Protein 4GMK (pdb70)

B-factor: mean 23.76, std 10.65, range [9.89, 83.5]

Sequence (451 aa):
PNQDELKQLVGTKAVEWIIKDGMIVGLGTGSTVKYMVDALGKRVNEEGLDIVGVTTTSIIRTAEQAKSLGIVIKDIDEVDHIDLTIDGADEISSDFQGIKGGGAALLLYEKIVATKSSNKNMWIVDESKMVDDLGQFPLPVEVIPYGSGTVVFKRFEEKGLNPEFRKNEDGSLLHTDSDNYIIIDLHLGKIENPKELGDYLINQVVGVVEHGLFLDIVNTVIVGRQDGPEVLEARDELKQLVGTKAVVEWIKDGMIVGLGTGSTVKYMVDALGKRVNEEGLDIVGVTTSIRTAEQAKSSLGIVIKDIDEVDHIDLTIDGADEISSSDDFQGIKGGGAALLLYEKIVATKSSNKNMMWIVDESKMMVDDDLGQFPLPVEVVIPYGSGTVFKRFEEKGLNPEFRKNEDGSLLHTDSDNYIIIDLHLGKIENPKELGDYLINQVVGVVEHGLFLDIVNTVIVGRQDGPEVLEARR

Foldseek 3Di:
DVFLVLLLQQLLVVCVVDAAPAEEEQADDDSSLNNLVNNLCCCVPVVRHYEYEYLAPVVVVSNVVSVHHYDHPVPDQAHAEYEYEFQAAAPLGKTFDCPVPRQVSVVVNLVRYPAYEYEHAQVRYYHFDAQFWKKWWFAPVCVVVVQVVCVVVVQQKDWDADPVRHFDAGPVGTTIITTRRRGDPDVVVVQVVQVPDPGTPHIRIGPPRHQWYWYRYPVGTDIDGND/DVLLLLQLLVVLVPAAAPFEEEQEDDPSSLNNLVNNLVCCPPVVRHYAYEYLDDVSVVSNVVSPHHYDYPVPDQAHAEYEYAFQAAAPLGKTFHCPVPSLPSVVVNLVRYPAYEYEEAPVRYYHFDAQFWKKWWFAAVCVVVVVVVCVVVPQQKDWDADPVRDFDAHPVGTTIITGRGRGDPDVVVVQVVQVPDPGGPHIRTRGPRHQWYWYRDPVGTDIDGND

Nearest PDB structures (foldseek):
  4gmk-assembly1_B  TM=1.004E+00  e=7.879E-50  Ligilactobacillus salivarius UCC118
  6j1k-assembly1_B  TM=9.543E-01  e=1.050E-26  Ochrobactrum sp.
  4x84-assembly1_D  TM=9.209E-01  e=1.008E-25  Pseudomonas aeruginosa PAO1
  3uw1-assembly1_A  TM=9.487E-01  e=4.461E-24  Burkholderia thailandensis E264
  6mc0-assembly1_B  TM=9.425E-01  e=1.515E-23  Legionella pneumophila subsp. pneumophila str. Philadelphia 1

Structure (mmCIF, N/CA/C/O backbone):
data_4GMK
#
_entry.id   4GMK
#
_cell.length_a   129.340
_cell.length_b   63.800
_cell.length_c   59.840
_cell.angle_alpha   90.00
_cell.angle_beta   107.68
_cell.angle_gamma   90.00
#
_symmetry.space_group_name_H-M   'C 1 2 1'
#
loop_
_entity.id
_entity.type
_entity.pdbx_description
1 polymer 'Ribose-5-phosphate isomerase A'
2 non-polymer 'PHOSPHATE ION'
3 non-polymer 'POTASSIUM ION'
4 water water
#
loop_
_atom_site.group_PDB
_atom_site.id
_atom_site.type_symbol
_atom_site.label_atom_id
_atom_site.label_alt_id
_atom_site.label_comp_id
_atom_site.label_asym_id
_atom_site.label_entity_id
_atom_site.label_seq_id
_atom_site.pdbx_PDB_ins_code
_atom_site.Cartn_x
_atom_site.Cartn_y
_atom_site.Cartn_z
_atom_site.occupancy
_atom_site.B_iso_or_equiv
_atom_site.auth_seq_id
_atom_site.auth_comp_id
_atom_site.auth_asym_id
_atom_site.auth_atom_id
_atom_site.pdbx_PDB_model_num
ATOM 1 N N . PRO A 1 2 ? 47.004 14.398 28.586 1.00 54.07 1 PRO A N 1
ATOM 2 C CA . PRO A 1 2 ? 45.985 14.381 29.587 1.00 43.79 1 PRO A CA 1
ATOM 3 C C . PRO A 1 2 ? 44.908 13.352 29.138 1.00 42.88 1 PRO A C 1
ATOM 4 O O . PRO A 1 2 ? 45.232 12.264 28.620 1.00 35.91 1 PRO A O 1
ATOM 8 N N . ASN A 1 3 ? 43.639 13.703 29.320 1.00 35.95 2 ASN A N 1
ATOM 9 C CA . ASN A 1 3 ? 42.558 12.917 28.778 1.00 33.70 2 ASN A CA 1
ATOM 10 C C . ASN A 1 3 ? 42.701 12.872 27.245 1.00 29.90 2 ASN A C 1
ATOM 11 O O . ASN A 1 3 ? 42.571 11.799 26.671 1.00 27.85 2 ASN A O 1
ATOM 16 N N . GLN A 1 4 ? 42.942 14.022 26.612 1.00 28.85 3 GLN A N 1
ATOM 17 C CA . GLN A 1 4 ? 43.125 14.063 25.127 1.00 29.12 3 GLN A CA 1
ATOM 18 C C . GLN A 1 4 ? 44.315 13.231 24.626 1.00 29.49 3 GLN A C 1
ATOM 19 O O . GLN A 1 4 ? 44.147 12.459 23.687 1.00 25.02 3 GLN A O 1
ATOM 25 N N . ASP A 1 5 ? 45.488 13.334 25.269 1.00 28.14 4 ASP A N 1
ATOM 26 C CA . ASP A 1 5 ? 46.600 12.424 24.925 1.00 30.60 4 ASP A CA 1
ATOM 27 C C . ASP A 1 5 ? 46.232 10.989 25.115 1.00 28.91 4 ASP A C 1
ATOM 28 O O . ASP A 1 5 ? 46.604 10.149 24.316 1.00 27.25 4 ASP A O 1
ATOM 33 N N . GLU A 1 6 ? 45.436 10.674 26.144 1.00 30.64 5 GLU A N 1
ATOM 34 C CA . GLU A 1 6 ? 45.070 9.267 26.363 1.00 29.13 5 GLU A CA 1
ATOM 35 C C . GLU A 1 6 ? 44.111 8.757 25.271 1.00 28.68 5 GLU A C 1
ATOM 36 O O . GLU A 1 6 ? 44.154 7.562 24.850 1.00 26.88 5 GLU A O 1
ATOM 42 N N . LEU A 1 7 ? 43.236 9.648 24.802 1.00 22.27 6 LEU A N 1
ATOM 43 C CA . LEU A 1 7 ? 42.353 9.263 23.697 1.00 21.32 6 LEU A CA 1
ATOM 44 C C . LEU A 1 7 ? 43.172 9.039 22.410 1.00 21.37 6 LEU A C 1
ATOM 45 O O . LEU A 1 7 ? 42.863 8.111 21.669 1.00 24.38 6 LEU A O 1
ATOM 50 N N . LYS A 1 8 ? 44.156 9.907 22.146 1.00 22.29 7 LYS A N 1
ATOM 51 C CA . LYS A 1 8 ? 44.999 9.805 20.920 1.00 21.50 7 LYS A CA 1
ATOM 52 C C . LYS A 1 8 ? 45.809 8.474 21.008 1.00 22.55 7 LYS A C 1
ATOM 53 O O . LYS A 1 8 ? 45.972 7.728 20.050 1.00 23.20 7 LYS A O 1
ATOM 59 N N . GLN A 1 9 ? 46.278 8.153 22.219 1.00 24.90 8 GLN A N 1
ATOM 60 C CA . GLN A 1 9 ? 47.074 6.948 22.460 1.00 27.66 8 GLN A CA 1
ATOM 61 C C . GLN A 1 9 ? 46.242 5.740 22.176 1.00 26.83 8 GLN A C 1
ATOM 62 O O . GLN A 1 9 ? 46.686 4.775 21.547 1.00 27.36 8 GLN A O 1
ATOM 68 N N . LEU A 1 10 ? 45.009 5.809 22.656 1.00 27.57 9 LEU A N 1
ATOM 69 C CA . LEU A 1 10 ? 44.044 4.744 22.482 1.00 27.08 9 LEU A CA 1
ATOM 70 C C . LEU A 1 10 ? 43.758 4.423 20.995 1.00 27.74 9 LEU A C 1
ATOM 71 O O . LEU A 1 10 ? 43.791 3.233 20.599 1.00 25.61 9 LEU A O 1
ATOM 76 N N . VAL A 1 11 ? 43.541 5.458 20.156 1.00 22.55 10 VAL A N 1
ATOM 77 C CA . VAL A 1 11 ? 43.209 5.182 18.777 1.00 22.99 10 VAL A CA 1
ATOM 78 C C . VAL A 1 11 ? 44.441 4.788 17.965 1.00 21.52 10 VAL A C 1
ATOM 79 O O . VAL A 1 11 ? 44.321 4.029 17.002 1.00 25.84 10 VAL A O 1
ATOM 83 N N . GLY A 1 12 ? 45.606 5.278 18.368 1.00 22.38 11 GLY A N 1
ATOM 84 C CA . GLY A 1 12 ? 46.870 4.988 17.637 1.00 23.61 11 GLY A CA 1
ATOM 85 C C . GLY A 1 12 ? 47.269 3.551 17.850 1.00 25.65 11 GLY A C 1
ATOM 86 O O . GLY A 1 12 ? 47.641 2.821 16.885 1.00 25.13 11 GLY A O 1
ATOM 87 N N . THR A 1 13 ? 47.063 3.077 19.086 1.00 26.20 12 THR A N 1
ATOM 88 C CA . THR A 1 13 ? 47.238 1.651 19.383 1.00 26.49 12 THR A CA 1
ATOM 89 C C . THR A 1 13 ? 46.203 0.797 18.707 1.00 26.41 12 THR A C 1
ATOM 90 O O . THR A 1 13 ? 46.556 -0.207 18.096 1.00 28.68 12 THR A O 1
ATOM 94 N N . LYS A 1 14 ? 44.932 1.190 18.761 1.00 27.25 13 LYS A N 1
ATOM 95 C CA . LYS A 1 14 ? 43.861 0.423 18.091 1.00 26.71 13 LYS A CA 1
ATOM 96 C C . LYS A 1 14 ? 44.094 0.331 16.548 1.00 27.77 13 LYS A C 1
ATOM 97 O O . LYS A 1 14 ? 43.839 -0.717 15.905 1.00 27.46 13 LYS A O 1
ATOM 103 N N . ALA A 1 15 ? 44.608 1.405 15.978 1.00 24.47 14 ALA A N 1
ATOM 104 C CA . ALA A 1 15 ? 44.772 1.472 14.499 1.00 24.59 14 ALA A CA 1
ATOM 105 C C . ALA A 1 15 ? 45.754 0.429 13.963 1.00 24.69 14 ALA A C 1
ATOM 106 O O . ALA A 1 15 ? 45.550 -0.091 12.884 1.00 25.69 14 ALA A O 1
ATOM 108 N N . VAL A 1 16 ? 46.839 0.200 14.690 1.00 25.80 15 VAL A N 1
ATOM 109 C CA . VAL A 1 16 ? 47.869 -0.745 14.206 1.00 27.47 15 VAL A CA 1
ATOM 110 C C . VAL A 1 16 ? 47.403 -2.208 14.083 1.00 29.85 15 VAL A C 1
ATOM 111 O O . VAL A 1 16 ? 48.086 -3.023 13.415 1.00 28.58 15 VAL A O 1
ATOM 115 N N . GLU A 1 17 ? 46.248 -2.544 14.664 1.00 28.46 16 GLU A N 1
ATOM 116 C CA . GLU A 1 17 ? 45.589 -3.848 14.404 1.00 29.49 16 GLU A CA 1
ATOM 117 C C . GLU A 1 17 ? 45.213 -4.099 12.944 1.00 33.93 16 GLU A C 1
ATOM 118 O O . GLU A 1 17 ? 44.997 -5.274 12.539 1.00 28.11 16 GLU A O 1
ATOM 124 N N . TRP A 1 18 ? 45.014 -3.019 12.168 1.00 27.95 17 TRP A N 1
ATOM 125 C CA . TRP A 1 18 ? 44.697 -3.184 10.729 1.00 28.78 17 TRP A CA 1
ATOM 126 C C . TRP A 1 18 ? 45.919 -3.544 9.920 1.00 27.66 17 TRP A C 1
ATOM 127 O O . TRP A 1 18 ? 45.786 -3.902 8.750 1.00 30.15 17 TRP A O 1
ATOM 138 N N . ILE A 1 19 ? 47.115 -3.419 10.502 1.00 27.81 18 ILE A N 1
ATOM 139 C CA A ILE A 1 19 ? 48.399 -3.688 9.791 0.50 28.57 18 ILE A CA 1
ATOM 140 C CA B ILE A 1 19 ? 48.344 -3.708 9.742 0.50 27.11 18 ILE A CA 1
ATOM 141 C C . ILE A 1 19 ? 48.778 -5.176 9.836 1.00 31.01 18 ILE A C 1
ATOM 142 O O . ILE A 1 19 ? 48.824 -5.756 10.924 1.00 31.77 18 ILE A O 1
ATOM 151 N N . LYS A 1 20 ? 49.065 -5.757 8.659 1.00 31.88 19 LYS A N 1
ATOM 152 C CA . LYS A 1 20 ? 49.425 -7.179 8.504 1.00 37.64 19 LYS A CA 1
ATOM 153 C C . LYS A 1 20 ? 50.755 -7.302 7.765 1.00 38.79 19 LYS A C 1
ATOM 154 O O . LYS A 1 20 ? 51.051 -6.488 6.899 1.00 31.95 19 LYS A O 1
ATOM 160 N N . ASP A 1 21 ? 51.568 -8.301 8.125 1.00 33.09 20 ASP A N 1
ATOM 161 C CA . ASP A 1 21 ? 52.777 -8.616 7.357 1.00 33.96 20 ASP A CA 1
ATOM 162 C C . ASP A 1 21 ? 52.590 -8.512 5.834 1.00 28.93 20 ASP A C 1
ATOM 163 O O . ASP A 1 21 ? 51.598 -8.994 5.278 1.00 25.14 20 ASP A O 1
ATOM 168 N N . GLY A 1 22 ? 53.541 -7.826 5.196 1.00 27.52 21 GLY A N 1
ATOM 169 C CA . GLY A 1 22 ? 53.572 -7.714 3.760 1.00 27.96 21 GLY A CA 1
ATOM 170 C C . GLY A 1 22 ? 52.849 -6.459 3.238 1.00 27.63 21 GLY A C 1
ATOM 171 O O . GLY A 1 22 ? 52.872 -6.201 2.062 1.00 30.99 21 GLY A O 1
ATOM 172 N N . MET A 1 23 ? 52.205 -5.695 4.114 1.00 27.19 22 MET A N 1
ATOM 173 C CA . MET A 1 23 ? 51.451 -4.522 3.605 1.00 24.53 22 MET A CA 1
ATOM 174 C C . MET A 1 23 ? 52.400 -3.383 3.342 1.00 22.97 22 MET A C 1
ATOM 175 O O . MET A 1 23 ? 53.469 -3.317 3.944 1.00 22.00 22 MET A O 1
ATOM 180 N N . ILE A 1 24 ? 51.982 -2.479 2.432 1.00 21.85 23 ILE A N 1
ATOM 181 C CA . ILE A 1 24 ? 52.616 -1.205 2.224 1.00 20.51 23 ILE A CA 1
ATOM 182 C C . ILE A 1 24 ? 51.620 -0.189 2.862 1.00 19.40 23 ILE A C 1
ATOM 183 O O . ILE A 1 24 ? 50.463 -0.202 2.528 1.00 20.16 23 ILE A O 1
ATOM 188 N N . VAL A 1 25 ? 52.114 0.568 3.822 1.00 18.87 24 VAL A N 1
ATOM 189 C CA . VAL A 1 25 ? 51.289 1.440 4.674 1.00 19.74 24 VAL A CA 1
ATOM 190 C C . VAL A 1 25 ? 51.699 2.894 4.513 1.00 17.40 24 VAL A C 1
ATOM 191 O O . VAL A 1 25 ? 52.824 3.251 4.725 1.00 17.93 24 VAL A O 1
ATOM 195 N N . GLY A 1 26 ? 50.726 3.753 4.189 1.00 18.52 25 GLY A N 1
ATOM 196 C CA . GLY A 1 26 ? 50.969 5.176 4.230 1.00 15.51 25 GLY A CA 1
ATOM 197 C C . GLY A 1 26 ? 50.866 5.742 5.626 1.00 15.44 25 GLY A C 1
ATOM 198 O O . GLY A 1 26 ? 49.958 5.395 6.391 1.00 16.68 25 GLY A O 1
ATOM 199 N N . LEU A 1 27 ? 51.850 6.558 5.994 1.00 15.94 26 LEU A N 1
ATOM 200 C CA . LEU A 1 27 ? 51.936 7.048 7.352 1.00 17.57 26 LEU A CA 1
ATOM 201 C C . LEU A 1 27 ? 51.608 8.528 7.354 1.00 15.66 26 LEU A C 1
ATOM 202 O O . LEU A 1 27 ? 52.319 9.349 6.704 1.00 17.35 26 LEU A O 1
ATOM 207 N N . GLY A 1 28 ? 50.603 8.891 8.147 1.00 14.44 27 GLY A N 1
ATOM 208 C CA . GLY A 1 28 ? 50.143 10.280 8.255 1.00 14.59 27 GLY A CA 1
ATOM 209 C C . GLY A 1 28 ? 51.053 11.227 9.010 1.00 16.63 27 GLY A C 1
ATOM 210 O O . GLY A 1 28 ? 52.226 10.920 9.225 1.00 19.21 27 GLY A O 1
ATOM 211 N N . THR A 1 29 ? 50.518 12.374 9.399 1.00 15.82 28 THR A N 1
ATOM 212 C CA . THR A 1 29 ? 51.296 13.381 10.113 1.00 17.41 28 THR A CA 1
ATOM 213 C C . THR A 1 29 ? 50.457 13.916 11.278 1.00 20.26 28 THR A C 1
ATOM 214 O O . THR A 1 29 ? 49.229 14.073 11.158 1.00 20.39 28 THR A O 1
ATOM 218 N N . GLY A 1 30 ? 51.101 14.221 12.397 1.00 18.12 29 GLY A N 1
ATOM 219 C CA . GLY A 1 30 ? 50.365 14.849 13.499 1.00 20.04 29 GLY A CA 1
ATOM 220 C C . GLY A 1 30 ? 50.542 14.159 14.829 1.00 19.87 29 GLY A C 1
ATOM 221 O O . GLY A 1 30 ? 51.130 13.059 14.901 1.00 20.27 29 GLY A O 1
ATOM 222 N N . SER A 1 31 ? 50.039 14.830 15.871 1.00 21.35 30 SER A N 1
ATOM 223 C CA . SER A 1 31 ? 50.169 14.332 17.241 1.00 23.67 30 SER A CA 1
ATOM 224 C C . SER A 1 31 ? 49.454 12.990 17.516 1.00 23.20 30 SER A C 1
ATOM 225 O O . SER A 1 31 ? 49.964 12.190 18.289 1.00 22.85 30 SER A O 1
ATOM 228 N N . THR A 1 32 ? 48.340 12.693 16.832 1.00 20.45 31 THR A N 1
ATOM 229 C CA . THR A 1 32 ? 47.672 11.406 17.008 1.00 18.68 31 THR A CA 1
ATOM 230 C C . THR A 1 32 ? 48.431 10.313 16.249 1.00 21.03 31 THR A C 1
ATOM 231 O O . THR A 1 32 ? 48.671 9.240 16.765 1.00 19.58 31 THR A O 1
ATOM 235 N N . VAL A 1 33 ? 48.824 10.609 15.008 1.00 18.98 32 VAL A N 1
ATOM 236 C CA . VAL A 1 33 ? 49.611 9.684 14.188 1.00 19.54 32 VAL A CA 1
ATOM 237 C C . VAL A 1 33 ? 50.919 9.284 14.926 1.00 19.48 32 VAL A C 1
ATOM 238 O O . VAL A 1 33 ? 51.347 8.150 14.841 1.00 22.99 32 VAL A O 1
ATOM 242 N N . LYS A 1 34 ? 51.487 10.225 15.650 1.00 21.87 33 LYS A N 1
ATOM 243 C CA . LYS A 1 34 ? 52.685 10.010 16.516 1.00 26.46 33 LYS A CA 1
ATOM 244 C C . LYS A 1 34 ? 52.555 8.731 17.340 1.00 25.18 33 LYS A C 1
ATOM 245 O O . LYS A 1 34 ? 53.465 7.875 17.333 1.00 23.47 33 LYS A O 1
ATOM 251 N N . TYR A 1 35 ? 51.457 8.628 18.086 1.00 25.83 34 TYR A N 1
ATOM 252 C CA . TYR A 1 35 ? 51.123 7.381 18.852 1.00 25.90 34 TYR A CA 1
ATOM 253 C C . TYR A 1 35 ? 51.009 6.130 17.995 1.00 28.17 34 TYR A C 1
ATOM 254 O O . TYR A 1 35 ? 51.503 5.065 18.367 1.00 28.82 34 TYR A O 1
ATOM 263 N N . MET A 1 36 ? 50.384 6.247 16.825 1.00 24.40 35 MET A N 1
ATOM 264 C CA . MET A 1 36 ? 50.273 5.142 15.904 1.00 22.97 35 MET A CA 1
ATOM 265 C C . MET A 1 36 ? 51.631 4.701 15.402 1.00 21.25 35 MET A C 1
ATOM 266 O O . MET A 1 36 ? 51.885 3.497 15.366 1.00 24.93 35 MET A O 1
ATOM 271 N N . VAL A 1 37 ? 52.503 5.646 15.032 1.00 22.73 36 VAL A N 1
ATOM 272 C CA . VAL A 1 37 ? 53.837 5.289 14.509 1.00 22.91 36 VAL A CA 1
ATOM 273 C C . VAL A 1 37 ? 54.673 4.636 15.657 1.00 24.59 36 VAL A C 1
ATOM 274 O O . VAL A 1 37 ? 55.313 3.603 15.440 1.00 26.73 36 VAL A O 1
ATOM 278 N N . ASP A 1 38 ? 54.589 5.198 16.866 1.00 26.58 37 ASP A N 1
ATOM 279 C CA . ASP A 1 38 ? 55.154 4.509 18.077 1.00 29.23 37 ASP A CA 1
ATOM 280 C C . ASP A 1 38 ? 54.649 3.078 18.238 1.00 28.72 37 ASP A C 1
ATOM 281 O O . ASP A 1 38 ? 55.463 2.178 18.437 1.00 31.03 37 ASP A O 1
ATOM 286 N N . ALA A 1 39 ? 53.348 2.840 18.035 1.00 27.40 38 ALA A N 1
ATOM 287 C CA . ALA A 1 39 ? 52.766 1.510 18.200 1.00 27.32 38 ALA A CA 1
ATOM 288 C C . ALA A 1 39 ? 53.229 0.602 17.112 1.00 32.19 38 ALA A C 1
ATOM 289 O O . ALA A 1 39 ? 53.488 -0.581 17.346 1.00 30.95 38 ALA A O 1
ATOM 291 N N . LEU A 1 40 ? 53.293 1.141 15.889 1.00 24.92 39 LEU A N 1
ATOM 292 C CA . LEU A 1 40 ? 53.766 0.353 14.758 1.00 27.33 39 LEU A CA 1
ATOM 293 C C . LEU A 1 40 ? 55.219 -0.086 14.983 1.00 29.20 39 LEU A C 1
ATOM 294 O O . LEU A 1 40 ? 55.603 -1.244 14.711 1.00 32.92 39 LEU A O 1
ATOM 299 N N . GLY A 1 41 ? 56.030 0.849 15.436 1.00 28.10 40 GLY A N 1
ATOM 300 C CA . GLY A 1 41 ? 57.444 0.560 15.758 1.00 32.63 40 GLY A CA 1
ATOM 301 C C . GLY A 1 41 ? 57.605 -0.565 16.774 1.00 37.63 40 GLY A C 1
ATOM 302 O O . GLY A 1 41 ? 58.500 -1.418 16.636 1.00 37.24 40 GLY A O 1
ATOM 303 N N . LYS A 1 42 ? 56.756 -0.546 17.802 1.00 37.79 41 LYS A N 1
ATOM 304 C CA . LYS A 1 42 ? 56.674 -1.625 18.794 1.00 41.29 41 LYS A CA 1
ATOM 305 C C . LYS A 1 42 ? 56.430 -2.971 18.099 1.00 42.84 41 LYS A C 1
ATOM 306 O O . LYS A 1 42 ? 57.222 -3.909 18.255 1.00 42.77 41 LYS A O 1
ATOM 312 N N . ARG A 1 43 ? 55.383 -3.065 17.293 1.00 39.18 42 ARG A N 1
ATOM 313 C CA . ARG A 1 43 ? 55.110 -4.320 16.568 1.00 39.98 42 ARG A CA 1
ATOM 314 C C . ARG A 1 43 ? 56.235 -4.771 15.621 1.00 43.42 42 ARG A C 1
ATOM 315 O O . ARG A 1 43 ? 56.443 -5.979 15.416 1.00 43.04 42 ARG A O 1
ATOM 323 N N . VAL A 1 44 ? 56.929 -3.807 15.007 1.00 43.72 43 VAL A N 1
ATOM 324 C CA . VAL A 1 44 ? 58.070 -4.116 14.134 1.00 40.22 43 VAL A CA 1
ATOM 325 C C . VAL A 1 44 ? 59.281 -4.646 14.928 1.00 43.69 43 VAL A C 1
ATOM 326 O O . VAL A 1 44 ? 59.859 -5.668 14.538 1.00 39.87 43 VAL A O 1
ATOM 330 N N . ASN A 1 45 ? 59.655 -3.942 16.006 1.00 43.09 44 ASN A N 1
ATOM 331 C CA . ASN A 1 45 ? 60.873 -4.231 16.759 1.00 44.88 44 ASN A CA 1
ATOM 332 C C . ASN A 1 45 ? 60.659 -5.314 17.799 1.00 51.11 44 ASN A C 1
ATOM 333 O O . ASN A 1 45 ? 61.617 -5.883 18.305 1.00 53.50 44 ASN A O 1
ATOM 338 N N . GLU A 1 46 ? 59.410 -5.588 18.143 1.00 52.51 45 GLU A N 1
ATOM 339 C CA . GLU A 1 46 ? 59.132 -6.531 19.220 1.00 52.85 45 GLU A CA 1
ATOM 340 C C . GLU A 1 46 ? 58.212 -7.681 18.811 1.00 53.36 45 GLU A C 1
ATOM 341 O O . GLU A 1 46 ? 57.876 -8.537 19.620 1.00 57.03 45 GLU A O 1
ATOM 347 N N . GLU A 1 47 ? 57.853 -7.742 17.540 1.00 50.04 46 GLU A N 1
ATOM 348 C CA . GLU A 1 47 ? 56.973 -8.799 17.080 1.00 44.20 46 GLU A CA 1
ATOM 349 C C . GLU A 1 47 ? 57.389 -9.240 15.664 1.00 45.04 46 GLU A C 1
ATOM 350 O O . GLU A 1 47 ? 56.761 -10.111 15.038 1.00 43.01 46 GLU A O 1
ATOM 356 N N . GLY A 1 48 ? 58.469 -8.645 15.174 1.00 43.39 47 GLY A N 1
ATOM 357 C CA . GLY A 1 48 ? 59.003 -8.964 13.851 1.00 46.28 47 GLY A CA 1
ATOM 358 C C . GLY A 1 48 ? 58.051 -8.655 12.693 1.00 47.24 47 GLY A C 1
ATOM 359 O O . GLY A 1 48 ? 58.165 -9.249 11.625 1.00 42.34 47 GLY A O 1
ATOM 360 N N . LEU A 1 49 ? 57.094 -7.745 12.911 1.00 41.97 48 LEU A N 1
ATOM 361 C CA . LEU A 1 49 ? 56.151 -7.341 11.848 1.00 41.87 48 LEU A CA 1
ATOM 362 C C . LEU A 1 49 ? 56.955 -6.750 10.696 1.00 35.70 48 LEU A C 1
ATOM 363 O O . LEU A 1 49 ? 57.832 -5.887 10.954 1.00 35.69 48 LEU A O 1
ATOM 368 N N . ASP A 1 50 ? 56.676 -7.248 9.479 1.00 37.06 49 ASP A N 1
ATOM 369 C CA . ASP A 1 50 ? 57.340 -6.840 8.200 1.00 39.15 49 ASP A CA 1
ATOM 370 C C . ASP A 1 50 ? 56.419 -6.049 7.224 1.00 35.19 49 ASP A C 1
ATOM 371 O O . ASP A 1 50 ? 55.496 -6.602 6.578 1.00 36.12 49 ASP A O 1
ATOM 376 N N . ILE A 1 51 ? 56.719 -4.762 7.096 1.00 33.63 50 ILE A N 1
ATOM 377 C CA . ILE A 1 51 ? 55.919 -3.870 6.238 1.00 27.83 50 ILE A CA 1
ATOM 378 C C . ILE A 1 51 ? 56.856 -2.816 5.641 1.00 27.26 50 ILE A C 1
ATOM 379 O O . ILE A 1 51 ? 58.024 -2.697 6.038 1.00 28.29 50 ILE A O 1
ATOM 384 N N . VAL A 1 52 ? 56.348 -2.025 4.687 1.00 24.66 51 VAL A N 1
ATOM 385 C CA . VAL A 1 52 ? 57.074 -0.903 4.176 1.00 22.37 51 VAL A CA 1
ATOM 386 C C . VAL A 1 52 ? 56.149 0.293 4.424 1.00 20.13 51 VAL A C 1
ATOM 387 O O . VAL A 1 52 ? 54.968 0.151 4.255 1.00 21.04 51 VAL A O 1
ATOM 391 N N . GLY A 1 53 ? 56.707 1.401 4.861 1.00 20.76 52 GLY A N 1
ATOM 392 C CA . GLY A 1 53 ? 55.919 2.647 5.074 1.00 20.64 52 GLY A CA 1
ATOM 393 C C . GLY A 1 53 ? 56.162 3.613 3.936 1.00 20.36 52 GLY A C 1
ATOM 394 O O . GLY A 1 53 ? 57.226 3.594 3.320 1.00 20.93 52 GLY A O 1
ATOM 395 N N . VAL A 1 54 ? 55.182 4.510 3.693 1.00 16.08 53 VAL A N 1
ATOM 396 C CA . VAL A 1 54 ? 55.337 5.584 2.702 1.00 15.98 53 VAL A CA 1
ATOM 397 C C . VAL A 1 54 ? 54.942 6.843 3.466 1.00 15.82 53 VAL A C 1
ATOM 398 O O . VAL A 1 54 ? 53.843 6.871 4.047 1.00 17.73 53 VAL A O 1
ATOM 402 N N . THR A 1 55 ? 55.802 7.856 3.525 1.00 13.95 54 THR A N 1
ATOM 403 C CA A THR A 1 55 ? 55.593 8.996 4.430 0.50 15.93 54 THR A CA 1
ATOM 404 C CA B THR A 1 55 ? 55.566 8.956 4.441 0.50 14.53 54 THR A CA 1
ATOM 405 C C . THR A 1 55 ? 54.804 10.130 3.808 1.00 15.68 54 THR A C 1
ATOM 406 O O . THR A 1 55 ? 54.780 10.277 2.566 1.00 17.69 54 THR A O 1
ATOM 413 N N . THR A 1 56 ? 54.157 10.925 4.677 1.00 14.84 55 THR A N 1
ATOM 414 C CA . THR A 1 56 ? 53.442 12.135 4.248 1.00 14.87 55 THR A CA 1
ATOM 415 C C . THR A 1 56 ? 54.134 13.408 4.724 1.00 15.68 55 THR A C 1
ATOM 416 O O . THR A 1 56 ? 53.653 14.539 4.477 1.00 15.71 55 THR A O 1
ATOM 420 N N . SER A 1 57 ? 55.288 13.255 5.373 1.00 15.06 56 SER A N 1
ATOM 421 C CA . SER A 1 57 ? 55.998 14.477 5.776 1.00 17.01 56 SER A CA 1
ATOM 422 C C . SER A 1 57 ? 57.415 14.097 6.181 1.00 18.22 56 SER A C 1
ATOM 423 O O . SER A 1 57 ? 57.708 12.939 6.527 1.00 18.66 56 SER A O 1
ATOM 426 N N . ILE A 1 58 ? 58.280 15.098 6.111 1.00 18.43 57 ILE A N 1
ATOM 427 C CA A ILE A 1 58 ? 59.645 14.894 6.603 0.50 20.22 57 ILE A CA 1
ATOM 428 C CA B ILE A 1 58 ? 59.655 14.974 6.630 0.50 19.10 57 ILE A CA 1
ATOM 429 C C . ILE A 1 58 ? 59.640 14.534 8.115 1.00 19.86 57 ILE A C 1
ATOM 430 O O . ILE A 1 58 ? 60.331 13.616 8.520 1.00 22.68 57 ILE A O 1
ATOM 439 N N . ARG A 1 59 ? 58.808 15.192 8.932 1.00 22.07 58 ARG A N 1
ATOM 440 C CA . ARG A 1 59 ? 58.708 14.830 10.348 1.00 25.41 58 ARG A CA 1
ATOM 441 C C . ARG A 1 59 ? 58.363 13.378 10.575 1.00 23.45 58 ARG A C 1
ATOM 442 O O . ARG A 1 59 ? 58.972 12.714 11.384 1.00 23.18 58 ARG A O 1
ATOM 450 N N . THR A 1 60 ? 57.304 12.863 9.946 1.00 20.44 59 THR A N 1
ATOM 451 C CA . THR A 1 60 ? 56.979 11.495 10.123 1.00 19.61 59 THR A CA 1
ATOM 452 C C . THR A 1 60 ? 58.066 10.519 9.628 1.00 20.62 59 THR A C 1
ATOM 453 O O . THR A 1 60 ? 58.260 9.454 10.222 1.00 23.62 59 THR A O 1
ATOM 457 N N . ALA A 1 61 ? 58.756 10.863 8.555 1.00 19.30 60 ALA A N 1
ATOM 458 C CA . ALA A 1 61 ? 59.844 9.980 8.073 1.00 21.57 60 ALA A CA 1
ATOM 459 C C . ALA A 1 61 ? 60.955 9.929 9.162 1.00 21.55 60 ALA A C 1
ATOM 460 O O . ALA A 1 61 ? 61.520 8.864 9.408 1.00 27.14 60 ALA A O 1
ATOM 462 N N . GLU A 1 62 ? 61.194 11.058 9.809 1.00 23.12 61 GLU A N 1
ATOM 463 C CA . GLU A 1 62 ? 62.297 11.168 10.865 1.00 25.27 61 GLU A CA 1
ATOM 464 C C . GLU A 1 62 ? 61.896 10.242 12.016 1.00 29.30 61 GLU A C 1
ATOM 465 O O . GLU A 1 62 ? 62.687 9.348 12.443 1.00 29.81 61 GLU A O 1
ATOM 471 N N . GLN A 1 63 ? 60.637 10.354 12.469 1.00 28.67 62 GLN A N 1
ATOM 472 C CA . GLN A 1 63 ? 60.156 9.417 13.488 1.00 28.25 62 GLN A CA 1
ATOM 473 C C . GLN A 1 63 ? 60.180 7.955 13.109 1.00 32.46 62 GLN A C 1
ATOM 474 O O . GLN A 1 63 ? 60.575 7.095 13.929 1.00 38.71 62 GLN A O 1
ATOM 480 N N . ALA A 1 64 ? 59.725 7.626 11.903 1.00 28.51 63 ALA A N 1
ATOM 481 C CA . ALA A 1 64 ? 59.702 6.230 11.474 1.00 29.30 63 ALA A CA 1
ATOM 482 C C . ALA A 1 64 ? 61.118 5.616 11.324 1.00 31.52 63 ALA A C 1
ATOM 483 O O . ALA A 1 64 ? 61.313 4.434 11.643 1.00 32.15 63 ALA A O 1
ATOM 485 N N . LYS A 1 65 ? 62.056 6.404 10.798 1.00 29.44 64 LYS A N 1
ATOM 486 C CA . LYS A 1 65 ? 63.456 5.973 10.619 1.00 35.96 64 LYS A CA 1
ATOM 487 C C . LYS A 1 65 ? 64.122 5.739 11.988 1.00 34.90 64 LYS A C 1
ATOM 488 O O . LYS A 1 65 ? 64.859 4.750 12.166 1.00 34.90 64 LYS A O 1
ATOM 494 N N . SER A 1 66 ? 63.865 6.640 12.938 1.00 33.55 65 SER A N 1
ATOM 495 C CA . SER A 1 66 ? 64.397 6.490 14.299 1.00 35.84 65 SER A CA 1
ATOM 496 C C . SER A 1 66 ? 63.925 5.190 14.956 1.00 36.55 65 SER A C 1
ATOM 497 O O . SER A 1 66 ? 64.527 4.764 15.940 1.00 38.89 65 SER A O 1
ATOM 500 N N . LEU A 1 67 ? 62.855 4.576 14.423 1.00 31.43 66 LEU A N 1
ATOM 501 C CA . LEU A 1 67 ? 62.267 3.340 14.970 1.00 29.27 66 LEU A CA 1
ATOM 502 C C . LEU A 1 67 ? 62.579 2.093 14.190 1.00 31.67 66 LEU A C 1
ATOM 503 O O . LEU A 1 67 ? 62.094 0.998 14.528 1.00 35.26 66 LEU A O 1
ATOM 508 N N . GLY A 1 68 ? 63.332 2.242 13.108 1.00 32.51 67 GLY A N 1
ATOM 509 C CA . GLY A 1 68 ? 63.623 1.087 12.264 1.00 32.53 67 GLY A CA 1
ATOM 510 C C . GLY A 1 68 ? 62.512 0.656 11.349 1.00 34.49 67 GLY A C 1
ATOM 511 O O . GLY A 1 68 ? 62.498 -0.486 10.867 1.00 33.37 67 GLY A O 1
ATOM 512 N N . ILE A 1 69 ? 61.552 1.552 11.087 1.00 31.44 68 ILE A N 1
ATOM 513 C CA . ILE A 1 69 ? 60.534 1.224 10.080 1.00 30.20 68 ILE A CA 1
ATOM 514 C C . ILE A 1 69 ? 61.136 1.565 8.714 1.00 24.91 68 ILE A C 1
ATOM 515 O O . ILE A 1 69 ? 61.689 2.677 8.554 1.00 28.35 68 ILE A O 1
ATOM 520 N N . VAL A 1 70 ? 61.071 0.624 7.776 1.00 25.81 69 VAL A N 1
ATOM 521 C CA . VAL A 1 70 ? 61.602 0.842 6.389 1.00 27.57 69 VAL A CA 1
ATOM 522 C C . VAL A 1 70 ? 60.666 1.851 5.673 1.00 28.03 69 VAL A C 1
ATOM 523 O O . VAL A 1 70 ? 59.467 1.665 5.675 1.00 25.26 69 VAL A O 1
ATOM 527 N N . ILE A 1 71 ? 61.227 2.886 5.066 1.00 25.54 70 ILE A N 1
ATOM 528 C CA . ILE A 1 71 ? 60.381 3.862 4.345 1.00 26.52 70 ILE A CA 1
ATOM 529 C C . ILE A 1 71 ? 60.801 3.832 2.897 1.00 26.35 70 ILE A C 1
ATOM 530 O O . ILE A 1 71 ? 62.000 3.855 2.604 1.00 26.65 70 ILE A O 1
ATOM 535 N N . LYS A 1 72 ? 59.838 3.785 1.975 1.00 23.00 71 LYS A N 1
ATOM 536 C CA . LYS A 1 72 ? 60.159 3.803 0.542 1.00 22.73 71 LYS A CA 1
ATOM 537 C C . LYS A 1 72 ? 59.466 4.999 -0.026 1.00 24.23 71 LYS A C 1
ATOM 538 O O . LYS A 1 72 ? 58.417 5.399 0.484 1.00 21.39 71 LYS A O 1
ATOM 544 N N . ASP A 1 73 ? 60.094 5.579 -1.042 1.00 23.42 72 ASP A N 1
ATOM 545 C CA . ASP A 1 73 ? 59.481 6.675 -1.758 1.00 23.56 72 ASP A CA 1
ATOM 546 C C . ASP A 1 73 ? 58.153 6.197 -2.357 1.00 20.63 72 ASP A C 1
ATOM 547 O O . ASP A 1 73 ? 58.029 5.041 -2.811 1.00 20.56 72 ASP A O 1
ATOM 552 N N . ILE A 1 74 ? 57.153 7.098 -2.439 1.00 18.02 73 ILE A N 1
ATOM 553 C CA . ILE A 1 74 ? 55.834 6.648 -2.998 1.00 16.74 73 ILE A CA 1
ATOM 554 C C . ILE A 1 74 ? 55.981 6.108 -4.439 1.00 17.67 73 ILE A C 1
ATOM 555 O O . ILE A 1 74 ? 55.191 5.276 -4.864 1.00 17.47 73 ILE A O 1
ATOM 560 N N . ASP A 1 75 ? 56.984 6.566 -5.191 1.00 16.95 74 ASP A N 1
ATOM 561 C CA . ASP A 1 75 ? 57.041 6.166 -6.568 1.00 19.03 74 ASP A CA 1
ATOM 562 C C . ASP A 1 75 ? 57.794 4.821 -6.706 1.00 21.92 74 ASP A C 1
ATOM 563 O O . ASP A 1 75 ? 57.830 4.281 -7.792 1.00 23.98 74 ASP A O 1
ATOM 568 N N . GLU A 1 76 ? 58.311 4.295 -5.604 1.00 23.08 75 GLU A N 1
ATOM 569 C CA . GLU A 1 76 ? 59.001 2.969 -5.587 1.00 25.15 75 GLU A CA 1
ATOM 570 C C . GLU A 1 76 ? 58.076 1.845 -5.216 1.00 30.20 75 GLU A C 1
ATOM 571 O O . GLU A 1 76 ? 58.516 0.678 -5.145 1.00 26.47 75 GLU A O 1
ATOM 577 N N . VAL A 1 77 ? 56.808 2.153 -4.927 1.00 22.67 76 VAL A N 1
ATOM 578 C CA . VAL A 1 77 ? 55.860 1.112 -4.557 1.00 22.85 76 VAL A CA 1
ATOM 579 C C . VAL A 1 77 ? 54.755 1.170 -5.596 1.00 23.44 76 VAL A C 1
ATOM 580 O O . VAL A 1 77 ? 54.390 2.243 -6.054 1.00 25.95 76 VAL A O 1
ATOM 584 N N . ASP A 1 78 ? 54.251 0.025 -6.019 1.00 24.46 77 ASP A N 1
ATOM 585 C CA . ASP A 1 78 ? 53.212 0.049 -7.059 1.00 27.69 77 ASP A CA 1
ATOM 586 C C . ASP A 1 78 ? 51.782 0.168 -6.551 1.00 26.98 77 ASP A C 1
ATOM 587 O O . ASP A 1 78 ? 50.851 0.344 -7.333 1.00 25.47 77 ASP A O 1
ATOM 592 N N . HIS A 1 79 ? 51.593 0.128 -5.234 1.00 24.58 78 HIS A N 1
ATOM 593 C CA . HIS A 1 79 ? 50.269 0.272 -4.669 1.00 23.57 78 HIS A CA 1
ATOM 594 C C . HIS A 1 79 ? 50.483 0.609 -3.203 1.00 21.06 78 HIS A C 1
ATOM 595 O O . HIS A 1 79 ? 51.586 0.378 -2.667 1.00 21.63 78 HIS A O 1
ATOM 602 N N . ILE A 1 80 ? 49.497 1.222 -2.535 1.00 20.14 79 ILE A N 1
ATOM 603 C CA . ILE A 1 80 ? 49.590 1.360 -1.059 1.00 18.88 79 ILE A CA 1
ATOM 604 C C . ILE A 1 80 ? 48.332 0.697 -0.535 1.00 18.06 79 ILE A C 1
ATOM 605 O O . ILE A 1 80 ? 47.258 0.981 -1.055 1.00 20.67 79 ILE A O 1
ATOM 610 N N . ASP A 1 81 ? 48.453 -0.235 0.420 1.00 18.65 80 ASP A N 1
ATOM 611 C CA . ASP A 1 81 ? 47.268 -0.997 0.919 1.00 20.73 80 ASP A CA 1
ATOM 612 C C . ASP A 1 81 ? 46.320 -0.177 1.806 1.00 19.34 80 ASP A C 1
ATOM 613 O O . ASP A 1 81 ? 45.077 -0.186 1.610 1.00 18.29 80 ASP A O 1
ATOM 618 N N . LEU A 1 82 ? 46.960 0.547 2.702 1.00 17.94 81 LEU A N 1
ATOM 619 C CA . LEU A 1 82 ? 46.261 1.320 3.751 1.00 18.48 81 LEU A CA 1
ATOM 620 C C . LEU A 1 82 ? 47.053 2.523 4.126 1.00 17.66 81 LEU A C 1
ATOM 621 O O . LEU A 1 82 ? 48.250 2.431 4.404 1.00 17.82 81 LEU A O 1
ATOM 626 N N . THR A 1 83 ? 46.368 3.682 4.253 1.00 16.00 82 THR A N 1
ATOM 627 C CA . THR A 1 83 ? 47.031 4.832 4.841 1.00 15.70 82 THR A CA 1
ATOM 628 C C . THR A 1 83 ? 46.268 5.151 6.106 1.00 15.76 82 THR A C 1
ATOM 629 O O . THR A 1 83 ? 45.031 5.098 6.098 1.00 16.85 82 THR A O 1
ATOM 633 N N . ILE A 1 84 ? 47.015 5.487 7.142 1.00 14.52 83 ILE A N 1
ATOM 634 C CA . ILE A 1 84 ? 46.465 5.858 8.453 1.00 15.72 83 ILE A CA 1
ATOM 635 C C . ILE A 1 84 ? 46.962 7.257 8.757 1.00 16.14 83 ILE A C 1
ATOM 636 O O . ILE A 1 84 ? 48.182 7.506 8.849 1.00 15.81 83 ILE A O 1
ATOM 641 N N . ASP A 1 85 ? 46.003 8.193 8.880 1.00 15.37 84 ASP A N 1
ATOM 642 C CA . ASP A 1 85 ? 46.357 9.583 9.133 1.00 13.17 84 ASP A CA 1
ATOM 643 C C . ASP A 1 85 ? 45.371 10.209 10.132 1.00 14.97 84 ASP A C 1
ATOM 644 O O . ASP A 1 85 ? 44.373 9.569 10.512 1.00 13.16 84 ASP A O 1
ATOM 649 N N . GLY A 1 86 ? 45.688 11.401 10.591 1.00 13.85 85 GLY A N 1
ATOM 650 C CA . GLY A 1 86 ? 44.773 12.168 11.481 1.00 15.40 85 GLY A CA 1
ATOM 651 C C . GLY A 1 86 ? 43.873 13.085 10.674 1.00 15.95 85 GLY A C 1
ATOM 652 O O . GLY A 1 86 ? 43.906 13.063 9.440 1.00 15.07 85 GLY A O 1
ATOM 653 N N . ALA A 1 87 ? 43.128 13.933 11.369 1.00 13.59 86 ALA A N 1
ATOM 654 C CA . ALA A 1 87 ? 42.278 14.916 10.721 1.00 14.04 86 ALA A CA 1
ATOM 655 C C . ALA A 1 87 ? 41.981 16.041 11.649 1.00 14.87 86 ALA A C 1
ATOM 656 O O . ALA A 1 87 ? 41.814 15.812 12.866 1.00 15.37 86 ALA A O 1
ATOM 658 N N . ASP A 1 88 ? 41.875 17.269 11.127 1.00 14.25 87 ASP A N 1
ATOM 659 C CA . ASP A 1 88 ? 41.537 18.386 12.040 1.00 14.77 87 ASP A CA 1
ATOM 660 C C . ASP A 1 88 ? 40.051 18.457 12.357 1.00 13.93 87 ASP A C 1
ATOM 661 O O . ASP A 1 88 ? 39.674 18.886 13.464 1.00 15.54 87 ASP A O 1
ATOM 666 N N . GLU A 1 89 ? 39.229 18.090 11.386 1.00 14.15 88 GLU A N 1
ATOM 667 C CA . GLU A 1 89 ? 37.762 17.976 11.581 1.00 14.50 88 GLU A CA 1
ATOM 668 C C . GLU A 1 89 ? 37.247 16.862 10.689 1.00 14.30 88 GLU A C 1
ATOM 669 O O . GLU A 1 89 ? 37.713 16.679 9.559 1.00 14.07 88 GLU A O 1
ATOM 675 N N . ILE A 1 90 ? 36.271 16.117 11.198 1.00 14.32 89 ILE A N 1
ATOM 676 C CA . ILE A 1 90 ? 35.537 15.175 10.345 1.00 13.98 89 ILE A CA 1
ATOM 677 C C . ILE A 1 90 ? 34.047 15.500 10.528 1.00 14.93 89 ILE A C 1
ATOM 678 O O . ILE A 1 90 ? 33.535 15.439 11.681 1.00 16.19 89 ILE A O 1
ATOM 683 N N . SER A 1 91 ? 33.374 15.783 9.410 1.00 14.38 90 SER A N 1
ATOM 684 C CA . SER A 1 91 ? 31.921 16.124 9.460 1.00 17.96 90 SER A CA 1
ATOM 685 C C . SER A 1 91 ? 30.994 14.904 9.622 1.00 20.07 90 SER A C 1
ATOM 686 O O . SER A 1 91 ? 31.425 13.755 9.576 1.00 17.25 90 SER A O 1
ATOM 689 N N . SER A 1 92 ? 29.696 15.189 9.749 1.00 20.38 91 SER A N 1
ATOM 690 C CA . SER A 1 92 ? 28.782 14.083 10.009 1.00 21.35 91 SER A CA 1
ATOM 691 C C . SER A 1 92 ? 28.638 13.212 8.771 1.00 24.77 91 SER A C 1
ATOM 692 O O . SER A 1 92 ? 28.193 12.062 8.873 1.00 26.39 91 SER A O 1
ATOM 695 N N . ASP A 1 93 ? 28.991 13.745 7.603 1.00 22.81 92 ASP A N 1
ATOM 696 C CA . ASP A 1 93 ? 29.026 12.890 6.396 1.00 24.96 92 ASP A CA 1
ATOM 697 C C . ASP A 1 93 ? 30.442 12.533 5.940 1.00 20.30 92 ASP A C 1
ATOM 698 O O . ASP A 1 93 ? 30.717 12.285 4.724 1.00 18.57 92 ASP A O 1
ATOM 703 N N . PHE A 1 94 ? 31.311 12.480 6.927 1.00 16.96 93 PHE A N 1
ATOM 704 C CA . PHE A 1 94 ? 32.668 11.928 6.724 1.00 18.13 93 PHE A CA 1
ATOM 705 C C . PHE A 1 94 ? 33.493 12.654 5.659 1.00 15.65 93 PHE A C 1
ATOM 706 O O . PHE A 1 94 ? 34.205 12.027 4.868 1.00 14.27 93 PHE A O 1
ATOM 714 N N . GLN A 1 95 ? 33.395 13.981 5.677 1.00 15.75 94 GLN A N 1
ATOM 715 C CA . GLN A 1 95 ? 34.321 14.816 4.900 1.00 15.33 94 GLN A CA 1
ATOM 716 C C . GLN A 1 95 ? 35.328 15.397 5.899 1.00 14.14 94 GLN A C 1
ATOM 717 O O . GLN A 1 95 ? 35.025 15.476 7.105 1.00 16.22 94 GLN A O 1
ATOM 723 N N . GLY A 1 96 ? 36.551 15.737 5.454 1.00 14.10 95 GLY A N 1
ATOM 724 C CA . GLY A 1 96 ? 37.564 16.094 6.414 1.00 13.27 95 GLY A CA 1
ATOM 725 C C . GLY A 1 96 ? 38.193 17.434 6.046 1.00 13.13 95 GLY A C 1
ATOM 726 O O . GLY A 1 96 ? 38.256 17.780 4.842 1.00 13.97 95 GLY A O 1
ATOM 727 N N . ILE A 1 97 ? 38.624 18.166 7.072 1.00 12.84 96 ILE A N 1
ATOM 728 C CA . ILE A 1 97 ? 39.670 19.196 6.907 1.00 13.10 96 ILE A CA 1
ATOM 729 C C . ILE A 1 97 ? 40.970 18.657 7.479 1.00 13.40 96 ILE A C 1
ATOM 730 O O . ILE A 1 97 ? 41.007 18.133 8.594 1.00 13.81 96 ILE A O 1
ATOM 735 N N . LYS A 1 98 ? 42.038 18.747 6.680 1.00 12.40 97 LYS A N 1
ATOM 736 C CA . LYS A 1 98 ? 43.370 18.391 7.107 1.00 12.32 97 LYS A CA 1
ATOM 737 C C . LYS A 1 98 ? 44.331 19.525 6.789 1.00 13.58 97 LYS A C 1
ATOM 738 O O . LYS A 1 98 ? 43.986 20.493 6.087 1.00 12.73 97 LYS A O 1
ATOM 744 N N . GLY A 1 99 ? 45.554 19.405 7.322 1.00 13.15 98 GLY A N 1
ATOM 745 C CA . GLY A 1 99 ? 46.594 20.385 7.035 1.00 13.91 98 GLY A CA 1
ATOM 746 C C . GLY A 1 99 ? 46.932 21.292 8.211 1.00 15.03 98 GLY A C 1
ATOM 747 O O . GLY A 1 99 ? 47.730 22.207 8.084 1.00 13.00 98 GLY A O 1
ATOM 748 N N . GLY A 1 100 ? 46.390 21.000 9.383 1.00 15.35 99 GLY A N 1
ATOM 749 C CA . GLY A 1 100 ? 46.729 21.783 10.539 1.00 18.10 99 GLY A CA 1
ATOM 750 C C . GLY A 1 100 ? 48.198 21.612 10.806 1.00 15.38 99 GLY A C 1
ATOM 751 O O . GLY A 1 100 ? 48.819 22.587 11.293 1.00 19.77 99 GLY A O 1
ATOM 752 N N . GLY A 1 101 ? 48.762 20.425 10.517 1.00 15.79 100 GLY A N 1
ATOM 753 C CA . GLY A 1 101 ? 50.222 20.166 10.670 1.00 16.51 100 GLY A CA 1
ATOM 754 C C . GLY A 1 101 ? 51.059 20.544 9.436 1.00 17.96 100 GLY A C 1
ATOM 755 O O . GLY A 1 101 ? 52.234 20.100 9.310 1.00 18.17 100 GLY A O 1
ATOM 756 N N . ALA A 1 102 ? 50.414 21.236 8.480 1.00 14.72 101 ALA A N 1
ATOM 757 C CA . ALA A 1 102 ? 51.044 21.808 7.278 1.00 14.69 101 ALA A CA 1
ATOM 758 C C . ALA A 1 102 ? 51.499 20.765 6.232 1.00 14.51 101 ALA A C 1
ATOM 759 O O . ALA A 1 102 ? 52.239 21.090 5.312 1.00 14.70 101 ALA A O 1
ATOM 761 N N . ALA A 1 103 ? 51.001 19.542 6.311 1.00 13.41 102 ALA A N 1
ATOM 762 C CA . ALA A 1 103 ? 51.402 18.470 5.403 1.00 13.43 102 ALA A CA 1
ATOM 763 C C . ALA A 1 103 ? 50.265 18.039 4.473 1.00 12.28 102 ALA A C 1
ATOM 764 O O . ALA A 1 103 ? 50.336 16.965 3.902 1.00 12.78 102 ALA A O 1
ATOM 766 N N . LEU A 1 104 ? 49.272 18.905 4.272 1.00 11.70 103 LEU A N 1
ATOM 767 C CA A LEU A 1 104 ? 48.131 18.542 3.443 0.50 11.04 103 LEU A CA 1
ATOM 768 C CA B LEU A 1 104 ? 48.131 18.523 3.435 0.50 11.14 103 LEU A CA 1
ATOM 769 C C . LEU A 1 104 ? 48.477 17.985 2.019 1.00 11.22 103 LEU A C 1
ATOM 770 O O . LEU A 1 104 ? 47.788 17.066 1.535 1.00 10.86 103 LEU A O 1
ATOM 779 N N . LEU A 1 105 ? 49.490 18.552 1.374 1.00 10.70 104 LEU A N 1
ATOM 780 C CA . LEU A 1 105 ? 49.816 18.138 -0.027 1.00 11.03 104 LEU A CA 1
ATOM 781 C C . LEU A 1 105 ? 50.306 16.675 -0.066 1.00 11.70 104 LEU A C 1
ATOM 782 O O . LEU A 1 105 ? 49.748 15.856 -0.759 1.00 10.56 104 LEU A O 1
ATOM 787 N N . TYR A 1 106 ? 51.321 16.354 0.703 1.00 10.49 105 TYR A N 1
ATOM 788 C CA . TYR A 1 106 ? 51.803 14.987 0.594 1.00 13.35 105 TYR A CA 1
ATOM 789 C C . TYR A 1 106 ? 50.788 14.021 1.211 1.00 11.63 105 TYR A C 1
ATOM 790 O O . TYR A 1 106 ? 50.692 12.857 0.765 1.00 12.10 105 TYR A O 1
ATOM 799 N N . GLU A 1 107 ? 50.023 14.523 2.173 1.00 12.29 106 GLU A N 1
ATOM 800 C CA . GLU A 1 107 ? 48.895 13.728 2.741 1.00 12.86 106 GLU A CA 1
ATOM 801 C C . GLU A 1 107 ? 47.899 13.350 1.660 1.00 12.37 106 GLU A C 1
ATOM 802 O O . GLU A 1 107 ? 47.413 12.175 1.628 1.00 12.59 106 GLU A O 1
ATOM 808 N N . LYS A 1 108 ? 47.555 14.331 0.827 1.00 9.89 107 LYS A N 1
ATOM 809 C CA . LYS A 1 108 ? 46.588 14.047 -0.258 1.00 11.53 107 LYS A CA 1
ATOM 810 C C . LYS A 1 108 ? 47.199 13.176 -1.386 1.00 11.11 107 LYS A C 1
ATOM 811 O O . LYS A 1 108 ? 46.521 12.276 -1.948 1.00 12.16 107 LYS A O 1
ATOM 817 N N . ILE A 1 109 ? 48.490 13.361 -1.673 1.00 11.11 108 ILE A N 1
ATOM 818 C CA . ILE A 1 109 ? 49.198 12.532 -2.674 1.00 11.52 108 ILE A CA 1
ATOM 819 C C . ILE A 1 109 ? 49.167 11.055 -2.236 1.00 12.26 108 ILE A C 1
ATOM 820 O O . ILE A 1 109 ? 48.782 10.149 -3.029 1.00 11.11 108 ILE A O 1
ATOM 825 N N . VAL A 1 110 ? 49.523 10.821 -0.972 1.00 11.47 109 VAL A N 1
ATOM 826 C CA . VAL A 1 110 ? 49.553 9.425 -0.453 1.00 12.96 109 VAL A CA 1
ATOM 827 C C . VAL A 1 110 ? 48.133 8.790 -0.419 1.00 13.32 109 VAL A C 1
ATOM 828 O O . VAL A 1 110 ? 47.921 7.637 -0.837 1.00 12.20 109 VAL A O 1
ATOM 832 N N . ALA A 1 111 ? 47.178 9.559 0.099 1.00 13.38 110 ALA A N 1
ATOM 833 C CA . ALA A 1 111 ? 45.760 9.115 0.202 1.00 13.52 110 ALA A CA 1
ATOM 834 C C . ALA A 1 111 ? 45.207 8.732 -1.156 1.00 13.99 110 ALA A C 1
ATOM 835 O O . ALA A 1 111 ? 44.454 7.722 -1.307 1.00 14.97 110 ALA A O 1
ATOM 837 N N . THR A 1 112 ? 45.613 9.489 -2.180 1.00 12.06 111 THR A N 1
ATOM 838 C CA . THR A 1 112 ? 45.109 9.223 -3.535 1.00 12.79 111 THR A CA 1
ATOM 839 C C . THR A 1 112 ? 45.644 7.891 -4.120 1.00 13.92 111 THR A C 1
ATOM 840 O O . THR A 1 112 ? 44.891 7.165 -4.794 1.00 14.81 111 THR A O 1
ATOM 844 N N . LYS A 1 113 ? 46.874 7.532 -3.789 1.00 14.44 112 LYS A N 1
ATOM 845 C CA . LYS A 1 113 ? 47.445 6.197 -4.196 1.00 15.27 112 LYS A CA 1
ATOM 846 C C . LYS A 1 113 ? 46.918 5.031 -3.391 1.00 18.28 112 LYS A C 1
ATOM 847 O O . LYS A 1 113 ? 46.972 3.896 -3.847 1.00 22.67 112 LYS A O 1
ATOM 853 N N . SER A 1 114 ? 46.411 5.314 -2.212 1.00 16.09 113 SER A N 1
ATOM 854 C CA A SER A 1 114 ? 46.032 4.266 -1.268 0.50 17.08 113 SER A CA 1
ATOM 855 C CA B SER A 1 114 ? 46.051 4.278 -1.254 0.50 17.34 113 SER A CA 1
ATOM 856 C C . SER A 1 114 ? 44.745 3.550 -1.601 1.00 18.68 113 SER A C 1
ATOM 857 O O . SER A 1 114 ? 43.732 4.183 -1.979 1.00 19.50 113 SER A O 1
ATOM 862 N N . ASN A 1 115 ? 44.752 2.224 -1.427 1.00 18.52 114 ASN A N 1
ATOM 863 C CA . ASN A 1 115 ? 43.517 1.445 -1.642 1.00 21.72 114 ASN A CA 1
ATOM 864 C C . ASN A 1 115 ? 42.464 1.799 -0.584 1.00 21.45 114 ASN A C 1
ATOM 865 O O . ASN A 1 115 ? 41.257 1.966 -0.903 1.00 22.60 114 ASN A O 1
ATOM 870 N N . LYS A 1 116 ? 42.906 1.908 0.664 1.00 18.42 115 LYS A N 1
ATOM 871 C CA . LYS A 1 116 ? 42.016 2.329 1.739 1.00 18.13 115 LYS A CA 1
ATOM 872 C C . LYS A 1 116 ? 42.590 3.447 2.567 1.00 15.46 115 LYS A C 1
ATOM 873 O O . LYS A 1 116 ? 43.788 3.521 2.724 1.00 15.68 115 LYS A O 1
ATOM 879 N N . ASN A 1 117 ? 41.738 4.306 3.134 1.00 15.49 116 ASN A N 1
ATOM 880 C CA . ASN A 1 117 ? 42.201 5.425 3.987 1.00 14.27 116 ASN A CA 1
ATOM 881 C C . ASN A 1 117 ? 41.481 5.363 5.332 1.00 14.35 116 ASN A C 1
ATOM 882 O O . ASN A 1 117 ? 40.268 5.203 5.355 1.00 15.22 116 ASN A O 1
ATOM 887 N N . MET A 1 118 ? 42.264 5.370 6.405 1.00 15.59 117 MET A N 1
ATOM 888 C CA . MET A 1 118 ? 41.677 5.362 7.784 1.00 15.40 117 MET A CA 1
ATOM 889 C C . MET A 1 118 ? 42.097 6.585 8.499 1.00 16.31 117 MET A C 1
ATOM 890 O O . MET A 1 118 ? 43.310 6.907 8.485 1.00 16.26 117 MET A O 1
ATOM 895 N N . TRP A 1 119 ? 41.128 7.326 9.107 1.00 15.09 118 TRP A N 1
ATOM 896 C CA . TRP A 1 119 ? 41.528 8.443 9.938 1.00 13.23 118 TRP A CA 1
ATOM 897 C C . TRP A 1 119 ? 41.343 8.122 11.422 1.00 14.10 118 TRP A C 1
ATOM 898 O O . TRP A 1 119 ? 40.384 7.463 11.770 1.00 16.31 118 TRP A O 1
ATOM 909 N N . ILE A 1 120 ? 42.299 8.551 12.243 1.00 13.00 119 ILE A N 1
ATOM 910 C CA . ILE A 1 120 ? 42.285 8.273 13.678 1.00 15.35 119 ILE A CA 1
ATOM 911 C C . ILE A 1 120 ? 42.211 9.626 14.394 1.00 14.54 119 ILE A C 1
ATOM 912 O O . ILE A 1 120 ? 43.040 10.529 14.151 1.00 15.67 119 ILE A O 1
ATOM 917 N N . VAL A 1 121 ? 41.215 9.772 15.294 1.00 14.90 120 VAL A N 1
ATOM 918 C CA . VAL A 1 121 ? 40.957 11.068 15.940 1.00 13.81 120 VAL A CA 1
ATOM 919 C C . VAL A 1 121 ? 40.432 10.831 17.357 1.00 14.36 120 VAL A C 1
ATOM 920 O O . VAL A 1 121 ? 39.759 9.817 17.633 1.00 14.38 120 VAL A O 1
ATOM 924 N N . ASP A 1 122 ? 40.655 11.838 18.193 1.00 15.70 121 ASP A N 1
ATOM 925 C CA . ASP A 1 122 ? 39.943 11.904 19.490 1.00 18.37 121 ASP A CA 1
ATOM 926 C C . ASP A 1 122 ? 38.545 12.517 19.194 1.00 19.59 121 ASP A C 1
ATOM 927 O O . ASP A 1 122 ? 38.371 13.186 18.155 1.00 18.55 121 ASP A O 1
ATOM 932 N N . GLU A 1 123 ? 37.547 12.231 20.044 1.00 18.22 122 GLU A N 1
ATOM 933 C CA . GLU A 1 123 ? 36.133 12.654 19.821 1.00 20.24 122 GLU A CA 1
ATOM 934 C C . GLU A 1 123 ? 35.950 14.150 19.542 1.00 18.95 122 GLU A C 1
ATOM 935 O O . GLU A 1 123 ? 34.962 14.529 18.936 1.00 17.57 122 GLU A O 1
ATOM 941 N N . SER A 1 124 ? 36.881 14.997 19.973 1.00 19.75 123 SER A N 1
ATOM 942 C CA . SER A 1 124 ? 36.762 16.449 19.763 1.00 19.40 123 SER A CA 1
ATOM 943 C C . SER A 1 124 ? 36.812 16.828 18.269 1.00 20.72 123 SER A C 1
ATOM 944 O O . SER A 1 124 ? 36.391 17.951 17.902 1.00 19.32 123 SER A O 1
ATOM 947 N N . LYS A 1 125 ? 37.307 15.904 17.434 1.00 17.11 124 LYS A N 1
ATOM 948 C CA . LYS A 1 125 ? 37.498 16.192 16.000 1.00 17.00 124 LYS A CA 1
ATOM 949 C C . LYS A 1 125 ? 36.171 16.040 15.229 1.00 16.83 124 LYS A C 1
ATOM 950 O O . LYS A 1 125 ? 36.052 16.478 14.071 1.00 17.66 124 LYS A O 1
ATOM 956 N N . MET A 1 126 ? 35.171 15.405 15.836 1.00 16.76 125 MET A N 1
ATOM 957 C CA . MET A 1 126 ? 33.902 15.097 15.132 1.00 17.37 125 MET A CA 1
ATOM 958 C C . MET A 1 126 ? 32.989 16.329 15.188 1.00 19.74 125 MET A C 1
ATOM 959 O O . MET A 1 126 ? 32.633 16.833 16.282 1.00 20.33 125 MET A O 1
ATOM 964 N N . VAL A 1 127 ? 32.647 16.839 14.022 1.00 17.07 126 VAL A N 1
ATOM 965 C CA . VAL A 1 127 ? 31.764 18.042 13.929 1.00 17.31 126 VAL A CA 1
ATOM 966 C C . VAL A 1 127 ? 30.516 17.729 13.125 1.00 18.38 126 VAL A C 1
ATOM 967 O O . VAL A 1 127 ? 30.464 16.732 12.399 1.00 20.32 126 VAL A O 1
ATOM 971 N N . ASP A 1 128 ? 29.491 18.575 13.207 1.00 20.24 127 ASP A N 1
ATOM 972 C CA . ASP A 1 128 ? 28.377 18.369 12.318 1.00 21.61 127 ASP A CA 1
ATOM 973 C C . ASP A 1 128 ? 28.739 18.873 10.921 1.00 20.23 127 ASP A C 1
ATOM 974 O O . ASP A 1 128 ? 28.806 18.104 9.969 1.00 23.81 127 ASP A O 1
ATOM 979 N N . ASP A 1 129 ? 29.014 20.176 10.820 1.00 22.30 128 ASP A N 1
ATOM 980 C CA . ASP A 1 129 ? 29.477 20.783 9.561 1.00 25.25 128 ASP A CA 1
ATOM 981 C C . ASP A 1 129 ? 30.947 21.208 9.691 1.00 22.17 128 ASP A C 1
ATOM 982 O O . ASP A 1 129 ? 31.369 21.690 10.731 1.00 21.66 128 ASP A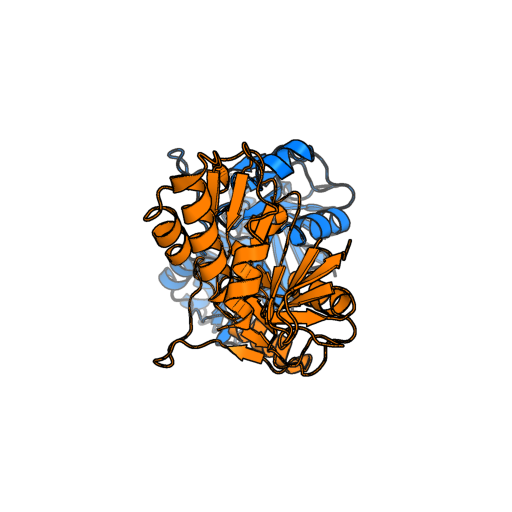 O 1
ATOM 987 N N . LEU A 1 130 ? 31.721 21.040 8.604 1.00 20.00 129 LEU A N 1
ATOM 988 C CA . LEU A 1 130 ? 33.090 21.599 8.605 1.00 18.28 129 LEU A CA 1
ATOM 989 C C . LEU A 1 130 ? 33.141 23.111 8.766 1.00 18.87 129 LEU A C 1
ATOM 990 O O . LEU A 1 130 ? 32.200 23.818 8.339 1.00 21.28 129 LEU A O 1
ATOM 995 N N . GLY A 1 131 ? 34.239 23.622 9.298 1.00 17.45 130 GLY A N 1
ATOM 996 C CA . GLY A 1 131 ? 34.509 25.054 9.102 1.00 18.23 130 GLY A CA 1
ATOM 997 C C . GLY A 1 131 ? 34.962 25.870 10.263 1.00 19.21 130 GLY A C 1
ATOM 998 O O . GLY A 1 131 ? 35.483 26.940 10.064 1.00 20.46 130 GLY A O 1
ATOM 999 N N . GLN A 1 132 ? 34.703 25.423 11.501 1.00 19.89 131 GLN A N 1
ATOM 1000 C CA . GLN A 1 132 ? 35.196 26.150 12.640 1.00 21.97 131 GLN A CA 1
ATOM 1001 C C . GLN A 1 132 ? 36.738 26.157 12.612 1.00 20.09 131 GLN A C 1
ATOM 1002 O O . GLN A 1 132 ? 37.385 27.172 12.841 1.00 20.97 131 GLN A O 1
ATOM 1008 N N . PHE A 1 133 ? 37.314 25.019 12.250 1.00 18.48 132 PHE A N 1
ATOM 1009 C CA . PHE A 1 133 ? 38.768 24.936 12.103 1.00 15.79 132 PHE A CA 1
ATOM 1010 C C . PHE A 1 133 ? 39.151 25.621 10.770 1.00 16.02 132 PHE A C 1
ATOM 1011 O O . PHE A 1 133 ? 38.553 25.292 9.736 1.00 17.59 132 PHE A O 1
ATOM 1019 N N . PRO A 1 134 ? 40.129 26.554 10.788 1.00 16.54 133 PRO A N 1
ATOM 1020 C CA . PRO A 1 134 ? 40.435 27.321 9.551 1.00 15.20 133 PRO A CA 1
ATOM 1021 C C . PRO A 1 134 ? 40.918 26.360 8.462 1.00 14.75 133 PRO A C 1
ATOM 1022 O O . PRO A 1 134 ? 41.732 25.476 8.752 1.00 13.71 133 PRO A O 1
ATOM 1026 N N . LEU A 1 135 ? 40.397 26.558 7.245 1.00 12.35 134 LEU A N 1
ATOM 1027 C CA . LEU A 1 135 ? 40.819 25.721 6.111 1.00 11.91 134 LEU A CA 1
ATOM 1028 C C . LEU A 1 135 ? 42.247 26.051 5.532 1.00 12.76 134 LEU A C 1
ATOM 1029 O O . LEU A 1 135 ? 42.470 27.141 5.005 1.00 12.35 134 LEU A O 1
ATOM 1034 N N . PRO A 1 136 ? 43.211 25.087 5.601 1.00 11.78 135 PRO A N 1
ATOM 1035 C CA . PRO A 1 136 ? 44.554 25.392 5.083 1.00 11.79 135 PRO A CA 1
ATOM 1036 C C . PRO A 1 136 ? 44.538 25.311 3.530 1.00 11.50 135 PRO A C 1
ATOM 1037 O O . PRO A 1 136 ? 43.875 24.416 2.944 1.00 11.87 135 PRO A O 1
ATOM 1041 N N . VAL A 1 137 ? 45.247 26.229 2.881 1.00 10.92 136 VAL A N 1
ATOM 1042 C CA . VAL A 1 137 ? 45.436 26.224 1.409 1.00 10.51 136 VAL A CA 1
ATOM 1043 C C . VAL A 1 137 ? 46.938 26.392 1.151 1.00 11.44 136 VAL A C 1
ATOM 1044 O O . VAL A 1 137 ? 47.580 27.392 1.602 1.00 12.13 136 VAL A O 1
ATOM 1048 N N . GLU A 1 138 ? 47.509 25.520 0.307 1.00 10.49 137 GLU A N 1
ATOM 1049 C CA . GLU A 1 138 ? 48.958 25.567 0.023 1.00 11.40 137 GLU A CA 1
ATOM 1050 C C . GLU A 1 138 ? 49.129 26.420 -1.268 1.00 12.05 137 GLU A C 1
ATOM 1051 O O . GLU A 1 138 ? 48.425 26.177 -2.268 1.00 10.80 137 GLU A O 1
ATOM 1057 N N . VAL A 1 139 ? 49.993 27.431 -1.178 1.00 11.83 138 VAL A N 1
ATOM 1058 C CA . VAL A 1 139 ? 50.091 28.436 -2.279 1.00 13.31 138 VAL A CA 1
ATOM 1059 C C . VAL A 1 139 ? 51.517 28.637 -2.749 1.00 13.46 138 VAL A C 1
ATOM 1060 O O . VAL A 1 139 ? 52.454 28.635 -1.933 1.00 14.56 138 VAL A O 1
ATOM 1064 N N . ILE A 1 140 ? 51.661 28.833 -4.063 1.00 12.48 139 ILE A N 1
ATOM 1065 C CA . ILE A 1 140 ? 52.980 29.094 -4.670 1.00 13.36 139 ILE A CA 1
ATOM 1066 C C . ILE A 1 140 ? 53.465 30.457 -4.086 1.00 13.78 139 ILE A C 1
ATOM 1067 O O . ILE A 1 140 ? 52.697 31.426 -4.054 1.00 14.68 139 ILE A O 1
ATOM 1072 N N . PRO A 1 141 ? 54.757 30.564 -3.696 1.00 14.76 140 PRO A N 1
ATOM 1073 C CA . PRO A 1 141 ? 55.247 31.854 -3.110 1.00 15.95 140 PRO A CA 1
ATOM 1074 C C . PRO A 1 141 ? 55.179 33.068 -4.052 1.00 14.69 140 PRO A C 1
ATOM 1075 O O . PRO A 1 141 ? 54.733 34.145 -3.613 1.00 15.47 140 PRO A O 1
ATOM 1079 N N . TYR A 1 142 ? 55.596 32.894 -5.321 1.00 15.40 141 TYR A N 1
ATOM 1080 C CA . TYR A 1 142 ? 55.535 33.974 -6.304 1.00 16.46 141 TYR A CA 1
ATOM 1081 C C . TYR A 1 142 ? 54.070 34.360 -6.513 1.00 14.94 141 TYR A C 1
ATOM 1082 O O . TYR A 1 142 ? 53.221 33.471 -6.880 1.00 14.13 141 TYR A O 1
ATOM 1091 N N . GLY A 1 143 ? 53.735 35.621 -6.291 1.00 13.92 142 GLY A N 1
ATOM 1092 C CA . GLY A 1 143 ? 52.331 36.001 -6.486 1.00 12.58 142 GLY A CA 1
ATOM 1093 C C . GLY A 1 143 ? 51.426 35.685 -5.278 1.00 14.38 142 GLY A C 1
ATOM 1094 O O . GLY A 1 143 ? 50.252 36.017 -5.331 1.00 15.78 142 GLY A O 1
ATOM 1095 N N . SER A 1 144 ? 51.968 35.190 -4.164 1.00 14.11 143 SER A N 1
ATOM 1096 C CA . SER A 1 144 ? 51.128 34.789 -3.047 1.00 15.55 143 SER A CA 1
ATOM 1097 C C . SER A 1 144 ? 50.496 35.963 -2.295 1.00 16.59 143 SER A C 1
ATOM 1098 O O . SER A 1 144 ? 49.463 35.792 -1.682 1.00 15.73 143 SER A O 1
ATOM 1101 N N . GLY A 1 145 ? 51.118 37.147 -2.325 1.00 17.09 144 GLY A N 1
ATOM 1102 C CA . GLY A 1 145 ? 50.380 38.341 -1.823 1.00 16.57 144 GLY A CA 1
ATOM 1103 C C . GLY A 1 145 ? 49.113 38.681 -2.606 1.00 17.26 144 GLY A C 1
ATOM 1104 O O . GLY A 1 145 ? 48.138 39.157 -2.036 1.00 18.32 144 GLY A O 1
ATOM 1105 N N . THR A 1 146 ? 49.143 38.451 -3.921 1.00 16.55 145 THR A N 1
ATOM 1106 C CA . THR A 1 146 ? 48.001 38.683 -4.789 1.00 16.85 145 THR A CA 1
ATOM 1107 C C . THR A 1 146 ? 46.913 37.682 -4.493 1.00 15.63 145 THR A C 1
ATOM 1108 O O . THR A 1 146 ? 45.726 37.988 -4.492 1.00 16.40 145 THR A O 1
ATOM 1112 N N . VAL A 1 147 ? 47.301 36.437 -4.315 1.00 15.53 146 VAL A N 1
ATOM 1113 C CA A VAL A 1 147 ? 46.353 35.399 -3.974 0.65 13.38 146 VAL A CA 1
ATOM 1114 C CA B VAL A 1 147 ? 46.275 35.470 -4.033 0.35 14.87 146 VAL A CA 1
ATOM 1115 C C . VAL A 1 147 ? 45.674 35.758 -2.639 1.00 14.43 146 VAL A C 1
ATOM 1116 O O . VAL A 1 147 ? 44.449 35.622 -2.481 1.00 14.02 146 VAL A O 1
ATOM 1123 N N . PHE A 1 148 ? 46.513 36.119 -1.674 1.00 15.28 147 PHE A N 1
ATOM 1124 C CA . PHE A 1 148 ? 45.988 36.548 -0.319 1.00 15.27 147 PHE A CA 1
ATOM 1125 C C . PHE A 1 148 ? 44.909 37.654 -0.516 1.00 17.18 147 PHE A C 1
ATOM 1126 O O . PHE A 1 148 ? 43.778 37.553 0.002 1.00 17.39 147 PHE A O 1
ATOM 1134 N N . LYS A 1 149 ? 45.224 38.670 -1.320 1.00 17.88 148 LYS A N 1
ATOM 1135 C CA . LYS A 1 149 ? 44.222 39.738 -1.559 1.00 19.44 148 LYS A CA 1
ATOM 1136 C C . LYS A 1 149 ? 42.976 39.273 -2.241 1.00 18.77 148 LYS A C 1
ATOM 1137 O O . LYS A 1 149 ? 41.869 39.740 -1.910 1.00 19.93 148 LYS A O 1
ATOM 1143 N N . ARG A 1 150 ? 43.071 38.348 -3.202 1.00 16.85 149 ARG A N 1
ATOM 1144 C CA . ARG A 1 150 ? 41.861 37.749 -3.799 1.00 17.95 149 ARG A CA 1
ATOM 1145 C C . ARG A 1 150 ? 40.981 37.023 -2.753 1.00 19.30 149 ARG A C 1
ATOM 1146 O O . ARG A 1 150 ? 39.741 37.108 -2.780 1.00 20.64 149 ARG A O 1
ATOM 1154 N N . PHE A 1 151 ? 41.624 36.240 -1.881 1.00 17.55 150 PHE A N 1
ATOM 1155 C CA . PHE A 1 151 ? 40.893 35.611 -0.831 1.00 17.81 150 PHE A CA 1
ATOM 1156 C C . PHE A 1 151 ? 40.245 36.646 0.118 1.00 17.07 150 PHE A C 1
ATOM 1157 O O . PHE A 1 151 ? 39.121 36.384 0.609 1.00 19.64 150 PHE A O 1
ATOM 1165 N N . GLU A 1 152 ? 40.950 37.729 0.410 1.00 18.49 151 GLU A N 1
ATOM 1166 C CA . GLU A 1 152 ? 40.428 38.761 1.314 1.00 21.52 151 GLU A CA 1
ATOM 1167 C C . GLU A 1 152 ? 39.140 39.358 0.636 1.00 21.69 151 GLU A C 1
ATOM 1168 O O . GLU A 1 152 ? 38.062 39.455 1.257 1.00 21.04 151 GLU A O 1
ATOM 1174 N N . GLU A 1 153 ? 39.233 39.660 -0.668 1.00 21.20 152 GLU A N 1
ATOM 1175 C CA . GLU A 1 153 ? 38.093 40.261 -1.382 1.00 25.58 152 GLU A CA 1
ATOM 1176 C C . GLU A 1 153 ? 36.899 39.316 -1.526 1.00 23.96 152 GLU A C 1
ATOM 1177 O O . GLU A 1 153 ? 35.709 39.749 -1.624 1.00 24.36 152 GLU A O 1
ATOM 1183 N N . LYS A 1 154 ? 37.173 38.010 -1.473 1.00 21.41 153 LYS A N 1
ATOM 1184 C CA . LYS A 1 154 ? 36.198 37.000 -1.681 1.00 22.96 153 LYS A CA 1
ATOM 1185 C C . LYS A 1 154 ? 35.466 36.740 -0.317 1.00 21.16 153 LYS A C 1
ATOM 1186 O O . LYS A 1 154 ? 34.477 36.001 -0.259 1.00 25.22 153 LYS A O 1
ATOM 1192 N N . GLY A 1 155 ? 35.973 37.360 0.730 1.00 20.04 15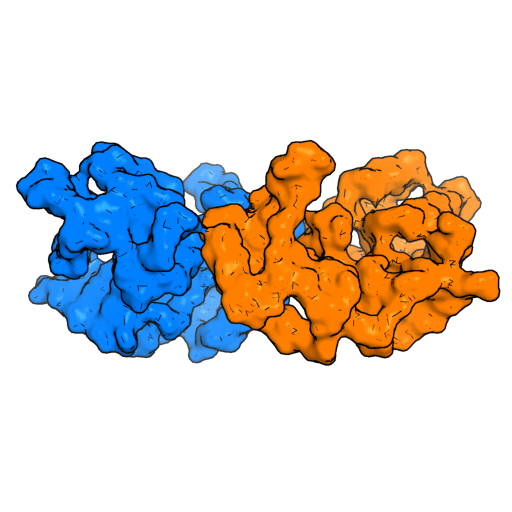4 GLY A N 1
ATOM 1193 C CA . GLY A 1 155 ? 35.369 37.258 2.064 1.00 21.01 154 GLY A CA 1
ATOM 1194 C C . GLY A 1 155 ? 35.800 35.991 2.801 1.00 21.39 154 GLY A C 1
ATOM 1195 O O . GLY A 1 155 ? 35.078 35.483 3.667 1.00 21.71 154 GLY A O 1
ATOM 1196 N N . LEU A 1 156 ? 36.976 35.481 2.450 1.00 21.03 155 LEU A N 1
ATOM 1197 C CA . LEU A 1 156 ? 37.421 34.183 3.011 1.00 20.67 155 LEU A CA 1
ATOM 1198 C C . LEU A 1 156 ? 38.273 34.320 4.256 1.00 18.27 155 LEU A C 1
ATOM 1199 O O . LEU A 1 156 ? 38.721 33.306 4.761 1.00 18.98 155 LEU A O 1
ATOM 1204 N N . ASN A 1 157 ? 38.505 35.541 4.768 1.00 16.46 156 ASN A N 1
ATOM 1205 C CA . ASN A 1 157 ? 39.251 35.757 6.001 1.00 16.55 156 ASN A CA 1
ATOM 1206 C C . ASN A 1 157 ? 40.597 35.038 6.071 1.00 16.43 156 ASN A C 1
ATOM 1207 O O . ASN A 1 157 ? 40.876 34.246 6.996 1.00 16.35 156 ASN A O 1
ATOM 1212 N N . PRO A 1 158 ? 41.471 35.299 5.074 1.00 17.84 157 PRO A N 1
ATOM 1213 C CA . PRO A 1 158 ? 42.764 34.609 5.085 1.00 15.78 157 PRO A CA 1
ATOM 1214 C C . PRO A 1 158 ? 43.778 35.127 6.089 1.00 16.96 157 PRO A C 1
ATOM 1215 O O . PRO A 1 158 ? 43.730 36.305 6.486 1.00 16.76 157 PRO A O 1
ATOM 1219 N N . GLU A 1 159 ? 44.683 34.243 6.468 1.00 15.28 158 GLU A N 1
ATOM 1220 C CA . GLU A 1 159 ? 45.822 34.473 7.333 1.00 17.76 158 GLU A CA 1
ATOM 1221 C C . GLU A 1 159 ? 46.980 33.611 6.882 1.00 17.43 158 GLU A C 1
ATOM 1222 O O . GLU A 1 159 ? 46.823 32.374 6.753 1.00 17.35 158 GLU A O 1
ATOM 1228 N N . PHE A 1 160 ? 48.163 34.209 6.640 1.00 15.79 159 PHE A N 1
ATOM 1229 C CA . PHE A 1 160 ? 49.297 33.374 6.304 1.00 17.16 159 PHE A CA 1
ATOM 1230 C C . PHE A 1 160 ? 49.707 32.551 7.518 1.00 19.20 159 PHE A C 1
ATOM 1231 O O . PHE A 1 160 ? 49.706 33.056 8.647 1.00 21.56 159 PHE A O 1
ATOM 1239 N N . ARG A 1 161 ? 50.111 31.312 7.284 1.00 17.58 160 ARG A N 1
ATOM 1240 C CA . ARG A 1 161 ? 50.676 30.412 8.333 1.00 18.24 160 ARG A CA 1
ATOM 1241 C C . ARG A 1 161 ? 52.087 30.900 8.692 1.00 19.65 160 ARG A C 1
ATOM 1242 O O . ARG A 1 161 ? 52.934 31.039 7.824 1.00 19.98 160 ARG A O 1
ATOM 1250 N N . LYS A 1 162 ? 52.316 31.084 9.992 1.00 19.19 161 LYS A N 1
ATOM 1251 C CA . LYS A 1 162 ? 53.628 31.477 10.495 1.00 24.14 161 LYS A CA 1
ATOM 1252 C C . LYS A 1 162 ? 54.282 30.421 11.388 1.00 26.46 161 LYS A C 1
ATOM 1253 O O . LYS A 1 162 ? 53.604 29.616 12.043 1.00 24.41 161 LYS A O 1
ATOM 1259 N N . ASN A 1 163 ? 55.613 30.388 11.420 1.00 26.80 162 ASN A N 1
ATOM 1260 C CA . ASN A 1 163 ? 56.269 29.643 12.497 1.00 28.64 162 ASN A CA 1
ATOM 1261 C C . ASN A 1 163 ? 56.105 30.425 13.839 1.00 32.42 162 ASN A C 1
ATOM 1262 O O . ASN A 1 163 ? 55.806 31.624 13.855 1.00 29.46 162 ASN A O 1
ATOM 1267 N N . GLU A 1 164 ? 56.318 29.708 14.946 1.00 36.49 163 GLU A N 1
ATOM 1268 C CA . GLU A 1 164 ? 56.371 30.265 16.310 1.00 41.28 163 GLU A CA 1
ATOM 1269 C C . GLU A 1 164 ? 57.202 31.565 16.468 1.00 39.62 163 GLU A C 1
ATOM 1270 O O . GLU A 1 164 ? 56.807 32.435 17.232 1.00 41.59 163 GLU A O 1
ATOM 1276 N N . ASP A 1 165 ? 58.296 31.726 15.711 1.00 40.44 164 ASP A N 1
ATOM 1277 C CA . ASP A 1 165 ? 59.030 33.012 15.662 1.00 40.38 164 ASP A CA 1
ATOM 1278 C C . ASP A 1 165 ? 58.419 34.147 14.784 1.00 43.66 164 ASP A C 1
ATOM 1279 O O . ASP A 1 165 ? 58.966 35.258 14.720 1.00 37.91 164 ASP A O 1
ATOM 1284 N N . GLY A 1 166 ? 57.306 33.886 14.092 1.00 36.57 165 GLY A N 1
ATOM 1285 C CA . GLY A 1 166 ? 56.683 34.932 13.275 1.00 29.57 165 GLY A CA 1
ATOM 1286 C C . GLY A 1 166 ? 57.077 34.996 11.807 1.00 29.56 165 GLY A C 1
ATOM 1287 O O . GLY A 1 166 ? 56.515 35.792 11.030 1.00 34.16 165 GLY A O 1
ATOM 1288 N N . SER A 1 167 ? 58.052 34.183 11.410 1.00 26.48 166 SER A N 1
ATOM 1289 C CA . SER A 1 167 ? 58.430 34.106 10.013 1.00 26.55 166 SER A CA 1
ATOM 1290 C C . SER A 1 167 ? 57.390 33.200 9.304 1.00 24.63 166 SER A C 1
ATOM 1291 O O . SER A 1 167 ? 56.736 32.394 9.956 1.00 23.53 166 SER A O 1
ATOM 1294 N N . LEU A 1 168 ? 57.320 33.314 7.994 1.00 24.37 167 LEU A N 1
ATOM 1295 C CA . LEU A 1 168 ? 56.391 32.489 7.196 1.00 23.85 167 LEU A CA 1
ATOM 1296 C C . LEU A 1 168 ? 56.753 31.031 7.230 1.00 22.90 167 LEU A C 1
ATOM 1297 O O . LEU A 1 168 ? 57.938 30.682 7.005 1.00 23.18 167 LEU A O 1
ATOM 1302 N N . LEU A 1 169 ? 55.754 30.152 7.460 1.00 19.77 168 LEU A N 1
ATOM 1303 C CA . LEU A 1 169 ? 55.999 28.731 7.352 1.00 19.82 168 LEU A CA 1
ATOM 1304 C C . LEU A 1 169 ? 56.245 28.297 5.912 1.00 19.85 168 LEU A C 1
ATOM 1305 O O . LEU A 1 169 ? 55.546 28.794 4.982 1.00 18.38 168 LEU A O 1
ATOM 1310 N N . HIS A 1 170 ? 57.222 27.425 5.708 1.00 16.70 169 HIS A N 1
ATOM 1311 C CA . HIS A 1 170 ? 57.464 26.816 4.397 1.00 19.41 169 HIS A CA 1
ATOM 1312 C C . HIS A 1 170 ? 57.077 25.354 4.522 1.00 20.17 169 HIS A C 1
ATOM 1313 O O . HIS A 1 170 ? 57.571 24.657 5.426 1.00 19.20 169 HIS A O 1
ATOM 1320 N N . THR A 1 171 ? 56.227 24.860 3.620 1.00 17.34 170 THR A N 1
ATOM 1321 C CA . THR A 1 171 ? 55.950 23.427 3.566 1.00 16.39 170 THR A CA 1
ATOM 1322 C C . THR A 1 171 ? 57.112 22.560 3.075 1.00 18.21 170 THR A C 1
ATOM 1323 O O . THR A 1 171 ? 58.189 23.072 2.616 1.00 19.13 170 THR A O 1
ATOM 1327 N N . ASP A 1 172 ? 56.942 21.226 3.133 1.00 16.26 171 ASP A N 1
ATOM 1328 C CA . ASP A 1 172 ? 57.973 20.338 2.594 1.00 17.05 171 ASP A CA 1
ATOM 1329 C C . ASP A 1 172 ? 58.321 20.584 1.120 1.00 21.50 171 ASP A C 1
ATOM 1330 O O . ASP A 1 172 ? 59.461 20.368 0.692 1.00 20.55 171 ASP A O 1
ATOM 1335 N N . SER A 1 173 ? 57.353 21.034 0.322 1.00 18.76 172 SER A N 1
ATOM 1336 C CA . SER A 1 173 ? 57.591 21.397 -1.071 1.00 21.91 172 SER A CA 1
ATOM 1337 C C . SER A 1 173 ? 58.001 22.852 -1.275 1.00 22.59 172 SER A C 1
ATOM 1338 O O . SER A 1 173 ? 57.996 23.313 -2.448 1.00 26.22 172 SER A O 1
ATOM 1341 N N . ASP A 1 174 ? 58.271 23.560 -0.190 1.00 19.96 173 ASP A N 1
ATOM 1342 C CA . ASP A 1 174 ? 58.626 24.949 -0.165 1.00 23.67 173 ASP A CA 1
ATOM 1343 C C . ASP A 1 174 ? 57.571 25.914 -0.685 1.00 25.09 173 ASP A C 1
ATOM 1344 O O . ASP A 1 174 ? 57.871 26.910 -1.356 1.00 24.96 173 ASP A O 1
ATOM 1349 N N . ASN A 1 175 ? 56.331 25.627 -0.314 1.00 17.73 174 ASN A N 1
ATOM 1350 C CA . ASN A 1 175 ? 55.253 26.563 -0.561 1.00 15.06 174 ASN A CA 1
ATOM 1351 C C . ASN A 1 175 ? 54.831 27.259 0.755 1.00 16.13 174 ASN A C 1
ATOM 1352 O O . ASN A 1 175 ? 55.315 26.905 1.828 1.00 17.07 174 ASN A O 1
ATOM 1357 N N . TYR A 1 176 ? 53.952 28.246 0.699 1.00 14.92 175 TYR A N 1
ATOM 1358 C CA . TYR A 1 176 ? 53.379 28.850 1.886 1.00 14.28 175 TYR A CA 1
ATOM 1359 C C . TYR A 1 176 ? 51.991 28.210 2.109 1.00 13.95 175 TYR A C 1
ATOM 1360 O O . TYR A 1 176 ? 51.477 27.482 1.234 1.00 14.94 175 TYR A O 1
ATOM 1369 N N . ILE A 1 177 ? 51.434 28.455 3.292 1.00 13.15 176 ILE A N 1
ATOM 1370 C CA A ILE A 1 177 ? 50.026 28.128 3.531 0.50 13.38 176 ILE A CA 1
ATOM 1371 C CA B ILE A 1 177 ? 50.020 28.125 3.605 0.50 14.23 176 ILE A CA 1
ATOM 1372 C C . ILE A 1 177 ? 49.236 29.388 3.937 1.00 14.93 176 ILE A C 1
ATOM 1373 O O . ILE A 1 177 ? 49.708 30.254 4.745 1.00 16.40 176 ILE A O 1
ATOM 1382 N N . ILE A 1 178 ? 48.048 29.535 3.348 1.00 13.87 177 ILE A N 1
ATOM 1383 C CA . ILE A 1 178 ? 47.093 30.545 3.803 1.00 13.03 177 ILE A CA 1
ATOM 1384 C C . ILE A 1 178 ? 45.931 29.776 4.455 1.00 14.73 177 ILE A C 1
ATOM 1385 O O . ILE A 1 178 ? 45.329 28.923 3.804 1.00 13.61 177 ILE A O 1
ATOM 1390 N N . ASP A 1 179 ? 45.620 30.078 5.728 1.00 14.04 178 ASP A N 1
ATOM 1391 C CA . ASP A 1 179 ? 44.436 29.461 6.394 1.00 13.62 178 ASP A CA 1
ATOM 1392 C C . ASP A 1 179 ? 43.233 30.376 6.221 1.00 13.31 178 ASP A C 1
ATOM 1393 O O . ASP A 1 179 ? 43.358 31.590 6.294 1.00 13.49 178 ASP A O 1
ATOM 1398 N N . LEU A 1 180 ? 42.084 29.787 5.891 1.00 12.89 179 LEU A N 1
ATOM 1399 C CA . LEU A 1 180 ? 40.885 30.600 5.672 1.00 13.88 179 LEU A CA 1
ATOM 1400 C C . LEU A 1 180 ? 39.952 30.455 6.862 1.00 14.42 179 LEU A C 1
ATOM 1401 O O . LEU A 1 180 ? 39.473 29.347 7.149 1.00 15.97 179 LEU A O 1
ATOM 1406 N N . HIS A 1 181 ? 39.645 31.577 7.521 1.00 16.24 180 HIS A N 1
ATOM 1407 C CA . HIS A 1 181 ? 38.743 31.554 8.717 1.00 16.87 180 HIS A CA 1
ATOM 1408 C C . HIS A 1 181 ? 37.287 31.594 8.331 1.00 17.96 180 HIS A C 1
ATOM 1409 O O . HIS A 1 181 ? 36.637 32.646 8.387 1.00 17.95 180 HIS A O 1
ATOM 1416 N N . LEU A 1 182 ? 36.743 30.457 7.857 1.00 16.45 181 LEU A N 1
ATOM 1417 C CA . LEU A 1 182 ? 35.433 30.476 7.183 1.00 17.49 181 LEU A CA 1
ATOM 1418 C C . LEU A 1 182 ? 34.243 30.294 8.100 1.00 18.57 181 LEU A C 1
ATOM 1419 O O . LEU A 1 182 ? 33.108 30.567 7.687 1.00 22.18 181 LEU A O 1
ATOM 1424 N N . GLY A 1 183 ? 34.484 29.800 9.311 1.00 19.58 182 GLY A N 1
ATOM 1425 C CA . GLY A 1 183 ? 33.391 29.554 10.256 1.00 22.74 182 GLY A CA 1
ATOM 1426 C C . GLY A 1 183 ? 32.514 28.359 10.001 1.00 20.86 182 GLY A C 1
ATOM 1427 O O . GLY A 1 183 ? 32.379 27.493 10.882 1.00 21.21 182 GLY A O 1
ATOM 1428 N N . LYS A 1 184 ? 31.954 28.257 8.795 1.00 21.18 183 LYS A N 1
ATOM 1429 C CA . LYS A 1 184 ? 31.039 27.160 8.410 1.00 23.00 183 LYS A CA 1
ATOM 1430 C C . LYS A 1 184 ? 31.123 26.995 6.910 1.00 23.29 183 LYS A C 1
ATOM 1431 O O . LYS A 1 184 ? 31.089 27.972 6.157 1.00 21.96 183 LYS A O 1
ATOM 1437 N N . ILE A 1 185 ? 31.265 25.766 6.464 1.00 22.20 184 ILE A N 1
ATOM 1438 C CA . ILE A 1 185 ? 31.377 25.501 5.044 1.00 22.57 184 ILE A CA 1
ATOM 1439 C C . ILE A 1 185 ? 30.206 24.603 4.691 1.00 24.24 184 ILE A C 1
ATOM 1440 O O . ILE A 1 185 ? 30.252 23.405 4.928 1.00 26.39 184 ILE A O 1
ATOM 1445 N N . GLU A 1 186 ? 29.184 25.177 4.085 1.00 28.19 185 GLU A N 1
ATOM 1446 C CA . GLU A 1 186 ? 28.022 24.369 3.721 1.00 36.07 185 GLU A CA 1
ATOM 1447 C C . GLU A 1 186 ? 28.158 23.591 2.432 1.00 35.06 185 GLU A C 1
ATOM 1448 O O . GLU A 1 186 ? 27.580 22.493 2.316 1.00 36.94 185 GLU A O 1
ATOM 1454 N N . ASN A 1 187 ? 28.952 24.087 1.481 1.00 27.28 186 ASN A N 1
ATOM 1455 C CA . ASN A 1 187 ? 29.175 23.271 0.268 1.00 24.97 186 ASN A CA 1
ATOM 1456 C C . ASN A 1 187 ? 30.682 23.045 0.022 1.00 20.24 186 ASN A C 1
ATOM 1457 O O . ASN A 1 187 ? 31.289 23.750 -0.777 1.00 18.68 186 ASN A O 1
ATOM 1462 N N . PRO A 1 188 ? 31.275 22.083 0.739 1.00 19.31 187 PRO A N 1
ATOM 1463 C CA . PRO A 1 188 ? 32.699 21.920 0.532 1.00 18.11 187 PRO A CA 1
ATOM 1464 C C . PRO A 1 188 ? 33.115 21.511 -0.889 1.00 17.88 187 PRO A C 1
ATOM 1465 O O . PRO A 1 188 ? 34.211 21.865 -1.253 1.00 17.63 187 PRO A O 1
ATOM 1469 N N . LYS A 1 189 ? 32.317 20.726 -1.634 1.00 16.39 188 LYS A N 1
ATOM 1470 C CA . LYS A 1 189 ? 32.750 20.354 -3.011 1.00 16.69 188 LYS A CA 1
ATOM 1471 C C . LYS A 1 189 ? 32.862 21.614 -3.866 1.00 17.26 188 LYS A C 1
ATOM 1472 O O . LYS A 1 189 ? 33.805 21.742 -4.641 1.00 18.82 188 LYS A O 1
ATOM 1478 N N . GLU A 1 190 ? 31.884 22.522 -3.752 1.00 17.51 189 GLU A N 1
ATOM 1479 C CA . GLU A 1 190 ? 31.925 23.765 -4.517 1.00 18.11 189 GLU A CA 1
ATOM 1480 C C . GLU A 1 190 ? 33.127 24.598 -4.126 1.00 16.50 189 GLU A C 1
ATOM 1481 O O . GLU A 1 190 ? 33.811 25.163 -4.990 1.00 17.17 189 GLU A O 1
ATOM 1487 N N . LEU A 1 191 ? 33.362 24.673 -2.823 1.00 15.40 190 LEU A N 1
ATOM 1488 C CA . LEU A 1 191 ? 34.512 25.422 -2.321 1.00 15.33 190 LEU A CA 1
ATOM 1489 C C . LEU A 1 191 ? 35.842 24.811 -2.789 1.00 14.19 190 LEU A C 1
ATOM 1490 O O . LEU A 1 191 ? 36.742 25.562 -3.241 1.00 13.28 190 LEU A O 1
ATOM 1495 N N . GLY A 1 192 ? 35.981 23.484 -2.669 1.00 13.02 191 GLY A N 1
ATOM 1496 C CA . GLY A 1 192 ? 37.200 22.769 -3.204 1.00 13.52 191 GLY A CA 1
ATOM 1497 C C . GLY A 1 192 ? 37.448 23.037 -4.681 1.00 15.51 191 GLY A C 1
ATOM 1498 O O . GLY A 1 192 ? 38.575 23.292 -5.123 1.00 13.84 191 GLY A O 1
ATOM 1499 N N . ASP A 1 193 ? 36.375 23.016 -5.480 1.00 15.33 192 ASP A N 1
ATOM 1500 C CA . ASP A 1 193 ? 36.479 23.284 -6.887 1.00 15.78 192 ASP A CA 1
ATOM 1501 C C . ASP A 1 193 ? 36.931 24.701 -7.142 1.00 14.92 192 ASP A C 1
ATOM 1502 O O . ASP A 1 193 ? 37.796 24.920 -8.023 1.00 15.31 192 ASP A O 1
ATOM 1507 N N . TYR A 1 194 ? 36.421 25.679 -6.384 1.00 13.99 193 TYR A N 1
ATOM 1508 C CA . TYR A 1 194 ? 36.806 27.036 -6.580 1.00 14.19 193 TYR A CA 1
ATOM 1509 C C . TYR A 1 194 ? 38.286 27.174 -6.267 1.00 14.55 193 TYR A C 1
ATOM 1510 O O . TYR A 1 194 ? 39.034 27.812 -7.056 1.00 13.77 193 TYR A O 1
ATOM 1519 N N . LEU A 1 195 ? 38.695 26.567 -5.161 1.00 12.12 194 LEU A N 1
ATOM 1520 C CA . LEU A 1 195 ? 40.079 26.828 -4.654 1.00 11.25 194 LEU A CA 1
ATOM 1521 C C . LEU A 1 195 ? 41.104 26.188 -5.636 1.00 12.83 194 LEU A C 1
ATOM 1522 O O . LEU A 1 195 ? 42.111 26.809 -5.987 1.00 12.80 194 LEU A O 1
ATOM 1527 N N . ILE A 1 196 ? 40.816 24.977 -6.083 1.00 11.39 195 ILE A N 1
ATOM 1528 C CA . ILE A 1 196 ? 41.845 24.294 -6.907 1.00 12.61 195 ILE A CA 1
ATOM 1529 C C . ILE A 1 196 ? 41.976 24.977 -8.272 1.00 13.81 195 ILE A C 1
ATOM 1530 O O . ILE A 1 196 ? 43.029 24.903 -8.907 1.00 14.28 195 ILE A O 1
ATOM 1535 N N . ASN A 1 197 ? 40.888 25.653 -8.697 1.00 12.99 196 ASN A N 1
ATOM 1536 C CA . ASN A 1 197 ? 40.913 26.359 -9.966 1.00 15.22 196 ASN A CA 1
ATOM 1537 C C . ASN A 1 197 ? 41.600 27.707 -9.914 1.00 17.53 196 ASN A C 1
ATOM 1538 O O . ASN A 1 197 ? 41.754 28.386 -10.975 1.00 20.77 196 ASN A O 1
ATOM 1543 N N . GLN A 1 198 ? 42.008 28.134 -8.724 1.00 15.43 197 GLN A N 1
ATOM 1544 C CA . GLN A 1 198 ? 42.690 29.420 -8.609 1.00 14.56 197 GLN A CA 1
ATOM 1545 C C . GLN A 1 198 ? 44.148 29.221 -8.982 1.00 14.97 197 GLN A C 1
ATOM 1546 O O . GLN A 1 198 ? 44.823 28.328 -8.468 1.00 13.47 197 GLN A O 1
ATOM 1552 N N . VAL A 1 199 ? 44.638 30.091 -9.846 1.00 13.27 198 VAL A N 1
ATOM 1553 C CA A VAL A 1 199 ? 46.037 30.054 -10.266 0.50 14.03 198 VAL A CA 1
ATOM 1554 C CA B VAL A 1 199 ? 46.058 30.004 -10.229 0.50 14.82 198 VAL A CA 1
ATOM 1555 C C . VAL A 1 199 ? 46.979 30.353 -9.060 1.00 14.71 198 VAL A C 1
ATOM 1556 O O . VAL A 1 199 ? 46.810 31.394 -8.350 1.00 16.34 198 VAL A O 1
ATOM 1563 N N . GLY A 1 200 ? 47.957 29.484 -8.821 1.00 14.91 199 GLY A N 1
ATOM 1564 C CA . GLY A 1 200 ? 48.842 29.702 -7.689 1.00 15.49 199 GLY A CA 1
ATOM 1565 C C . GLY A 1 200 ? 48.435 28.813 -6.492 1.00 15.28 199 GLY A C 1
ATOM 1566 O O . GLY A 1 200 ? 49.243 28.643 -5.567 1.00 16.93 199 GLY A O 1
ATOM 1567 N N . VAL A 1 201 ? 47.250 28.198 -6.528 1.00 12.66 200 VAL A N 1
ATOM 1568 C CA . VAL A 1 201 ? 46.853 27.302 -5.410 1.00 12.10 200 VAL A CA 1
ATOM 1569 C C . VAL A 1 201 ? 47.349 25.898 -5.799 1.00 12.70 200 VAL A C 1
ATOM 1570 O O . VAL A 1 201 ? 46.980 25.367 -6.863 1.00 12.65 200 VAL A O 1
ATOM 1574 N N . VAL A 1 202 ? 48.219 25.323 -4.971 1.00 12.02 201 VAL A N 1
ATOM 1575 C CA . VAL A 1 202 ? 48.772 23.980 -5.218 1.00 11.42 201 VAL A CA 1
ATOM 1576 C C . VAL A 1 202 ? 47.770 22.905 -4.784 1.00 13.43 201 VAL A C 1
ATOM 1577 O O . VAL A 1 202 ? 47.519 21.974 -5.541 1.00 12.66 201 VAL A O 1
ATOM 1581 N N . GLU A 1 203 ? 47.155 23.089 -3.589 1.00 12.40 202 GLU A N 1
ATOM 1582 C CA . GLU A 1 203 ? 46.273 22.056 -3.060 1.00 12.41 202 GLU A CA 1
ATOM 1583 C C . GLU A 1 203 ? 45.528 22.701 -1.873 1.00 11.96 202 GLU A C 1
ATOM 1584 O O . GLU A 1 203 ? 45.987 23.685 -1.352 1.00 11.67 202 GLU A O 1
ATOM 1590 N N . HIS A 1 204 ? 44.380 22.133 -1.477 1.00 11.44 203 HIS A N 1
ATOM 1591 C CA . HIS A 1 204 ? 43.689 22.644 -0.293 1.00 10.82 203 HIS A CA 1
ATOM 1592 C C . HIS A 1 204 ? 43.394 21.524 0.668 1.00 11.35 203 HIS A C 1
ATOM 1593 O O . HIS A 1 204 ? 43.542 20.343 0.328 1.00 12.37 203 HIS A O 1
ATOM 1600 N N . GLY A 1 205 ? 42.991 21.913 1.879 1.00 11.12 204 GLY A N 1
ATOM 1601 C CA . GLY A 1 205 ? 42.856 20.936 2.956 1.00 11.17 204 GLY A CA 1
ATOM 1602 C C . GLY A 1 205 ? 41.523 20.224 3.018 1.00 11.52 204 GLY A C 1
ATOM 1603 O O . GLY A 1 205 ? 41.295 19.507 3.953 1.00 12.42 204 GLY A O 1
ATOM 1604 N N . LEU A 1 206 ? 40.641 20.363 2.027 1.00 10.79 205 LEU A N 1
ATOM 1605 C CA . LEU A 1 206 ? 39.398 19.565 2.074 1.00 11.76 205 LEU A CA 1
ATOM 1606 C C . LEU A 1 206 ? 39.655 18.169 1.517 1.00 11.14 205 LEU A C 1
ATOM 1607 O O . LEU A 1 206 ? 40.077 18.031 0.352 1.00 12.37 205 LEU A O 1
ATOM 1612 N N . PHE A 1 207 ? 39.348 17.170 2.314 1.00 11.51 206 PHE A N 1
ATOM 1613 C CA . PHE A 1 207 ? 39.543 15.795 1.863 1.00 13.15 206 PHE A CA 1
ATOM 1614 C C . PHE A 1 207 ? 38.146 15.179 1.740 1.00 12.65 206 PHE A C 1
ATOM 1615 O O . PHE A 1 207 ? 37.565 14.809 2.778 1.00 13.00 206 PHE A O 1
ATOM 1623 N N . LEU A 1 208 ? 37.613 15.186 0.506 1.00 13.30 207 LEU A N 1
ATOM 1624 C CA . LEU A 1 208 ? 36.205 14.856 0.247 1.00 14.95 207 LEU A CA 1
ATOM 1625 C C . LEU A 1 208 ? 36.061 13.456 -0.410 1.00 14.43 207 LEU A C 1
ATOM 1626 O O . LEU A 1 208 ? 36.793 13.123 -1.359 1.00 15.79 207 LEU A O 1
ATOM 1631 N N . ASP A 1 209 ? 35.112 12.689 0.094 1.00 16.40 208 ASP A N 1
ATOM 1632 C CA . ASP A 1 209 ? 34.828 11.301 -0.393 1.00 19.38 208 ASP A CA 1
ATOM 1633 C C . ASP A 1 209 ? 36.089 10.461 -0.431 1.00 22.23 208 ASP A C 1
ATOM 1634 O O . ASP A 1 209 ? 36.341 9.722 -1.384 1.00 22.12 208 ASP A O 1
ATOM 1639 N N . ILE A 1 210 ? 36.918 10.630 0.596 1.00 18.55 209 ILE A N 1
ATOM 1640 C CA . ILE A 1 210 ? 38.168 9.902 0.705 1.00 20.00 209 ILE A CA 1
ATOM 1641 C C . ILE A 1 210 ? 38.136 8.855 1.816 1.00 17.16 209 ILE A C 1
ATOM 1642 O O . ILE A 1 210 ? 38.508 7.682 1.585 1.00 17.34 209 ILE A O 1
ATOM 1647 N N . VAL A 1 211 ? 37.803 9.254 3.027 1.00 15.75 210 VAL A N 1
ATOM 1648 C CA . VAL A 1 211 ? 38.084 8.349 4.149 1.00 14.16 210 VAL A CA 1
ATOM 1649 C C . VAL A 1 211 ? 37.155 7.126 4.105 1.00 15.31 210 VAL A C 1
ATOM 1650 O O . VAL A 1 211 ? 35.946 7.280 3.885 1.00 16.10 210 VAL A O 1
ATOM 1654 N N . ASN A 1 212 ? 37.718 5.945 4.340 1.00 15.53 211 ASN A N 1
ATOM 1655 C CA . ASN A 1 212 ? 36.892 4.727 4.396 1.00 16.71 211 ASN A CA 1
ATOM 1656 C C . ASN A 1 212 ? 36.449 4.384 5.799 1.00 16.50 211 ASN A C 1
ATOM 1657 O O . ASN A 1 212 ? 35.295 3.919 6.006 1.00 18.78 211 ASN A O 1
ATOM 1662 N N . THR A 1 213 ? 37.374 4.512 6.757 1.00 15.78 212 THR A N 1
ATOM 1663 C CA . THR A 1 213 ? 37.144 4.036 8.143 1.00 16.77 212 THR A CA 1
ATOM 1664 C C . THR A 1 213 ? 37.631 5.123 9.067 1.00 17.91 212 THR A C 1
ATOM 1665 O O . THR A 1 213 ? 38.697 5.696 8.805 1.00 15.62 212 THR A O 1
ATOM 1669 N N . VAL A 1 214 ? 36.864 5.415 10.125 1.00 17.19 213 VAL A N 1
ATOM 1670 C CA . VAL A 1 214 ? 37.291 6.399 11.135 1.00 16.83 213 VAL A CA 1
ATOM 1671 C C . VAL A 1 214 ? 37.307 5.677 12.492 1.00 17.82 213 VAL A C 1
ATOM 1672 O O . VAL A 1 214 ? 36.378 4.968 12.836 1.00 18.87 213 VAL A O 1
ATOM 1676 N N . ILE A 1 215 ? 38.391 5.829 13.228 1.00 16.37 214 ILE A N 1
ATOM 1677 C CA . ILE A 1 215 ? 38.432 5.356 14.643 1.00 16.56 214 ILE A CA 1
ATOM 1678 C C . ILE A 1 215 ? 38.400 6.576 15.496 1.00 16.88 214 ILE A C 1
ATOM 1679 O O . ILE A 1 215 ? 39.314 7.472 15.443 1.00 15.59 214 ILE A O 1
ATOM 1684 N N . VAL A 1 216 ? 37.361 6.641 16.343 1.00 16.04 215 VAL A N 1
ATOM 1685 C CA . VAL A 1 216 ? 37.168 7.783 17.239 1.00 15.78 215 VAL A CA 1
ATOM 1686 C C . VAL A 1 216 ? 37.459 7.441 18.717 1.00 19.05 215 VAL A C 1
ATOM 1687 O O . VAL A 1 216 ? 36.905 6.475 19.212 1.00 19.16 215 VAL A O 1
ATOM 1691 N N . GLY A 1 217 ? 38.348 8.175 19.392 1.00 17.65 216 GLY A N 1
ATOM 1692 C CA . GLY A 1 217 ? 38.663 7.828 20.785 1.00 19.43 216 GLY A CA 1
ATOM 1693 C C . GLY A 1 217 ? 37.599 8.480 21.631 1.00 20.99 216 GLY A C 1
ATOM 1694 O O . GLY A 1 217 ? 37.617 9.691 21.737 1.00 19.52 216 GLY A O 1
ATOM 1695 N N . ARG A 1 218 ? 36.691 7.684 22.228 1.00 20.93 217 ARG A N 1
ATOM 1696 C CA . ARG A 1 218 ? 35.656 8.221 23.150 1.00 20.71 217 ARG A CA 1
ATOM 1697 C C . ARG A 1 218 ? 35.964 7.909 24.612 1.00 21.29 217 ARG A C 1
ATOM 1698 O O . ARG A 1 218 ? 36.859 7.112 24.899 1.00 19.00 217 ARG A O 1
ATOM 1706 N N . GLN A 1 219 ? 35.20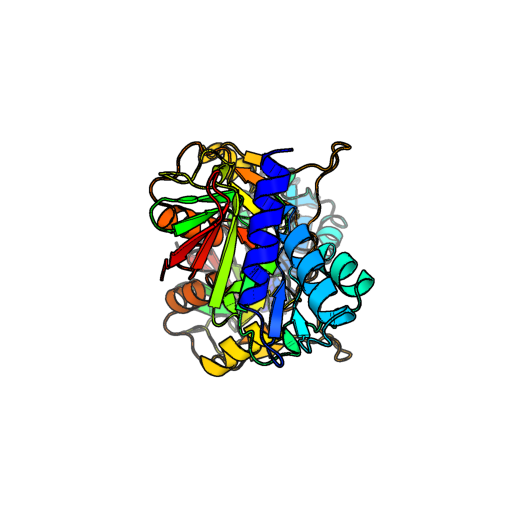4 8.489 25.539 1.00 20.90 218 GLN A N 1
ATOM 1707 C CA . GLN A 1 219 ? 35.403 8.169 26.949 1.00 25.88 218 GLN A CA 1
ATOM 1708 C C . GLN A 1 219 ? 35.231 6.701 27.333 1.00 27.91 218 GLN A C 1
ATOM 1709 O O . GLN A 1 219 ? 35.893 6.248 28.251 1.00 29.63 218 GLN A O 1
ATOM 1715 N N . ASP A 1 220 ? 34.379 5.977 26.600 1.00 32.03 219 ASP A N 1
ATOM 1716 C CA . ASP A 1 220 ? 34.169 4.527 26.808 1.00 35.15 219 ASP A CA 1
ATOM 1717 C C . ASP A 1 220 ? 34.932 3.627 25.822 1.00 35.34 219 ASP A C 1
ATOM 1718 O O . ASP A 1 220 ? 34.645 2.414 25.707 1.00 33.97 219 ASP A O 1
ATOM 1723 N N . GLY A 1 221 ? 35.891 4.222 25.106 1.00 27.48 220 GLY A N 1
ATOM 1724 C CA . GLY A 1 221 ? 36.810 3.458 24.286 1.00 27.13 220 GLY A CA 1
ATOM 1725 C C . GLY A 1 221 ? 36.718 3.841 22.816 1.00 23.59 220 GLY A C 1
ATOM 1726 O O . GLY A 1 221 ? 35.978 4.732 22.437 1.00 23.05 220 GLY A O 1
ATOM 1727 N N . PRO A 1 222 ? 37.436 3.117 21.979 1.00 26.25 221 PRO A N 1
ATOM 1728 C CA . PRO A 1 222 ? 37.460 3.462 20.536 1.00 26.64 221 PRO A CA 1
ATOM 1729 C C . PRO A 1 222 ? 36.183 3.012 19.815 1.00 28.66 221 PRO A C 1
ATOM 1730 O O . PRO A 1 222 ? 35.662 1.917 20.062 1.00 30.53 221 PRO A O 1
ATOM 1734 N N . GLU A 1 223 ? 35.627 3.867 18.968 1.00 22.61 222 GLU A N 1
ATOM 1735 C CA . GLU A 1 223 ? 34.496 3.496 18.173 1.00 24.42 222 GLU A CA 1
ATOM 1736 C C . GLU A 1 223 ? 34.985 3.453 16.727 1.00 23.93 222 GLU A C 1
ATOM 1737 O O . GLU A 1 223 ? 35.587 4.416 16.239 1.00 22.09 222 GLU A O 1
ATOM 1743 N N . VAL A 1 224 ? 34.818 2.300 16.103 1.00 22.13 223 VAL A N 1
ATOM 1744 C CA . VAL A 1 224 ? 35.122 2.125 14.674 1.00 21.78 223 VAL A CA 1
ATOM 1745 C C . VAL A 1 224 ? 33.910 2.480 13.811 1.00 23.74 223 VAL A C 1
ATOM 1746 O O . VAL A 1 224 ? 32.825 1.838 13.918 1.00 25.12 223 VAL A O 1
ATOM 1750 N N . LEU A 1 225 ? 34.045 3.491 12.933 1.00 21.14 224 LEU A N 1
ATOM 1751 C CA . LEU A 1 225 ? 32.946 3.945 12.068 1.00 19.77 224 LEU A CA 1
ATOM 1752 C C . LEU A 1 225 ? 33.290 3.624 10.622 1.00 22.77 224 LEU A C 1
ATOM 1753 O O . LEU A 1 225 ? 34.359 4.028 10.131 1.00 23.08 224 LEU A O 1
ATOM 1758 N N . GLU A 1 226 ? 32.423 2.890 9.932 1.00 22.52 225 GLU A N 1
ATOM 1759 C CA . GLU A 1 226 ? 32.721 2.549 8.542 1.00 25.74 225 GLU A CA 1
ATOM 1760 C C . GLU A 1 226 ? 32.056 3.576 7.613 1.00 27.41 225 GLU A C 1
ATOM 1761 O O . GLU A 1 226 ? 30.844 3.619 7.460 1.00 30.43 225 GLU A O 1
ATOM 1767 N N . ALA A 1 227 ? 32.834 4.485 7.044 1.00 23.79 226 ALA A N 1
ATOM 1768 C CA . ALA A 1 227 ? 32.281 5.580 6.267 1.00 22.12 226 ALA A CA 1
ATOM 1769 C C . ALA A 1 227 ? 31.898 5.231 4.832 1.00 23.71 226 ALA A C 1
ATOM 1770 O O . ALA A 1 227 ? 30.847 5.695 4.318 1.00 25.62 226 ALA A O 1
ATOM 1772 N N . ARG A 1 228 ? 32.768 4.494 4.142 1.00 23.84 227 ARG A N 1
ATOM 1773 C CA . ARG A 1 228 ? 32.558 4.248 2.708 1.00 26.37 227 ARG A CA 1
ATOM 1774 C C . ARG A 1 228 ? 33.489 3.170 2.126 1.00 29.09 227 ARG A C 1
ATOM 1775 O O . ARG A 1 228 ? 34.457 2.791 2.757 1.00 26.64 227 ARG A O 1
ATOM 1783 N N . ASP B 1 5 ? 62.588 35.725 -38.152 1.00 45.74 4 ASP B N 1
ATOM 1784 C CA . ASP B 1 5 ? 62.969 36.957 -37.381 1.00 45.85 4 ASP B CA 1
ATOM 1785 C C . ASP B 1 5 ? 62.332 38.243 -37.913 1.00 46.77 4 ASP B C 1
ATOM 1786 O O . ASP B 1 5 ? 62.014 39.156 -37.142 1.00 41.48 4 ASP B O 1
ATOM 1791 N N . GLU B 1 6 ? 62.190 38.316 -39.232 1.00 45.94 5 GLU B N 1
ATOM 1792 C CA . GLU B 1 6 ? 61.553 39.445 -39.924 1.00 46.59 5 GLU B CA 1
ATOM 1793 C C . GLU B 1 6 ? 60.099 39.666 -39.429 1.00 42.24 5 GLU B C 1
ATOM 1794 O O . GLU B 1 6 ? 59.674 40.798 -39.172 1.00 41.51 5 GLU B O 1
ATOM 1800 N N . LEU B 1 7 ? 59.365 38.560 -39.261 1.00 43.49 6 LEU B N 1
ATOM 1801 C CA . LEU B 1 7 ? 57.937 38.604 -38.906 1.00 43.02 6 LEU B CA 1
ATOM 1802 C C . LEU B 1 7 ? 57.822 39.025 -37.457 1.00 42.36 6 LEU B C 1
ATOM 1803 O O . LEU B 1 7 ? 57.022 39.910 -37.132 1.00 43.37 6 LEU B O 1
ATOM 1808 N N . LYS B 1 8 ? 58.621 38.369 -36.614 1.00 35.68 7 LYS B N 1
ATOM 1809 C CA . LYS B 1 8 ? 58.744 38.676 -35.187 1.00 36.97 7 LYS B CA 1
ATOM 1810 C C . LYS B 1 8 ? 59.032 40.182 -34.959 1.00 34.62 7 LYS B C 1
ATOM 1811 O O . LYS B 1 8 ? 58.391 40.811 -34.109 1.00 33.54 7 LYS B O 1
ATOM 1817 N N . GLN B 1 9 ? 59.966 40.767 -35.702 1.00 31.17 8 GLN B N 1
ATOM 1818 C CA . GLN B 1 9 ? 60.286 42.184 -35.498 1.00 32.88 8 GLN B CA 1
ATOM 1819 C C . GLN B 1 9 ? 59.202 43.193 -35.882 1.00 35.61 8 GLN B C 1
ATOM 1820 O O . GLN B 1 9 ? 58.987 44.177 -35.169 1.00 30.56 8 GLN B O 1
ATOM 1826 N N . LEU B 1 10 ? 58.487 42.950 -36.984 1.00 34.58 9 LEU B N 1
ATOM 1827 C CA . LEU B 1 10 ? 57.353 43.840 -37.331 1.00 33.97 9 LEU B CA 1
ATOM 1828 C C . LEU B 1 10 ? 56.244 43.749 -36.249 1.00 27.19 9 LEU B C 1
ATOM 1829 O O . LEU B 1 10 ? 55.666 44.766 -35.873 1.00 28.31 9 LEU B O 1
ATOM 1834 N N . VAL B 1 11 ? 55.995 42.553 -35.742 1.00 24.23 10 VAL B N 1
ATOM 1835 C CA . VAL B 1 11 ? 54.925 42.350 -34.756 1.00 24.39 10 VAL B CA 1
ATOM 1836 C C . VAL B 1 11 ? 55.310 43.031 -33.424 1.00 25.12 10 VAL B C 1
ATOM 1837 O O . VAL B 1 11 ? 54.478 43.702 -32.787 1.00 26.50 10 VAL B O 1
ATOM 1841 N N . GLY B 1 12 ? 56.579 42.886 -33.026 1.00 25.79 11 GLY B N 1
ATOM 1842 C CA . GLY B 1 12 ? 57.045 43.439 -31.729 1.00 23.57 11 GLY B CA 1
ATOM 1843 C C . GLY B 1 12 ? 56.970 44.960 -31.748 1.00 23.65 11 GLY B C 1
ATOM 1844 O O . GLY B 1 12 ? 56.514 45.598 -30.765 1.00 19.97 11 GLY B O 1
ATOM 1845 N N . THR B 1 13 ? 57.368 45.550 -32.879 1.00 24.12 12 THR B N 1
ATOM 1846 C CA . THR B 1 13 ? 57.260 46.966 -33.098 1.00 24.41 12 THR B CA 1
ATOM 1847 C C . THR B 1 13 ? 55.798 47.461 -33.111 1.00 23.18 12 THR B C 1
ATOM 1848 O O . THR B 1 13 ? 55.469 48.504 -32.503 1.00 25.18 12 THR B O 1
ATOM 1852 N N . LYS B 1 14 ? 54.911 46.735 -33.797 1.00 20.86 13 LYS B N 1
ATOM 1853 C CA . LYS B 1 14 ? 53.508 47.112 -33.839 1.00 19.75 13 LYS B CA 1
ATOM 1854 C C . LYS B 1 14 ? 52.914 47.073 -32.411 1.00 18.63 13 LYS B C 1
ATOM 1855 O O . LYS B 1 14 ? 52.086 47.931 -32.067 1.00 19.15 13 LYS B O 1
ATOM 1861 N N . ALA B 1 15 ? 53.251 46.016 -31.644 1.00 16.87 14 ALA B N 1
ATOM 1862 C CA . ALA B 1 15 ? 52.600 45.755 -30.331 1.00 15.96 14 ALA B CA 1
ATOM 1863 C C . ALA B 1 15 ? 52.731 46.931 -29.371 1.00 17.26 14 ALA B C 1
ATOM 1864 O O . ALA B 1 15 ? 51.844 47.169 -28.570 1.00 17.99 14 ALA B O 1
ATOM 1866 N N . VAL B 1 16 ? 53.847 47.650 -29.427 1.00 19.07 15 VAL B N 1
ATOM 1867 C CA A VAL B 1 16 ? 54.082 48.692 -28.418 0.50 19.09 15 VAL B CA 1
ATOM 1868 C CA B VAL B 1 16 ? 54.140 48.728 -28.471 0.50 20.38 15 VAL B CA 1
ATOM 1869 C C . VAL B 1 16 ? 53.155 49.908 -28.660 1.00 18.88 15 VAL B C 1
ATOM 1870 O O . VAL B 1 16 ? 52.969 50.751 -27.748 1.00 18.69 15 VAL B O 1
ATOM 1877 N N . GLU B 1 17 ? 52.515 49.985 -29.835 1.00 20.02 16 GLU B N 1
ATOM 1878 C CA . GLU B 1 17 ? 51.444 50.991 -30.000 1.00 18.77 16 GLU B CA 1
ATOM 1879 C C . GLU B 1 17 ? 50.283 50.897 -28.981 1.00 22.31 16 GLU B C 1
ATOM 1880 O O . GLU B 1 17 ? 49.528 51.875 -28.804 1.00 22.91 16 GLU B O 1
ATOM 1886 N N . TRP B 1 18 ? 50.060 49.705 -28.412 1.00 17.77 17 TRP B N 1
ATOM 1887 C CA . TRP B 1 18 ? 49.065 49.503 -27.368 1.00 19.70 17 TRP B CA 1
ATOM 1888 C C . TRP B 1 18 ? 49.419 50.015 -26.007 1.00 22.68 17 TRP B C 1
ATOM 1889 O O . TRP B 1 18 ? 48.531 50.022 -25.148 1.00 23.46 17 TRP B O 1
ATOM 1900 N N . ILE B 1 19 ? 50.665 50.461 -25.801 1.00 21.13 18 ILE B N 1
ATOM 1901 C CA . ILE B 1 19 ? 51.135 50.900 -24.476 1.00 22.42 18 ILE B CA 1
ATOM 1902 C C . ILE B 1 19 ? 50.901 52.429 -24.374 1.00 25.10 18 ILE B C 1
ATOM 1903 O O . ILE B 1 19 ? 51.159 53.165 -25.335 1.00 26.67 18 ILE B O 1
ATOM 1908 N N . LYS B 1 20 ? 50.380 52.866 -23.223 1.00 24.24 19 LYS B N 1
ATOM 1909 C CA . LYS B 1 20 ? 49.855 54.209 -22.999 1.00 26.94 19 LYS B CA 1
ATOM 1910 C C . LYS B 1 20 ? 50.607 54.720 -21.751 1.00 25.76 19 LYS B C 1
ATOM 1911 O O . LYS B 1 20 ? 51.041 53.925 -20.886 1.00 23.13 19 LYS B O 1
ATOM 1917 N N . ASP B 1 21 ? 50.845 56.028 -21.682 1.00 25.09 20 ASP B N 1
ATOM 1918 C CA . ASP B 1 21 ? 51.462 56.589 -20.498 1.00 26.49 20 ASP B CA 1
ATOM 1919 C C . ASP B 1 21 ? 50.678 56.242 -19.237 1.00 22.59 20 ASP B C 1
ATOM 1920 O O . ASP B 1 21 ? 49.467 56.324 -19.211 1.00 27.11 20 ASP B O 1
ATOM 1925 N N . GLY B 1 22 ? 51.370 55.857 -18.185 1.00 24.33 21 GLY B N 1
ATOM 1926 C CA . GLY B 1 22 ? 50.719 55.594 -16.904 1.00 24.31 21 GLY B CA 1
ATOM 1927 C C . GLY B 1 22 ? 50.474 54.102 -16.681 1.00 27.37 21 GLY B C 1
ATOM 1928 O O . GLY B 1 22 ? 50.050 53.678 -15.595 1.00 28.15 21 GLY B O 1
ATOM 1929 N N . MET B 1 23 ? 50.717 53.289 -17.706 1.00 25.06 22 MET B N 1
ATOM 1930 C CA . MET B 1 23 ? 50.301 51.849 -17.617 1.00 21.11 22 MET B CA 1
ATOM 1931 C C . MET B 1 23 ? 51.240 51.051 -16.811 1.00 20.45 22 MET B C 1
ATOM 1932 O O . MET B 1 23 ? 52.437 51.378 -16.701 1.00 22.06 22 MET B O 1
ATOM 1937 N N . ILE B 1 24 ? 50.703 49.959 -16.225 1.00 20.11 23 ILE B N 1
ATOM 1938 C CA . ILE B 1 24 ? 51.559 48.928 -15.664 1.00 18.94 23 ILE B CA 1
ATOM 1939 C C . ILE B 1 24 ? 51.449 47.768 -16.674 1.00 17.23 23 ILE B C 1
ATOM 1940 O O . ILE B 1 24 ? 50.330 47.348 -16.954 1.00 17.84 23 ILE B O 1
ATOM 1945 N N . VAL B 1 25 ? 52.583 47.297 -17.190 1.00 16.57 24 VAL B N 1
ATOM 1946 C CA . VAL B 1 25 ? 52.611 46.354 -18.344 1.00 16.78 24 VAL B CA 1
ATOM 1947 C C . VAL B 1 25 ? 53.329 45.063 -17.983 1.00 16.55 24 VAL B C 1
ATOM 1948 O O . VAL B 1 25 ? 54.439 45.094 -17.494 1.00 18.03 24 VAL B O 1
ATOM 1952 N N . GLY B 1 26 ? 52.649 43.916 -18.184 1.00 15.58 25 GLY B N 1
ATOM 1953 C CA . GLY B 1 26 ? 53.288 42.620 -18.047 1.00 15.45 25 GLY B CA 1
ATOM 1954 C C . GLY B 1 26 ? 54.082 42.296 -19.320 1.00 15.72 25 GLY B C 1
ATOM 1955 O O . GLY B 1 26 ? 53.637 42.586 -20.442 1.00 15.57 25 GLY B O 1
ATOM 1956 N N . LEU B 1 27 ? 55.320 41.839 -19.128 1.00 17.83 26 LEU B N 1
ATOM 1957 C CA . LEU B 1 27 ? 56.232 41.580 -20.253 1.00 18.58 26 LEU B CA 1
ATOM 1958 C C . LEU B 1 27 ? 56.609 40.116 -20.232 1.00 20.44 26 LEU B C 1
ATOM 1959 O O . LEU B 1 27 ? 57.131 39.599 -19.210 1.00 20.85 26 LEU B O 1
ATOM 1964 N N . GLY B 1 28 ? 56.349 39.429 -21.332 1.00 19.96 27 GLY B N 1
ATOM 1965 C CA . GLY B 1 28 ? 56.505 37.959 -21.300 1.00 21.46 27 GLY B CA 1
ATOM 1966 C C . GLY B 1 28 ? 57.857 37.508 -21.754 1.00 26.59 27 GLY B C 1
ATOM 1967 O O . GLY B 1 28 ? 58.871 38.179 -21.504 1.00 25.75 27 GLY B O 1
ATOM 1968 N N . THR B 1 29 ? 57.908 36.376 -22.443 1.00 29.46 28 THR B N 1
ATOM 1969 C CA . THR B 1 29 ? 59.213 35.892 -22.936 1.00 36.34 28 THR B CA 1
ATOM 1970 C C . THR B 1 29 ? 59.168 35.422 -24.363 1.00 35.77 28 THR B C 1
ATOM 1971 O O . THR B 1 29 ? 58.097 35.330 -24.980 1.00 31.97 28 THR B O 1
ATOM 1975 N N . GLY B 1 30 ? 60.346 35.115 -24.894 1.00 38.83 29 GLY B N 1
ATOM 1976 C CA . GLY B 1 30 ? 60.473 34.680 -26.279 1.00 38.78 29 GLY B CA 1
ATOM 1977 C C . GLY B 1 30 ? 61.155 35.694 -27.155 1.00 41.17 29 GLY B C 1
ATOM 1978 O O . GLY B 1 30 ? 61.297 36.873 -26.794 1.00 38.69 29 GLY B O 1
ATOM 1979 N N . SER B 1 31 ? 61.549 35.237 -28.332 1.00 37.56 30 SER B N 1
ATOM 1980 C CA . SER B 1 31 ? 62.255 36.049 -29.313 1.00 40.91 30 SER B CA 1
ATOM 1981 C C . SER B 1 31 ? 61.338 37.156 -29.804 1.00 37.50 30 SER B C 1
ATOM 1982 O O . SER B 1 31 ? 61.761 38.289 -30.040 1.00 35.60 30 SER B O 1
ATOM 1985 N N . THR B 1 32 ? 60.047 36.828 -29.909 1.00 35.03 31 THR B N 1
ATOM 1986 C CA . THR B 1 32 ? 59.081 37.796 -30.363 1.00 29.26 31 THR B CA 1
ATOM 1987 C C . THR B 1 32 ? 58.914 38.981 -29.347 1.00 25.27 31 THR B C 1
ATOM 1988 O O . THR B 1 32 ? 58.930 40.173 -29.696 1.00 25.93 31 THR B O 1
ATOM 1992 N N . VAL B 1 33 ? 58.747 38.608 -28.101 1.00 23.08 32 VAL B N 1
ATOM 1993 C CA . VAL B 1 33 ? 58.665 39.583 -27.016 1.00 24.18 32 VAL B CA 1
ATOM 1994 C C . VAL B 1 33 ? 59.946 40.430 -26.917 1.00 24.28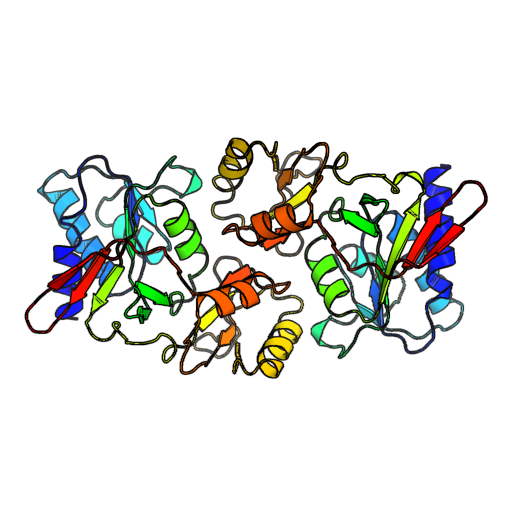 32 VAL B C 1
ATOM 1995 O O . VAL B 1 33 ? 59.903 41.620 -26.589 1.00 23.06 32 VAL B O 1
ATOM 1999 N N . LYS B 1 34 ? 61.102 39.805 -27.156 1.00 23.90 33 LYS B N 1
ATOM 2000 C CA . LYS B 1 34 ? 62.378 40.565 -27.128 1.00 26.93 33 LYS B CA 1
ATOM 2001 C C . LYS B 1 34 ? 62.355 41.786 -28.062 1.00 27.93 33 LYS B C 1
ATOM 2002 O O . LYS B 1 34 ? 62.746 42.891 -27.670 1.00 25.49 33 LYS B O 1
ATOM 2008 N N . TYR B 1 35 ? 61.813 41.627 -29.271 1.00 25.92 34 TYR B N 1
ATOM 2009 C CA . TYR B 1 35 ? 61.712 42.761 -30.175 1.00 26.22 34 TYR B CA 1
ATOM 2010 C C . TYR B 1 35 ? 60.782 43.841 -29.666 1.00 25.85 34 TYR B C 1
ATOM 2011 O O . TYR B 1 35 ? 61.030 45.008 -29.862 1.00 24.31 34 TYR B O 1
ATOM 2020 N N . MET B 1 36 ? 59.686 43.429 -29.039 1.00 23.89 35 MET B N 1
ATOM 2021 C CA . MET B 1 36 ? 58.734 44.342 -28.438 1.00 22.86 35 MET B CA 1
ATOM 2022 C C . MET B 1 36 ? 59.352 45.183 -27.311 1.00 22.29 35 MET B C 1
ATOM 2023 O O . MET B 1 36 ? 59.158 46.431 -27.247 1.00 22.87 35 MET B O 1
ATOM 2028 N N . VAL B 1 37 ? 60.104 44.502 -26.450 1.00 22.71 36 VAL B N 1
ATOM 2029 C CA . VAL B 1 37 ? 60.750 45.164 -25.311 1.00 21.73 36 VAL B CA 1
ATOM 2030 C C . VAL B 1 37 ? 61.754 46.181 -25.861 1.00 22.32 36 VAL B C 1
ATOM 2031 O O . VAL B 1 37 ? 61.825 47.294 -25.368 1.00 22.89 36 VAL B O 1
ATOM 2035 N N . ASP B 1 38 ? 62.495 45.808 -26.911 1.00 25.84 37 ASP B N 1
ATOM 2036 C CA . ASP B 1 38 ? 63.424 46.783 -27.522 1.00 27.49 37 ASP B CA 1
ATOM 2037 C C . ASP B 1 38 ? 62.665 47.983 -28.051 1.00 26.80 37 ASP B C 1
ATOM 2038 O O . ASP B 1 38 ? 63.079 49.117 -27.864 1.00 25.25 37 ASP B O 1
ATOM 2043 N N . ALA B 1 39 ? 61.506 47.748 -28.660 1.00 25.28 38 ALA B N 1
ATOM 2044 C CA . ALA B 1 39 ? 60.749 48.866 -29.235 1.00 24.41 38 ALA B CA 1
ATOM 2045 C C . ALA B 1 39 ? 60.111 49.681 -28.108 1.00 24.93 38 ALA B C 1
ATOM 2046 O O . ALA B 1 39 ? 59.959 50.898 -28.212 1.00 27.24 38 ALA B O 1
ATOM 2048 N N . LEU B 1 40 ? 59.821 49.020 -26.984 1.00 24.42 39 LEU B N 1
ATOM 2049 C CA . LEU B 1 40 ? 59.311 49.742 -25.825 1.00 23.43 39 LEU B CA 1
ATOM 2050 C C . LEU B 1 40 ? 60.406 50.658 -25.237 1.00 25.57 39 LEU B C 1
ATOM 2051 O O . LEU B 1 40 ? 60.144 51.832 -24.909 1.00 29.93 39 LEU B O 1
ATOM 2056 N N . GLY B 1 41 ? 61.621 50.137 -25.108 1.00 26.87 40 GLY B N 1
ATOM 2057 C CA . GLY B 1 41 ? 62.735 50.939 -24.607 1.00 30.44 40 GLY B CA 1
ATOM 2058 C C . GLY B 1 41 ? 62.940 52.135 -25.526 1.00 34.88 40 GLY B C 1
ATOM 2059 O O . GLY B 1 41 ? 63.196 53.236 -25.052 1.00 34.80 40 GLY B O 1
ATOM 2060 N N . LYS B 1 42 ? 62.820 51.917 -26.837 1.00 32.66 41 LYS B N 1
ATOM 2061 C CA . LYS B 1 42 ? 62.928 53.033 -27.783 1.00 38.12 41 LYS B CA 1
ATOM 2062 C C . LYS B 1 42 ? 61.959 54.156 -27.395 1.00 40.46 41 LYS B C 1
ATOM 2063 O O . LYS B 1 42 ? 62.385 55.300 -27.223 1.00 40.39 41 LYS B O 1
ATOM 2069 N N . ARG B 1 43 ? 60.674 53.820 -27.226 1.00 36.70 42 ARG B N 1
ATOM 2070 C CA . ARG B 1 43 ? 59.649 54.793 -26.807 1.00 37.51 42 ARG B CA 1
ATOM 2071 C C . ARG B 1 43 ? 59.884 55.448 -25.439 1.00 38.51 42 ARG B C 1
ATOM 2072 O O . ARG B 1 43 ? 59.666 56.660 -25.276 1.00 35.73 42 ARG B O 1
ATOM 2080 N N . VAL B 1 44 ? 60.328 54.653 -24.470 1.00 32.80 43 VAL B N 1
ATOM 2081 C CA . VAL B 1 44 ? 60.678 55.178 -23.162 1.00 36.72 43 VAL B CA 1
ATOM 2082 C C . VAL B 1 44 ? 61.810 56.240 -23.264 1.00 40.35 43 VAL B C 1
ATOM 2083 O O . VAL B 1 44 ? 61.724 57.276 -22.631 1.00 39.34 43 VAL B O 1
ATOM 2087 N N . ASN B 1 45 ? 62.795 56.004 -24.125 1.00 44.02 44 ASN B N 1
ATOM 2088 C CA . ASN B 1 45 ? 64.032 56.817 -24.215 1.00 50.28 44 ASN B CA 1
ATOM 2089 C C . ASN B 1 45 ? 64.061 57.896 -25.292 1.00 58.03 44 ASN B C 1
ATOM 2090 O O . ASN B 1 45 ? 65.108 58.507 -25.526 1.00 61.40 44 ASN B O 1
ATOM 2095 N N . GLU B 1 46 ? 62.943 58.112 -25.976 1.00 59.72 45 GLU B N 1
ATOM 2096 C CA . GLU B 1 46 ? 62.911 59.090 -27.055 1.00 56.01 45 GLU B CA 1
ATOM 2097 C C . GLU B 1 46 ? 61.653 59.899 -26.976 1.00 55.61 45 GLU B C 1
ATOM 2098 O O . GLU B 1 46 ? 61.619 61.067 -27.367 1.00 60.77 45 GLU B O 1
ATOM 2104 N N . GLU B 1 47 ? 60.621 59.294 -26.417 1.00 46.39 46 GLU B N 1
ATOM 2105 C CA . GLU B 1 47 ? 59.308 59.889 -26.452 1.00 43.93 46 GLU B CA 1
ATOM 2106 C C . GLU B 1 47 ? 58.767 60.237 -25.048 1.00 42.48 46 GLU B C 1
ATOM 2107 O O . GLU B 1 47 ? 57.676 60.796 -24.925 1.00 47.21 46 GLU B O 1
ATOM 2113 N N . GLY B 1 48 ? 59.550 59.909 -24.011 1.00 44.04 47 GLY B N 1
ATOM 2114 C CA . GLY B 1 48 ? 59.200 60.145 -22.599 1.00 39.00 47 GLY B CA 1
ATOM 2115 C C . GLY B 1 48 ? 58.069 59.287 -22.027 1.00 40.87 47 GLY B C 1
ATOM 2116 O O . GLY B 1 48 ? 57.371 59.703 -21.084 1.00 38.41 47 GLY B O 1
ATOM 2117 N N . LEU B 1 49 ? 57.867 58.093 -22.587 1.00 36.38 48 LEU B N 1
ATOM 2118 C CA . LEU B 1 49 ? 56.773 57.218 -22.107 1.00 36.04 48 LEU B CA 1
ATOM 2119 C C . LEU B 1 49 ? 57.034 56.824 -20.658 1.00 31.94 48 LEU B C 1
ATOM 2120 O O . LEU B 1 49 ? 58.154 56.450 -20.315 1.00 32.49 48 LEU B O 1
ATOM 2125 N N . ASP B 1 50 ? 56.029 56.993 -19.801 1.00 34.23 49 ASP B N 1
ATOM 2126 C CA . ASP B 1 50 ? 56.128 56.602 -18.378 1.00 35.08 49 ASP B CA 1
ATOM 2127 C C . ASP B 1 50 ? 55.267 55.384 -17.981 1.00 29.14 49 ASP B C 1
ATOM 2128 O O . ASP B 1 50 ? 54.054 55.448 -17.904 1.00 30.89 49 ASP B O 1
ATOM 2133 N N . ILE B 1 51 ? 55.950 54.314 -17.653 1.00 26.43 50 ILE B N 1
ATOM 2134 C CA . ILE B 1 51 ? 55.248 53.030 -17.384 1.00 26.00 50 ILE B CA 1
ATOM 2135 C C . ILE B 1 51 ? 56.056 52.226 -16.408 1.00 23.26 50 ILE B C 1
ATOM 2136 O O . ILE B 1 51 ? 57.233 52.503 -16.165 1.00 25.21 50 ILE B O 1
ATOM 2141 N N . VAL B 1 52 ? 55.435 51.199 -15.838 1.00 22.23 51 VAL B N 1
ATOM 2142 C CA . VAL B 1 52 ? 56.163 50.288 -14.942 1.00 22.07 51 VAL B CA 1
ATOM 2143 C C . VAL B 1 52 ? 55.920 48.896 -15.534 1.00 20.70 51 VAL B C 1
ATOM 2144 O O . VAL B 1 52 ? 54.814 48.659 -16.027 1.00 21.29 51 VAL B O 1
ATOM 2148 N N . GLY B 1 53 ? 56.950 48.055 -15.528 1.00 19.46 52 GLY B N 1
ATOM 2149 C CA . GLY B 1 53 ? 56.844 46.705 -16.088 1.00 22.41 52 GLY B CA 1
ATOM 2150 C C . GLY B 1 53 ? 56.895 45.641 -14.989 1.00 21.60 52 GLY B C 1
ATOM 2151 O O . GLY B 1 53 ? 57.501 45.832 -13.925 1.00 23.24 52 GLY B O 1
ATOM 2152 N N . VAL B 1 54 ? 56.248 44.503 -15.267 1.00 20.82 53 VAL B N 1
ATOM 2153 C CA . VAL B 1 54 ? 56.275 43.318 -14.383 1.00 21.51 53 VAL B CA 1
ATOM 2154 C C . VAL B 1 54 ? 56.663 42.194 -15.329 1.00 21.30 53 VAL B C 1
ATOM 2155 O O . VAL B 1 54 ? 56.060 42.076 -16.412 1.00 23.74 53 VAL B O 1
ATOM 2159 N N . THR B 1 55 ? 57.634 41.357 -14.996 1.00 19.57 54 THR B N 1
ATOM 2160 C CA . THR B 1 55 ? 58.018 40.348 -15.965 1.00 22.73 54 THR B CA 1
ATOM 2161 C C . THR B 1 55 ? 57.811 38.893 -15.490 1.00 29.15 54 THR B C 1
ATOM 2162 O O . THR B 1 55 ? 57.836 38.622 -14.285 1.00 33.17 54 THR B O 1
ATOM 2166 N N . THR B 1 56 ? 57.628 38.000 -16.462 1.00 28.58 55 THR B N 1
ATOM 2167 C CA . THR B 1 56 ? 57.428 36.537 -16.201 1.00 34.01 55 THR B CA 1
ATOM 2168 C C . THR B 1 56 ? 58.763 35.829 -16.053 1.00 37.79 55 THR B C 1
ATOM 2169 O O . THR B 1 56 ? 58.768 34.601 -15.905 1.00 38.48 55 THR B O 1
ATOM 2173 N N . SER B 1 57 ? 59.881 36.590 -16.103 1.00 33.25 56 SER B N 1
ATOM 2174 C CA . SER B 1 57 ? 61.249 36.012 -16.133 1.00 34.80 56 SER B CA 1
ATOM 2175 C C . SER B 1 57 ? 62.388 36.978 -15.850 1.00 35.60 56 SER B C 1
ATOM 2176 O O . SER B 1 57 ? 62.271 38.202 -16.015 1.00 29.24 56 SER B O 1
ATOM 2179 N N . ILE B 1 58 ? 63.514 36.401 -15.448 1.00 33.68 57 ILE B N 1
ATOM 2180 C CA . ILE B 1 58 ? 64.749 37.151 -15.197 1.00 35.05 57 ILE B CA 1
ATOM 2181 C C . ILE B 1 58 ? 65.377 37.772 -16.458 1.00 33.74 57 ILE B C 1
ATOM 2182 O O . ILE B 1 58 ? 65.766 38.948 -16.459 1.00 37.98 57 ILE B O 1
ATOM 2187 N N . ARG B 1 59 ? 65.523 36.966 -17.501 1.00 34.10 58 ARG B N 1
ATOM 2188 C CA . ARG B 1 59 ? 66.092 37.410 -18.772 1.00 35.28 58 ARG B CA 1
ATOM 2189 C C . ARG B 1 59 ? 65.365 38.686 -19.283 1.00 30.13 58 ARG B C 1
ATOM 2190 O O . ARG B 1 59 ? 65.995 39.663 -19.699 1.00 30.53 58 ARG B O 1
ATOM 2198 N N . THR B 1 60 ? 64.039 38.703 -19.211 1.00 28.13 59 THR B N 1
ATOM 2199 C CA . THR B 1 60 ? 63.295 39.886 -19.678 1.00 25.16 59 THR B CA 1
ATOM 2200 C C . THR B 1 60 ? 63.493 41.088 -18.737 1.00 22.61 59 THR B C 1
ATOM 2201 O O . THR B 1 60 ? 63.610 42.228 -19.184 1.00 22.77 59 THR B O 1
ATOM 2205 N N . ALA B 1 61 ? 63.478 40.840 -17.435 1.00 23.68 60 ALA B N 1
ATOM 2206 C CA . ALA B 1 61 ? 63.702 41.879 -16.440 1.00 26.48 60 ALA B CA 1
ATOM 2207 C C . ALA B 1 61 ? 65.064 42.561 -16.720 1.00 27.15 60 ALA B C 1
ATOM 2208 O O . ALA B 1 61 ? 65.176 43.797 -16.731 1.00 28.90 60 ALA B O 1
ATOM 2210 N N . GLU B 1 62 ? 66.077 41.751 -16.959 1.00 30.92 61 GLU B N 1
ATOM 2211 C CA . GLU B 1 62 ? 67.401 42.314 -17.199 1.00 34.62 61 GLU B CA 1
ATOM 2212 C C . GLU B 1 62 ? 67.457 43.108 -18.517 1.00 32.16 61 GLU B C 1
ATOM 2213 O O . GLU B 1 62 ? 68.123 44.150 -18.592 1.00 30.25 61 GLU B O 1
ATOM 2219 N N . GLN B 1 63 ? 66.710 42.665 -19.529 1.00 29.71 62 GLN B N 1
ATOM 2220 C CA . GLN B 1 63 ? 66.638 43.430 -20.799 1.00 27.43 62 GLN B CA 1
ATOM 2221 C C . GLN B 1 63 ? 65.911 44.756 -20.607 1.00 26.92 62 GLN B C 1
ATOM 2222 O O . GLN B 1 63 ? 66.386 45.814 -21.092 1.00 28.63 62 GLN B O 1
ATOM 2228 N N . ALA B 1 64 ? 64.756 44.715 -19.928 1.00 24.59 63 ALA B N 1
ATOM 2229 C CA . ALA B 1 64 ? 63.980 45.926 -19.666 1.00 27.14 63 ALA B CA 1
ATOM 2230 C C . ALA B 1 64 ? 64.776 46.937 -18.816 1.00 29.27 63 ALA B C 1
ATOM 2231 O O . ALA B 1 64 ? 64.710 48.137 -19.056 1.00 29.84 63 ALA B O 1
ATOM 2233 N N . LYS B 1 65 ? 65.484 46.437 -17.811 1.00 29.81 64 LYS B N 1
ATOM 2234 C CA . LYS B 1 65 ? 66.241 47.325 -16.935 1.00 33.08 64 LYS B CA 1
ATOM 2235 C C . LYS B 1 65 ? 67.429 47.955 -17.672 1.00 33.00 64 LYS B C 1
ATOM 2236 O O . LYS B 1 65 ? 67.688 49.123 -17.476 1.00 34.54 64 LYS B O 1
ATOM 2242 N N . SER B 1 66 ? 68.108 47.210 -18.545 1.00 33.94 65 SER B N 1
ATOM 2243 C CA A SER B 1 66 ? 69.160 47.808 -19.367 0.50 35.17 65 SER B CA 1
ATOM 2244 C CA B SER B 1 66 ? 69.162 47.786 -19.391 0.50 34.94 65 SER B CA 1
ATOM 2245 C C . SER B 1 66 ? 68.662 48.956 -20.270 1.00 37.27 65 SER B C 1
ATOM 2246 O O . SER B 1 66 ? 69.442 49.843 -20.655 1.00 37.49 65 SER B O 1
ATOM 2251 N N . LEU B 1 67 ? 67.362 48.973 -20.592 1.00 32.61 66 LEU B N 1
ATOM 2252 C CA . LEU B 1 67 ? 66.779 50.040 -21.415 1.00 33.20 66 LEU B CA 1
ATOM 2253 C C . LEU B 1 67 ? 66.193 51.201 -20.635 1.00 30.60 66 LEU B C 1
ATOM 2254 O O . LEU B 1 67 ? 65.566 52.116 -21.223 1.00 33.70 66 LEU B O 1
ATOM 2259 N N . GLY B 1 68 ? 66.332 51.156 -19.305 1.00 29.36 67 GLY B N 1
ATOM 2260 C CA . GLY B 1 68 ? 65.727 52.183 -18.486 1.00 30.67 67 GLY B CA 1
ATOM 2261 C C . GLY B 1 68 ? 64.257 52.070 -18.145 1.00 28.29 67 GLY B C 1
ATOM 2262 O O . GLY B 1 68 ? 63.636 53.079 -17.730 1.00 28.49 67 GLY B O 1
ATOM 2263 N N . ILE B 1 69 ? 63.702 50.849 -18.274 1.00 27.75 68 ILE B N 1
ATOM 2264 C CA . ILE B 1 69 ? 62.319 50.603 -17.874 1.00 24.73 68 ILE B CA 1
ATOM 2265 C C . ILE B 1 69 ? 62.283 50.153 -16.398 1.00 22.38 68 ILE B C 1
ATOM 2266 O O . ILE B 1 69 ? 63.052 49.266 -16.002 1.00 26.39 68 ILE B O 1
ATOM 2271 N N . VAL B 1 70 ? 61.397 50.768 -15.615 1.00 23.41 69 VAL B N 1
ATOM 2272 C CA . VAL B 1 70 ? 61.243 50.439 -14.184 1.00 24.05 69 VAL B CA 1
ATOM 2273 C C . VAL B 1 70 ? 60.503 49.071 -14.120 1.00 23.86 69 VAL B C 1
ATOM 2274 O O . VAL B 1 70 ? 59.454 48.945 -14.741 1.00 23.01 69 VAL B O 1
ATOM 2278 N N . ILE B 1 71 ? 61.077 48.109 -13.399 1.00 24.82 70 ILE B N 1
ATOM 2279 C CA . ILE B 1 71 ? 60.445 46.754 -13.221 1.00 23.27 70 ILE B CA 1
ATOM 2280 C C . ILE B 1 71 ? 60.109 46.593 -11.729 1.00 24.97 70 ILE B C 1
ATOM 2281 O O . ILE B 1 71 ? 60.954 46.890 -10.837 1.00 25.75 70 ILE B O 1
ATOM 2286 N N . LYS B 1 72 ? 58.866 46.209 -11.442 1.00 23.54 71 LYS B N 1
ATOM 2287 C CA . LYS B 1 72 ? 58.454 45.883 -10.059 1.00 23.30 71 LYS B CA 1
ATOM 2288 C C . LYS B 1 72 ? 57.996 44.409 -9.983 1.00 23.85 71 LYS B C 1
ATOM 2289 O O . LYS B 1 72 ? 57.576 43.857 -11.009 1.00 22.30 71 LYS B O 1
ATOM 2295 N N . ASP B 1 73 ? 58.084 43.813 -8.793 1.00 24.47 72 ASP B N 1
ATOM 2296 C CA . ASP B 1 73 ? 57.493 42.467 -8.543 1.00 23.85 72 ASP B CA 1
ATOM 2297 C C . ASP B 1 73 ? 55.982 42.492 -8.676 1.00 19.66 72 ASP B C 1
ATOM 2298 O O . ASP B 1 73 ? 55.328 43.502 -8.405 1.00 20.10 72 ASP B O 1
ATOM 2303 N N . ILE B 1 74 ? 55.388 41.354 -9.114 1.00 18.25 73 ILE B N 1
ATOM 2304 C CA . ILE B 1 74 ? 53.980 41.235 -9.203 1.00 17.63 73 ILE B CA 1
ATOM 2305 C C . ILE B 1 74 ? 53.236 41.682 -7.911 1.00 19.02 73 ILE B C 1
ATOM 2306 O O . ILE B 1 74 ? 52.176 42.246 -8.000 1.00 17.78 73 ILE B O 1
ATOM 2311 N N . ASP B 1 75 ? 53.765 41.383 -6.725 1.00 19.01 74 ASP B N 1
ATOM 2312 C CA . ASP B 1 75 ? 52.998 41.668 -5.505 1.00 20.82 74 ASP B CA 1
ATOM 2313 C C . ASP B 1 75 ? 53.271 43.083 -5.035 1.00 24.47 74 ASP B C 1
ATOM 2314 O O . ASP B 1 75 ? 52.759 43.474 -3.992 1.00 24.65 74 ASP B O 1
ATOM 2319 N N . GLU B 1 76 ? 54.049 43.814 -5.830 1.00 23.90 75 GLU B N 1
ATOM 2320 C CA . GLU B 1 76 ? 54.298 45.262 -5.561 1.00 28.66 75 GLU B CA 1
ATOM 2321 C C . GLU B 1 76 ? 53.469 46.240 -6.330 1.00 28.42 75 GLU B C 1
ATOM 2322 O O . GLU B 1 76 ? 53.607 47.465 -6.105 1.00 29.40 75 GLU B O 1
ATOM 2328 N N . VAL B 1 77 ? 52.575 45.738 -7.188 1.00 23.54 76 VAL B N 1
ATOM 2329 C CA . VAL B 1 77 ? 51.678 46.574 -7.988 1.00 23.41 76 VAL B CA 1
ATOM 2330 C C . VAL B 1 77 ? 50.262 46.107 -7.697 1.00 25.92 76 VAL B C 1
ATOM 2331 O O . VAL B 1 77 ? 50.034 44.923 -7.438 1.00 23.27 76 VAL B O 1
ATOM 2335 N N . ASP B 1 78 ? 49.290 47.017 -7.685 1.00 26.30 77 ASP B N 1
ATOM 2336 C CA . ASP B 1 78 ? 47.929 46.611 -7.320 1.00 29.11 77 ASP B CA 1
ATOM 2337 C C . ASP B 1 78 ? 47.108 46.136 -8.520 1.00 28.47 77 ASP B C 1
ATOM 2338 O O . ASP B 1 78 ? 46.050 45.518 -8.346 1.00 28.53 77 ASP B O 1
ATOM 2343 N N . HIS B 1 79 ? 47.611 46.357 -9.747 1.00 25.21 78 HIS B N 1
ATOM 2344 C CA . HIS B 1 79 ? 46.926 45.929 -10.965 1.00 26.16 78 HIS B CA 1
ATOM 2345 C C . HIS B 1 79 ? 47.962 45.836 -12.056 1.00 22.59 78 HIS B C 1
ATOM 2346 O O . HIS B 1 79 ? 49.047 46.397 -11.921 1.00 21.95 78 HIS B O 1
ATOM 2353 N N . ILE B 1 80 ? 47.658 45.061 -13.101 1.00 20.59 79 ILE B N 1
ATOM 2354 C CA . ILE B 1 80 ? 48.445 45.153 -14.344 1.00 19.00 79 ILE B CA 1
ATOM 2355 C C . ILE B 1 80 ? 47.441 45.513 -15.433 1.00 16.77 79 ILE B C 1
ATOM 2356 O O . ILE B 1 80 ? 46.411 44.876 -15.555 1.00 18.20 79 ILE B O 1
ATOM 2361 N N . ASP B 1 81 ? 47.747 46.494 -16.272 1.00 16.94 80 ASP B N 1
ATOM 2362 C CA . ASP B 1 81 ? 46.733 46.943 -17.211 1.00 18.10 80 ASP B CA 1
ATOM 2363 C C . ASP B 1 81 ? 46.711 46.016 -18.416 1.00 19.38 80 ASP B C 1
ATOM 2364 O O . ASP B 1 81 ? 45.645 45.712 -18.933 1.00 19.18 80 ASP B O 1
ATOM 2369 N N . LEU B 1 82 ? 47.891 45.624 -18.859 1.00 18.36 81 LEU B N 1
ATOM 2370 C CA . LEU B 1 82 ? 48.058 44.843 -20.152 1.00 16.28 81 LEU B CA 1
ATOM 2371 C C . LEU B 1 82 ? 49.306 44.008 -20.047 1.00 15.71 81 LEU B C 1
ATOM 2372 O O . LEU B 1 82 ? 50.356 44.520 -19.685 1.00 16.49 81 LEU B O 1
ATOM 2377 N N . THR B 1 83 ? 49.211 42.721 -20.389 1.00 14.60 82 THR B N 1
ATOM 2378 C CA . THR B 1 83 ? 50.397 41.875 -20.477 1.00 14.18 82 THR B CA 1
ATOM 2379 C C . THR B 1 83 ? 50.585 41.498 -21.968 1.00 13.58 82 THR B C 1
ATOM 2380 O O . THR B 1 83 ? 49.609 41.219 -22.680 1.00 15.35 82 THR B O 1
ATOM 2384 N N . ILE B 1 84 ? 51.809 41.577 -22.436 1.00 13.39 83 ILE B N 1
ATOM 2385 C CA . ILE B 1 84 ? 52.112 41.254 -23.851 1.00 12.75 83 ILE B CA 1
ATOM 2386 C C . ILE B 1 84 ? 53.066 40.094 -23.750 1.00 14.27 83 ILE B C 1
ATOM 2387 O O . ILE B 1 84 ? 54.146 40.213 -23.149 1.00 15.62 83 ILE B O 1
ATOM 2392 N N . ASP B 1 85 ? 52.682 38.974 -24.349 1.00 14.29 84 ASP B N 1
ATOM 2393 C CA . ASP B 1 85 ? 53.507 37.719 -24.215 1.00 13.49 84 ASP B CA 1
ATOM 2394 C C . ASP B 1 85 ? 53.449 36.966 -25.554 1.00 15.51 84 ASP B C 1
ATOM 2395 O O . ASP B 1 85 ? 52.673 37.323 -26.462 1.00 14.18 84 ASP B O 1
ATOM 2400 N N . GLY B 1 86 ? 54.253 35.918 -25.693 1.00 15.27 85 GLY B N 1
ATOM 2401 C CA . GLY B 1 86 ? 54.191 35.114 -26.930 1.00 14.35 85 GLY B CA 1
ATOM 2402 C C . GLY B 1 86 ? 53.317 33.886 -26.611 1.00 15.38 85 GLY B C 1
ATOM 2403 O O . GLY B 1 86 ? 52.759 33.766 -25.519 1.00 16.80 85 GLY B O 1
ATOM 2404 N N . ALA B 1 87 ? 53.237 32.949 -27.551 1.00 15.10 86 ALA B N 1
ATOM 2405 C CA . ALA B 1 87 ? 52.483 31.708 -27.318 1.00 15.31 86 ALA B CA 1
ATOM 2406 C C . ALA B 1 87 ? 53.084 30.646 -28.173 1.00 15.49 86 ALA B C 1
ATOM 2407 O O . ALA B 1 87 ? 53.634 30.942 -29.272 1.00 16.63 86 ALA B O 1
ATOM 2409 N N . ASP B 1 88 ? 52.976 29.401 -27.719 1.00 14.58 87 ASP B N 1
ATOM 2410 C CA . ASP B 1 88 ? 53.481 28.274 -28.583 1.00 16.14 87 ASP B CA 1
ATOM 2411 C C . ASP B 1 88 ? 52.537 27.854 -29.666 1.00 15.56 87 ASP B C 1
ATOM 2412 O O . ASP B 1 88 ? 52.988 27.465 -30.774 1.00 16.78 87 ASP B O 1
ATOM 2417 N N . GLU B 1 89 ? 51.248 27.931 -29.357 1.00 15.43 88 GLU B N 1
ATOM 2418 C CA . GLU B 1 89 ? 50.138 27.652 -30.311 1.00 15.64 88 GLU B CA 1
ATOM 2419 C C . GLU B 1 89 ? 48.935 28.484 -29.915 1.00 15.45 88 GLU B C 1
ATOM 2420 O O . GLU B 1 89 ? 48.662 28.665 -28.719 1.00 15.27 88 GLU B O 1
ATOM 2426 N N . ILE B 1 90 ? 48.182 28.951 -30.918 1.00 13.81 89 ILE B N 1
ATOM 2427 C CA . ILE B 1 90 ? 46.899 29.624 -30.695 1.00 13.79 89 ILE B CA 1
ATOM 2428 C C . ILE B 1 90 ? 45.882 29.031 -31.654 1.00 15.56 89 ILE B C 1
ATOM 2429 O O . ILE B 1 90 ? 46.119 29.060 -32.857 1.00 14.76 89 ILE B O 1
ATOM 2434 N N . SER B 1 91 ? 44.799 28.482 -31.139 1.00 14.91 90 SER B N 1
ATOM 2435 C CA . SER B 1 91 ? 43.789 27.812 -31.971 1.00 15.89 90 SER B CA 1
ATOM 2436 C C . SER B 1 91 ? 42.791 28.819 -32.576 1.00 17.31 90 SER B C 1
ATOM 2437 O O . SER B 1 91 ? 42.809 30.021 -32.294 1.00 17.07 90 SER B O 1
ATOM 2440 N N . SER B 1 92 ? 41.906 28.280 -33.427 1.00 20.88 91 SER B N 1
ATOM 2441 C CA A SER B 1 92 ? 40.844 29.104 -34.055 0.50 20.89 91 SER B CA 1
ATOM 2442 C CA B SER B 1 92 ? 40.819 29.064 -34.048 0.50 22.43 91 SER B CA 1
ATOM 2443 C C . SER B 1 92 ? 39.864 29.708 -33.064 1.00 22.34 91 SER B C 1
ATOM 2444 O O . SER B 1 92 ? 39.211 30.752 -33.367 1.00 23.68 91 SER B O 1
ATOM 2449 N N . ASP B 1 93 ? 39.785 29.120 -31.878 1.00 19.36 92 ASP B N 1
ATOM 2450 C CA A ASP B 1 93 ? 38.917 29.588 -30.795 0.50 19.07 92 ASP B CA 1
ATOM 2451 C CA B ASP B 1 93 ? 38.927 29.624 -30.820 0.50 20.79 92 ASP B CA 1
ATOM 2452 C C . ASP B 1 93 ? 39.722 30.468 -29.837 1.00 19.16 92 ASP B C 1
ATOM 2453 O O . ASP B 1 93 ? 39.227 30.780 -28.740 1.00 18.36 92 ASP B O 1
ATOM 2462 N N . PHE B 1 94 ? 40.965 30.833 -30.228 1.00 16.54 93 PHE B N 1
ATOM 2463 C CA . PHE B 1 94 ? 41.795 31.711 -29.409 1.00 16.17 93 PHE B CA 1
ATOM 2464 C C . PHE B 1 94 ? 42.000 31.131 -28.016 1.00 15.09 93 PHE B C 1
ATOM 2465 O O . PHE B 1 94 ? 41.989 31.856 -27.003 1.00 13.39 93 PHE B O 1
ATOM 2473 N N . GLN B 1 95 ? 42.319 29.825 -27.990 1.00 14.73 94 GLN B N 1
ATOM 2474 C CA . GLN B 1 95 ? 42.861 29.203 -26.771 1.00 13.57 94 GLN B CA 1
ATOM 2475 C C . GLN B 1 95 ? 44.317 28.954 -27.090 1.00 14.45 94 GLN B C 1
ATOM 2476 O O . GLN B 1 95 ? 44.682 28.744 -28.257 1.00 15.55 94 GLN B O 1
ATOM 2482 N N . GLY B 1 96 ? 45.144 28.985 -26.060 1.00 14.66 95 GLY B N 1
ATOM 2483 C CA . GLY B 1 96 ? 46.607 28.891 -26.245 1.00 14.58 95 GLY B CA 1
ATOM 2484 C C . GLY B 1 96 ? 47.261 27.693 -25.544 1.00 13.22 95 GLY B C 1
ATOM 2485 O O . GLY B 1 96 ? 46.764 27.253 -24.504 1.00 13.28 95 GLY B O 1
ATOM 2486 N N . ILE B 1 97 ? 48.368 27.236 -26.114 1.00 12.95 96 ILE B N 1
ATOM 2487 C CA . ILE B 1 97 ? 49.375 26.458 -25.314 1.00 12.36 96 ILE B CA 1
ATOM 2488 C C . ILE B 1 97 ? 50.536 27.383 -25.079 1.00 13.87 96 ILE B C 1
ATOM 2489 O O . ILE B 1 97 ? 51.080 27.956 -26.048 1.00 14.18 96 ILE B O 1
ATOM 2494 N N . LYS B 1 98 ? 50.990 27.458 -23.828 1.00 13.26 97 LYS B N 1
ATOM 2495 C CA . LYS B 1 98 ? 52.229 28.164 -23.447 1.00 14.09 97 LYS B CA 1
ATOM 2496 C C . LYS B 1 98 ? 53.048 27.238 -22.520 1.00 17.22 97 LYS B C 1
ATOM 2497 O O . LYS B 1 98 ? 52.566 26.193 -22.092 1.00 16.36 97 LYS B O 1
ATOM 2503 N N . GLY B 1 99 ? 54.285 27.654 -22.268 1.00 14.57 98 GLY B N 1
ATOM 2504 C CA . GLY B 1 99 ? 55.225 26.976 -21.355 1.00 18.25 98 GLY B CA 1
ATOM 2505 C C . GLY B 1 99 ? 56.194 26.077 -22.062 1.00 19.02 98 GLY B C 1
ATOM 2506 O O . GLY B 1 99 ? 56.903 25.211 -21.436 1.00 19.20 98 GLY B O 1
ATOM 2507 N N . GLY B 1 100 ? 56.298 26.274 -23.365 1.00 20.51 99 GLY B N 1
ATOM 2508 C CA . GLY B 1 100 ? 57.397 25.643 -24.113 1.00 22.03 99 GLY B CA 1
ATOM 2509 C C . GLY B 1 100 ? 58.751 25.984 -23.512 1.00 21.26 99 GLY B C 1
ATOM 2510 O O . GLY B 1 100 ? 59.669 25.147 -23.534 1.00 24.89 99 GLY B O 1
ATOM 2511 N N . GLY B 1 101 ? 58.879 27.186 -22.943 1.00 20.88 100 GLY B N 1
ATOM 2512 C CA . GLY B 1 101 ? 60.133 27.608 -22.322 1.00 19.62 100 GLY B CA 1
ATOM 2513 C C . GLY B 1 101 ? 60.134 27.318 -20.827 1.00 20.57 100 GLY B C 1
ATOM 2514 O O . GLY B 1 101 ? 60.963 27.868 -20.087 1.00 22.52 100 GLY B O 1
ATOM 2515 N N . ALA B 1 102 ? 59.191 26.475 -20.368 1.00 18.85 101 ALA B N 1
ATOM 2516 C CA . ALA B 1 102 ? 59.114 26.031 -18.947 1.00 20.32 101 ALA B CA 1
ATOM 2517 C C . ALA B 1 102 ? 58.606 27.027 -17.896 1.00 19.18 101 ALA B C 1
ATOM 2518 O O . ALA B 1 102 ? 58.621 26.701 -16.691 1.00 21.75 101 ALA B O 1
ATOM 2520 N N . ALA B 1 103 ? 58.111 28.187 -18.319 1.00 17.98 102 ALA B N 1
ATOM 2521 C CA . ALA B 1 103 ? 57.657 29.179 -17.323 1.00 18.70 102 ALA B CA 1
ATOM 2522 C C . ALA B 1 103 ? 56.142 29.339 -17.297 1.00 17.04 102 ALA B C 1
ATOM 2523 O O . ALA B 1 103 ? 55.658 30.442 -16.980 1.00 16.74 102 ALA B O 1
ATOM 2525 N N . LEU B 1 104 ? 55.405 28.269 -17.644 1.00 15.13 103 LEU B N 1
ATOM 2526 C CA A LEU B 1 104 ? 53.946 28.361 -17.733 0.50 13.78 103 LEU B CA 1
ATOM 2527 C CA B LEU B 1 104 ? 53.932 28.341 -17.726 0.50 13.62 103 LEU B CA 1
ATOM 2528 C C . LEU B 1 104 ? 53.323 28.899 -16.423 1.00 12.81 103 LEU B C 1
ATOM 2529 O O . LEU B 1 104 ? 52.311 29.603 -16.487 1.00 12.54 103 LEU B O 1
ATOM 2538 N N . LEU B 1 105 ? 53.891 28.542 -15.265 1.00 12.33 104 LEU B N 1
ATOM 2539 C CA . LEU B 1 105 ? 53.257 28.932 -13.990 1.00 12.48 104 LEU B CA 1
ATOM 2540 C C . LEU B 1 105 ? 53.359 30.427 -13.774 1.00 13.44 104 LEU B C 1
ATOM 2541 O O . LEU B 1 105 ? 52.334 31.095 -13.564 1.00 13.65 104 LEU B O 1
ATOM 2546 N N . TYR B 1 106 ? 54.566 30.978 -13.812 1.00 13.24 105 TYR B N 1
ATOM 2547 C CA . TYR B 1 106 ? 54.667 32.435 -13.600 1.00 16.31 105 TYR B CA 1
ATOM 2548 C C . TYR B 1 106 ? 53.914 33.218 -14.727 1.00 15.10 105 TYR B C 1
ATOM 2549 O O . TYR B 1 106 ? 53.395 34.298 -14.495 1.00 15.65 105 TYR B O 1
ATOM 2558 N N . GLU B 1 107 ? 53.889 32.674 -15.945 1.00 14.24 106 GLU B N 1
ATOM 2559 C CA . GLU B 1 107 ? 53.196 33.326 -17.062 1.00 15.53 106 GLU B CA 1
ATOM 2560 C C . GLU B 1 107 ? 51.703 33.414 -16.755 1.00 13.81 106 GLU B C 1
ATOM 2561 O O . GLU B 1 107 ? 51.031 34.425 -17.034 1.00 13.97 106 GLU B O 1
ATOM 2567 N N . LYS B 1 108 ? 51.153 32.327 -16.222 1.00 12.29 107 LYS B N 1
ATOM 2568 C CA . LYS B 1 108 ? 49.735 32.320 -15.886 1.00 12.61 107 LYS B CA 1
ATOM 2569 C C . LYS B 1 108 ? 49.415 33.201 -14.690 1.00 12.29 107 LYS B C 1
ATOM 2570 O O . LYS B 1 108 ? 48.351 33.826 -14.662 1.00 13.64 107 LYS B O 1
ATOM 2576 N N . ILE B 1 109 ? 50.349 33.267 -13.722 1.00 13.23 108 ILE B N 1
A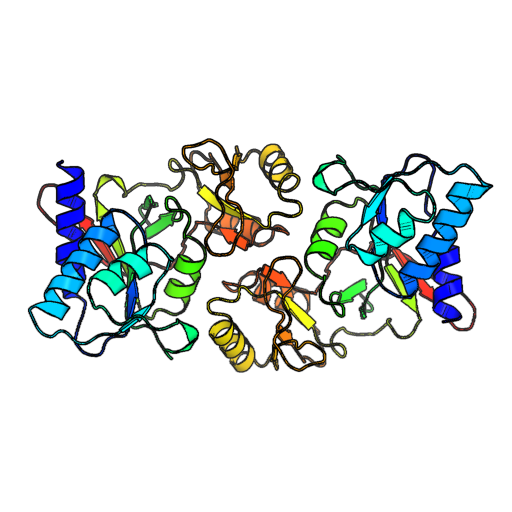TOM 2577 C CA . ILE B 1 109 ? 50.136 34.140 -12.529 1.00 12.64 108 ILE B CA 1
ATOM 2578 C C . ILE B 1 109 ? 50.075 35.629 -13.035 1.00 12.80 108 ILE B C 1
ATOM 2579 O O . ILE B 1 109 ? 49.153 36.372 -12.669 1.00 13.09 108 ILE B O 1
ATOM 2584 N N . VAL B 1 110 ? 50.996 36.015 -13.923 1.00 13.42 109 VAL B N 1
ATOM 2585 C CA . VAL B 1 110 ? 50.998 37.404 -14.453 1.00 13.97 109 VAL B CA 1
ATOM 2586 C C . VAL B 1 110 ? 49.722 37.625 -15.301 1.00 14.87 109 VAL B C 1
ATOM 2587 O O . VAL B 1 110 ? 49.037 38.635 -15.121 1.00 13.90 109 VAL B O 1
ATOM 2591 N N . ALA B 1 111 ? 49.392 36.683 -16.174 1.00 14.72 110 ALA B N 1
ATOM 2592 C CA . ALA B 1 111 ? 48.200 36.810 -17.025 1.00 14.83 110 ALA B CA 1
ATOM 2593 C C . ALA B 1 111 ? 46.906 36.972 -16.209 1.00 15.53 110 ALA B C 1
ATOM 2594 O O . ALA B 1 111 ? 45.987 37.712 -16.594 1.00 16.21 110 ALA B O 1
ATOM 2596 N N . THR B 1 112 ? 46.796 36.244 -15.095 1.00 14.41 111 THR B N 1
ATOM 2597 C CA . THR B 1 112 ? 45.586 36.266 -14.260 1.00 15.62 111 THR B CA 1
ATOM 2598 C C . THR B 1 112 ? 45.413 37.632 -13.572 1.00 15.75 111 THR B C 1
ATOM 2599 O O . THR B 1 112 ? 44.283 38.096 -13.403 1.00 17.44 111 THR B O 1
ATOM 2603 N N . LYS B 1 113 ? 46.517 38.255 -13.170 1.00 16.00 112 LYS B N 1
ATOM 2604 C CA . LYS B 1 113 ? 46.434 39.590 -12.572 1.00 17.32 112 LYS B CA 1
ATOM 2605 C C . LYS B 1 113 ? 46.138 40.681 -13.627 1.00 19.16 112 LYS B C 1
ATOM 2606 O O . LYS B 1 113 ? 45.710 41.798 -13.273 1.00 20.88 112 LYS B O 1
ATOM 2612 N N . SER B 1 114 ? 46.317 40.382 -14.898 1.00 15.67 113 SER B N 1
ATOM 2613 C CA A SER B 1 114 ? 46.286 41.411 -15.948 0.60 15.67 113 SER B CA 1
ATOM 2614 C CA B SER B 1 114 ? 46.299 41.422 -15.920 0.40 16.41 113 SER B CA 1
ATOM 2615 C C . SER B 1 114 ? 44.894 41.693 -16.422 1.00 17.64 113 SER B C 1
ATOM 2616 O O . SER B 1 114 ? 44.108 40.763 -16.642 1.00 19.69 113 SER B O 1
ATOM 2621 N N . ASN B 1 115 ? 44.543 42.985 -16.604 1.00 16.60 114 ASN B N 1
ATOM 2622 C CA . ASN B 1 115 ? 43.214 43.308 -17.123 1.00 18.73 114 ASN B CA 1
ATOM 2623 C C . ASN B 1 115 ? 42.975 42.852 -18.539 1.00 19.26 114 ASN B C 1
ATOM 2624 O O . ASN B 1 115 ? 41.883 42.392 -18.886 1.00 21.44 114 ASN B O 1
ATOM 2629 N N . LYS B 1 116 ? 44.007 42.994 -19.356 1.00 17.11 115 LYS B N 1
ATOM 2630 C CA . LYS B 1 116 ? 44.019 42.554 -20.755 1.00 16.95 115 LYS B CA 1
ATOM 2631 C C . LYS B 1 116 ? 45.273 41.748 -21.016 1.00 13.25 115 LYS B C 1
ATOM 2632 O O . LYS B 1 116 ? 46.313 41.999 -20.440 1.00 15.86 115 LYS B O 1
ATOM 2638 N N . ASN B 1 117 ? 45.155 40.821 -21.935 1.00 13.61 116 ASN B N 1
ATOM 2639 C CA . ASN B 1 117 ? 46.267 40.003 -22.397 1.00 13.54 116 ASN B CA 1
ATOM 2640 C C . ASN B 1 117 ? 46.332 40.037 -23.917 1.00 13.43 116 ASN B C 1
ATOM 2641 O O . ASN B 1 117 ? 45.314 39.789 -24.605 1.00 14.06 116 ASN B O 1
ATOM 2646 N N . MET B 1 118 ? 47.513 40.339 -24.420 1.00 13.65 117 MET B N 1
ATOM 2647 C CA A MET B 1 118 ? 47.814 40.334 -25.868 0.50 13.96 117 MET B CA 1
ATOM 2648 C CA B MET B 1 118 ? 47.774 40.319 -25.862 0.50 13.02 117 MET B CA 1
ATOM 2649 C C . MET B 1 118 ? 48.887 39.306 -26.178 1.00 13.88 117 MET B C 1
ATOM 2650 O O . MET B 1 118 ? 49.955 39.291 -25.544 1.00 14.02 117 MET B O 1
ATOM 2659 N N . TRP B 1 119 ? 48.650 38.464 -27.165 1.00 12.18 118 TRP B N 1
ATOM 2660 C CA . TRP B 1 119 ? 49.722 37.562 -27.590 1.00 13.03 118 TRP B CA 1
ATOM 2661 C C . TRP B 1 119 ? 50.227 37.979 -28.952 1.00 13.91 118 TRP B C 1
ATOM 2662 O O . TRP B 1 119 ? 49.419 38.396 -29.820 1.00 15.17 118 TRP B O 1
ATOM 2673 N N . ILE B 1 120 ? 51.558 37.903 -29.116 1.00 12.58 119 ILE B N 1
ATOM 2674 C CA . ILE B 1 120 ? 52.175 38.358 -30.402 1.00 14.75 119 ILE B CA 1
ATOM 2675 C C . ILE B 1 120 ? 52.986 37.138 -30.926 1.00 15.47 119 ILE B C 1
ATOM 2676 O O . ILE B 1 120 ? 53.760 36.528 -30.177 1.00 16.26 119 ILE B O 1
ATOM 2681 N N . VAL B 1 121 ? 52.751 36.744 -32.177 1.00 16.74 120 VAL B N 1
ATOM 2682 C CA . VAL B 1 121 ? 53.265 35.501 -32.718 1.00 16.13 120 VAL B CA 1
ATOM 2683 C C . VAL B 1 121 ? 53.503 35.703 -34.216 1.00 18.38 120 VAL B C 1
ATOM 2684 O O . VAL B 1 121 ? 52.857 36.590 -34.853 1.00 18.70 120 VAL B O 1
ATOM 2688 N N . ASP B 1 122 ? 54.397 34.900 -34.760 1.00 21.06 121 ASP B N 1
ATOM 2689 C CA . ASP B 1 122 ? 54.410 34.738 -36.223 1.00 23.89 121 ASP B CA 1
ATOM 2690 C C . ASP B 1 122 ? 53.293 33.739 -36.630 1.00 23.78 121 ASP B C 1
ATOM 2691 O O . ASP B 1 122 ? 52.742 32.995 -35.776 1.00 21.17 121 ASP B O 1
ATOM 2696 N N . GLU B 1 123 ? 52.962 33.753 -37.934 1.00 20.93 122 GLU B N 1
ATOM 2697 C CA . GLU B 1 123 ? 51.983 32.953 -38.574 0.50 19.70 122 GLU B CA 1
ATOM 2698 C C . GLU B 1 123 ? 52.047 31.507 -38.231 1.00 21.42 122 GLU B C 1
ATOM 2699 O O . GLU B 1 123 ? 50.979 30.819 -38.173 1.00 19.63 122 GLU B O 1
ATOM 2705 N N . SER B 1 124 ? 53.251 30.998 -37.977 1.00 22.61 123 SER B N 1
ATOM 2706 C CA . SER B 1 124 ? 53.338 29.552 -37.757 1.00 23.04 123 SER B CA 1
ATOM 2707 C C . SER B 1 124 ? 52.696 29.065 -36.457 1.00 25.01 123 SER B C 1
ATOM 2708 O O . SER B 1 124 ? 52.405 27.855 -36.295 1.00 27.03 123 SER B O 1
ATOM 2711 N N . LYS B 1 125 ? 52.471 29.998 -35.540 1.00 19.73 124 LYS B N 1
ATOM 2712 C CA . LYS B 1 125 ? 51.843 29.646 -34.248 1.00 18.73 124 LYS B CA 1
ATOM 2713 C C . LYS B 1 125 ? 50.303 29.451 -34.354 1.00 20.94 124 LYS B C 1
ATOM 2714 O O . LYS B 1 125 ? 49.655 28.968 -33.390 1.00 17.36 124 LYS B O 1
ATOM 2720 N N . MET B 1 126 ? 49.673 29.949 -35.432 1.00 17.02 125 MET B N 1
ATOM 2721 C CA A MET B 1 126 ? 48.222 29.872 -35.593 0.50 18.79 125 MET B CA 1
ATOM 2722 C CA B MET B 1 126 ? 48.209 29.877 -35.571 0.50 17.69 125 MET B CA 1
ATOM 2723 C C . MET B 1 126 ? 47.834 28.513 -36.125 1.00 20.00 125 MET B C 1
ATOM 2724 O O . MET B 1 126 ? 48.286 28.106 -37.225 1.00 23.10 125 MET B O 1
ATOM 2733 N N . VAL B 1 127 ? 47.010 27.789 -35.382 1.00 18.03 126 VAL B N 1
ATOM 2734 C CA . VAL B 1 127 ? 46.612 26.420 -35.773 1.00 18.59 126 VAL B CA 1
ATOM 2735 C C . VAL B 1 127 ? 45.104 26.345 -35.731 1.00 20.56 126 VAL B C 1
ATOM 2736 O O . VAL B 1 127 ? 44.448 27.151 -35.093 1.00 18.37 126 VAL B O 1
ATOM 2740 N N . ASP B 1 128 ? 44.528 25.335 -36.4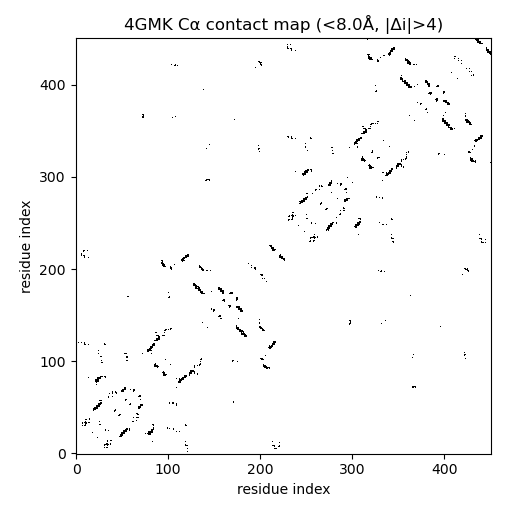03 1.00 22.07 127 ASP B N 1
ATOM 2741 C CA . ASP B 1 128 ? 43.090 25.106 -36.312 1.00 22.73 127 ASP B CA 1
ATOM 2742 C C . ASP B 1 128 ? 42.722 24.585 -34.903 1.00 21.28 127 ASP B C 1
ATOM 2743 O O . ASP B 1 128 ? 42.048 25.267 -34.127 1.00 23.95 127 ASP B O 1
ATOM 2748 N N . ASP B 1 129 ? 43.288 23.440 -34.554 1.00 20.55 128 ASP B N 1
ATOM 2749 C CA A ASP B 1 129 ? 43.093 22.845 -33.236 0.50 19.51 128 ASP B CA 1
ATOM 2750 C CA B ASP B 1 129 ? 43.090 22.823 -33.223 0.50 20.08 128 ASP B CA 1
ATOM 2751 C C . ASP B 1 129 ? 44.444 22.785 -32.526 1.00 19.02 128 ASP B C 1
ATOM 2752 O O . ASP B 1 129 ? 45.487 22.563 -33.156 1.00 19.09 128 ASP B O 1
ATOM 2761 N N . LEU B 1 130 ? 44.437 22.969 -31.207 1.00 17.30 129 LEU B N 1
ATOM 2762 C CA . LEU B 1 130 ? 45.645 22.769 -30.405 1.00 16.31 129 LEU B CA 1
ATOM 2763 C C . LEU B 1 130 ? 46.104 21.300 -30.466 1.00 17.85 129 LEU B C 1
ATOM 2764 O O . LEU B 1 130 ? 45.307 20.402 -30.750 1.00 20.87 129 LEU B O 1
ATOM 2769 N N . GLY B 1 131 ? 47.385 21.074 -30.183 1.00 16.24 130 GLY B N 1
ATOM 2770 C CA . GLY B 1 131 ? 47.850 19.749 -29.940 1.00 16.42 130 GLY B CA 1
ATOM 2771 C C . GLY B 1 131 ? 49.038 19.239 -30.649 1.00 18.32 130 GLY B C 1
ATOM 2772 O O . GLY B 1 131 ? 49.617 18.299 -30.159 1.00 20.34 130 GLY B O 1
ATOM 2773 N N . GLN B 1 132 ? 49.458 19.832 -31.785 1.00 18.45 131 GLN B N 1
ATOM 2774 C CA . GLN B 1 132 ? 50.729 19.421 -32.360 1.00 20.75 131 GLN B CA 1
ATOM 2775 C C . GLN B 1 132 ? 51.914 19.729 -31.467 1.00 20.45 131 GLN B C 1
ATOM 2776 O O . GLN B 1 132 ? 52.805 18.911 -31.329 1.00 22.34 131 GLN B O 1
ATOM 2782 N N . PHE B 1 133 ? 51.872 20.854 -30.785 1.00 16.45 132 PHE B N 1
ATOM 2783 C CA . PHE B 1 133 ? 52.891 21.225 -29.808 1.00 16.30 132 PHE B CA 1
ATOM 2784 C C . PHE B 1 133 ? 52.552 20.504 -28.476 1.00 17.05 132 PHE B C 1
ATOM 2785 O O . PHE B 1 133 ? 51.396 20.563 -28.064 1.00 16.92 132 PHE B O 1
ATOM 2793 N N . PRO B 1 134 ? 53.549 19.889 -27.815 1.00 15.67 133 PRO B N 1
ATOM 2794 C CA . PRO B 1 134 ? 53.264 19.077 -26.593 1.00 15.36 133 PRO B CA 1
ATOM 2795 C C . PRO B 1 134 ? 52.824 19.988 -25.491 1.00 15.66 133 PRO B C 1
ATOM 2796 O O . PRO B 1 134 ? 53.362 21.102 -25.374 1.00 16.13 133 PRO B O 1
ATOM 2800 N N . LEU B 1 135 ? 51.795 19.535 -24.772 1.00 13.03 134 LEU B N 1
ATOM 2801 C CA . LEU B 1 135 ? 51.222 20.359 -23.684 1.00 13.10 134 LEU B CA 1
ATOM 2802 C C . LEU B 1 135 ? 52.051 20.188 -22.375 1.00 12.73 134 LEU B C 1
ATOM 2803 O O . LEU B 1 135 ? 52.073 19.104 -21.784 1.00 11.35 134 LEU B O 1
ATOM 2808 N N . PRO B 1 136 ? 52.601 21.292 -21.848 1.00 12.68 135 PRO B N 1
ATOM 2809 C CA . PRO B 1 136 ? 53.338 21.120 -20.570 1.00 11.71 135 PRO B CA 1
ATOM 2810 C C . PRO B 1 136 ? 52.448 21.139 -19.360 1.00 11.60 135 PRO B C 1
ATOM 2811 O O . PRO B 1 136 ? 51.463 21.891 -19.323 1.00 13.15 135 PRO B O 1
ATOM 2815 N N . VAL B 1 137 ? 52.809 20.347 -18.377 1.00 11.82 136 VAL B N 1
ATOM 2816 C CA . VAL B 1 137 ? 52.082 20.236 -17.081 1.00 10.30 136 VAL B CA 1
ATOM 2817 C C . VAL B 1 137 ? 53.137 20.323 -15.959 1.00 11.85 136 VAL B C 1
ATOM 2818 O O . VAL B 1 137 ? 54.079 19.550 -15.922 1.00 12.79 136 VAL B O 1
ATOM 2822 N N . GLU B 1 138 ? 52.922 21.264 -15.027 1.00 10.49 137 GLU B N 1
ATOM 2823 C CA . GLU B 1 138 ? 53.874 21.423 -13.913 1.00 11.08 137 GLU B CA 1
ATOM 2824 C C . GLU B 1 138 ? 53.420 20.523 -12.754 1.00 11.81 137 GLU B C 1
ATOM 2825 O O . GLU B 1 138 ? 52.236 20.543 -12.348 1.00 12.67 137 GLU B O 1
ATOM 2831 N N . VAL B 1 139 ? 54.338 19.678 -12.255 1.00 11.31 138 VAL B N 1
ATOM 2832 C CA A VAL B 1 139 ? 53.974 18.605 -11.349 0.50 11.95 138 VAL B CA 1
ATOM 2833 C CA B VAL B 1 139 ? 53.941 18.649 -11.299 0.50 11.90 138 VAL B CA 1
ATOM 2834 C C . VAL B 1 139 ? 54.874 18.627 -10.098 1.00 12.36 138 VAL B C 1
ATOM 2835 O O . VAL B 1 139 ? 56.103 18.776 -10.225 1.00 13.64 138 VAL B O 1
ATOM 2842 N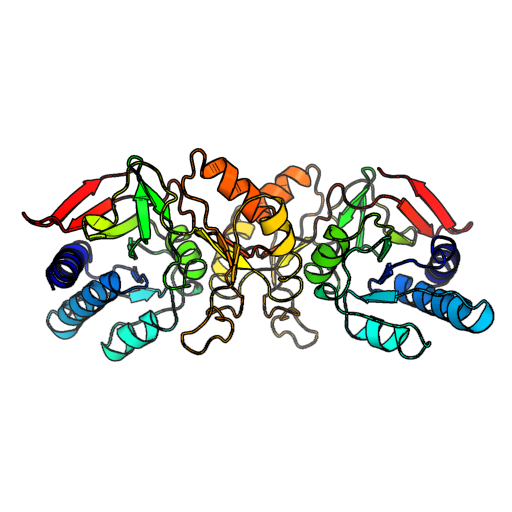 N . ILE B 1 140 ? 54.268 18.470 -8.894 1.00 12.00 139 ILE B N 1
ATOM 2843 C CA . ILE B 1 140 ? 55.065 18.314 -7.633 1.00 12.26 139 ILE B CA 1
ATOM 2844 C C . ILE B 1 140 ? 56.013 17.070 -7.747 1.00 12.10 139 ILE B C 1
ATOM 2845 O O . ILE B 1 140 ? 55.591 15.999 -8.131 1.00 11.54 139 ILE B O 1
ATOM 2850 N N . PRO B 1 141 ? 57.296 17.198 -7.332 1.00 12.36 140 PRO B N 1
ATOM 2851 C CA . PRO B 1 141 ? 58.229 16.106 -7.554 1.00 13.64 140 PRO B CA 1
ATOM 2852 C C . PRO B 1 141 ? 57.774 14.854 -6.810 1.00 13.70 140 PRO B C 1
ATOM 2853 O O . PRO B 1 141 ? 57.850 13.763 -7.361 1.00 14.41 140 PRO B O 1
ATOM 2857 N N . TYR B 1 142 ? 57.373 14.969 -5.540 1.00 13.42 141 TYR B N 1
ATOM 2858 C CA . TYR B 1 142 ? 57.010 13.771 -4.787 1.00 12.63 141 TYR B CA 1
ATOM 2859 C C . TYR B 1 142 ? 55.731 13.150 -5.311 1.00 14.64 141 TYR B C 1
ATOM 2860 O O . TYR B 1 142 ? 54.690 13.846 -5.323 1.00 13.05 141 TYR B O 1
ATOM 2869 N N . GLY B 1 143 ? 55.814 11.886 -5.732 1.00 12.79 142 GLY B N 1
ATOM 2870 C CA . GLY B 1 143 ? 54.641 11.245 -6.425 1.00 14.16 142 GLY B CA 1
ATOM 2871 C C . GLY B 1 143 ? 54.557 11.552 -7.934 1.00 12.44 142 GLY B C 1
ATOM 2872 O O . GLY B 1 143 ? 53.600 11.127 -8.602 1.00 12.39 142 GLY B O 1
ATOM 2873 N N . SER B 1 144 ? 55.516 12.285 -8.483 1.00 12.49 143 SER B N 1
ATOM 2874 C CA . SER B 1 144 ? 55.439 12.644 -9.944 1.00 12.57 143 SER B CA 1
ATOM 2875 C C . SER B 1 144 ? 55.478 11.420 -10.876 1.00 13.81 143 SER B C 1
ATOM 2876 O O . SER B 1 144 ? 54.887 11.507 -11.956 1.00 13.59 143 SER B O 1
ATOM 2879 N N . GLY B 1 145 ? 56.153 10.315 -10.452 1.00 14.06 144 GLY B N 1
ATOM 2880 C CA . GLY B 1 145 ? 56.165 9.079 -11.234 1.00 14.58 144 GLY B CA 1
ATOM 2881 C C . GLY B 1 145 ? 54.767 8.461 -11.297 1.00 14.65 144 GLY B C 1
ATOM 2882 O O . GLY B 1 145 ? 54.389 7.853 -12.296 1.00 15.23 144 GLY B O 1
ATOM 2883 N N . THR B 1 146 ? 54.019 8.536 -10.194 1.00 14.20 145 THR B N 1
ATOM 2884 C CA . THR B 1 146 ? 52.678 8.030 -10.140 1.00 14.62 145 THR B CA 1
ATOM 2885 C C . THR B 1 146 ? 51.754 8.908 -10.988 1.00 13.88 145 THR B C 1
ATOM 2886 O O . THR B 1 146 ? 50.842 8.372 -11.650 1.00 14.46 145 THR B O 1
ATOM 2890 N N . VAL B 1 147 ? 51.924 10.222 -10.937 1.00 13.74 146 VAL B N 1
ATOM 2891 C CA . VAL B 1 147 ? 51.130 11.120 -11.808 1.00 13.37 146 VAL B CA 1
ATOM 2892 C C . VAL B 1 147 ? 51.417 10.728 -13.287 1.00 13.15 146 VAL B C 1
ATOM 2893 O O . VAL B 1 147 ? 50.491 10.639 -14.107 1.00 12.97 146 VAL B O 1
ATOM 2897 N N . PHE B 1 148 ? 52.677 10.542 -13.619 1.00 13.29 147 PHE B N 1
ATOM 2898 C CA . PHE B 1 148 ? 53.091 10.146 -15.004 1.00 14.28 147 PHE B CA 1
ATOM 2899 C C . PHE B 1 148 ? 52.359 8.839 -15.425 1.00 14.66 147 PHE B C 1
ATOM 2900 O O . PHE B 1 148 ? 51.782 8.746 -16.510 1.00 15.03 147 PHE B O 1
ATOM 2908 N N . LYS B 1 149 ? 52.301 7.856 -14.519 1.00 14.97 148 LYS B N 1
ATOM 2909 C CA . LYS B 1 149 ? 51.585 6.600 -14.808 1.00 16.13 148 LYS B CA 1
ATOM 2910 C C . LYS B 1 149 ? 50.057 6.825 -15.024 1.00 15.68 148 LYS B C 1
ATOM 2911 O O . LYS B 1 149 ? 49.443 6.210 -15.890 1.00 15.51 148 LYS B O 1
ATOM 2917 N N . ARG B 1 150 ? 49.465 7.742 -14.263 1.00 12.29 149 ARG B N 1
ATOM 2918 C CA . ARG B 1 150 ? 48.044 8.037 -14.461 1.00 14.12 149 ARG B CA 1
ATOM 2919 C C . ARG B 1 150 ? 47.866 8.604 -15.864 1.00 13.58 149 ARG B C 1
ATOM 2920 O O . ARG B 1 150 ? 46.869 8.271 -16.565 1.00 13.85 149 ARG B O 1
ATOM 2928 N N . PHE B 1 151 ? 48.748 9.508 -16.240 1.00 12.90 150 PHE B N 1
ATOM 2929 C CA . PHE B 1 151 ? 48.651 10.151 -17.571 1.00 11.97 150 PHE B CA 1
ATOM 2930 C C . PHE B 1 151 ? 48.888 9.134 -18.710 1.00 14.00 150 PHE B C 1
ATOM 2931 O O . PHE B 1 151 ? 48.251 9.220 -19.746 1.00 14.09 150 PHE B O 1
ATOM 2939 N N . GLU B 1 152 ? 49.786 8.201 -18.491 1.00 15.03 151 GLU B N 1
ATOM 2940 C CA . GLU B 1 152 ? 50.075 7.123 -19.480 1.00 16.14 151 GLU B CA 1
ATOM 2941 C C . GLU B 1 152 ? 48.807 6.262 -19.657 1.00 17.79 151 GLU B C 1
ATOM 2942 O O . GLU B 1 152 ? 48.354 5.983 -20.794 1.00 18.78 151 GLU B O 1
ATOM 2948 N N . GLU B 1 153 ? 48.146 5.904 -18.549 1.00 16.92 152 GLU B N 1
ATOM 2949 C CA . GLU B 1 153 ? 46.932 5.083 -18.584 1.00 20.18 152 GLU B CA 1
ATOM 2950 C C . GLU B 1 153 ? 45.759 5.779 -19.252 1.00 20.22 152 GLU B C 1
ATOM 2951 O O . GLU B 1 153 ? 44.948 5.130 -19.959 1.00 20.24 152 GLU B O 1
ATOM 2957 N N . LYS B 1 154 ? 45.660 7.094 -19.102 1.00 16.26 153 LYS B N 1
ATOM 2958 C CA . LYS B 1 154 ? 44.643 7.876 -19.746 1.00 17.79 153 LYS B CA 1
ATOM 2959 C C . LYS B 1 154 ? 44.892 8.049 -21.249 1.00 16.09 153 LYS B C 1
ATOM 2960 O O . LYS B 1 154 ? 43.976 8.440 -21.987 1.00 19.78 153 LYS B O 1
ATOM 2966 N N . GLY B 1 155 ? 46.092 7.738 -21.693 1.00 15.70 154 GLY B N 1
ATOM 2967 C CA . GLY B 1 155 ? 46.393 7.852 -23.132 1.00 14.49 154 GLY B CA 1
ATOM 2968 C C . GLY B 1 155 ? 47.005 9.165 -23.531 1.00 14.16 154 GLY B C 1
ATOM 2969 O O . GLY B 1 155 ? 47.081 9.455 -24.742 1.00 15.52 154 GLY B O 1
ATOM 2970 N N . LEU B 1 156 ? 47.606 9.901 -22.560 1.00 12.62 155 LEU B N 1
ATOM 2971 C CA . LEU B 1 156 ? 48.129 11.284 -22.847 1.00 13.66 155 LEU B CA 1
ATOM 2972 C C . LEU B 1 156 ? 49.582 11.368 -23.317 1.00 14.49 155 LEU B C 1
ATOM 2973 O O . LEU B 1 156 ? 50.117 12.489 -23.507 1.00 13.05 155 LEU B O 1
ATOM 2978 N N . ASN B 1 157 ? 50.219 10.196 -23.499 1.00 14.35 156 ASN B N 1
ATOM 2979 C CA . ASN B 1 157 ? 51.560 10.135 -24.036 1.00 13.98 156 ASN B CA 1
ATOM 2980 C C . ASN B 1 157 ? 52.535 11.074 -23.294 1.00 13.87 156 ASN B C 1
ATOM 2981 O O . ASN B 1 157 ? 53.169 11.993 -23.891 1.00 13.56 156 ASN B O 1
ATOM 2986 N N . PRO B 1 158 ? 52.639 10.885 -21.967 1.00 13.84 157 PRO B N 1
ATOM 2987 C CA . PRO B 1 158 ? 53.505 11.816 -21.227 1.00 12.40 157 PRO B CA 1
ATOM 2988 C C . PRO B 1 158 ? 55.025 11.603 -21.412 1.00 13.65 157 PRO B C 1
ATOM 2989 O O . PRO B 1 158 ? 55.509 10.433 -21.699 1.00 13.62 157 PRO B O 1
ATOM 2993 N N . GLU B 1 159 ? 55.784 12.699 -21.286 1.00 13.76 158 GLU B N 1
ATOM 2994 C CA . GLU B 1 159 ? 57.248 12.636 -21.269 1.00 15.66 158 GLU B CA 1
ATOM 2995 C C . GLU B 1 159 ? 57.792 13.683 -20.273 1.00 15.10 158 GLU B C 1
ATOM 2996 O O . GLU B 1 159 ? 57.438 14.889 -20.361 1.00 15.43 158 GLU B O 1
ATOM 3002 N N . PHE B 1 160 ? 58.682 13.271 -19.369 1.00 14.23 159 PHE B N 1
ATOM 3003 C CA . PHE B 1 160 ? 59.286 14.281 -18.501 1.00 16.22 159 PHE B CA 1
ATOM 3004 C C . PHE B 1 160 ? 60.224 15.225 -19.260 1.00 18.38 159 PHE B C 1
ATOM 3005 O O . PHE B 1 160 ? 60.973 14.793 -20.148 1.00 17.67 159 PHE B O 1
ATOM 3013 N N . ARG B 1 161 ? 60.233 16.500 -18.889 1.00 16.85 160 ARG B N 1
ATOM 3014 C CA . ARG B 1 161 ? 61.042 17.490 -19.574 1.00 19.94 160 ARG B CA 1
ATOM 3015 C C . ARG B 1 161 ? 62.478 17.360 -19.053 1.00 21.35 160 ARG B C 1
ATOM 3016 O O . ARG B 1 161 ? 62.668 17.266 -17.846 1.00 18.44 160 ARG B O 1
ATOM 3024 N N . LYS B 1 162 ? 63.440 17.356 -19.986 1.00 24.28 161 LYS B N 1
ATOM 3025 C CA . LYS B 1 162 ? 64.898 17.337 -19.652 1.00 28.02 161 LYS B CA 1
ATOM 3026 C C . LYS B 1 162 ? 65.640 18.623 -20.021 1.00 28.07 161 LYS B C 1
ATOM 3027 O O . LYS B 1 162 ? 65.262 19.318 -20.974 1.00 28.73 161 LYS B O 1
ATOM 3033 N N . ASN B 1 163 ? 66.701 18.919 -19.258 1.00 30.29 162 ASN B N 1
ATOM 3034 C CA . ASN B 1 163 ? 67.697 19.925 -19.608 1.00 34.51 162 ASN B CA 1
ATOM 3035 C C . ASN B 1 163 ? 68.580 19.354 -20.707 1.00 41.49 162 ASN B C 1
ATOM 3036 O O . ASN B 1 163 ? 68.579 18.128 -20.940 1.00 42.97 162 ASN B O 1
ATOM 3041 N N . GLU B 1 164 ? 69.355 20.244 -21.337 1.00 41.20 163 GLU B N 1
ATOM 3042 C CA . GLU B 1 164 ? 70.202 19.885 -22.475 1.00 50.26 163 GLU B CA 1
ATOM 3043 C C . GLU B 1 164 ? 71.105 18.681 -22.188 1.00 46.81 163 GLU B C 1
ATOM 3044 O O . GLU B 1 164 ? 71.315 17.842 -23.063 1.00 48.94 163 GLU B O 1
ATOM 3050 N N . ASP B 1 165 ? 71.595 18.590 -20.954 1.00 46.34 164 ASP B N 1
ATOM 3051 C CA . ASP B 1 165 ? 72.412 17.451 -20.470 1.00 49.96 164 ASP B CA 1
ATOM 3052 C C . ASP B 1 165 ? 71.647 16.193 -20.009 1.00 49.84 164 ASP B C 1
ATOM 3053 O O . ASP B 1 165 ? 72.254 15.251 -19.462 1.00 51.08 164 ASP B O 1
ATOM 3058 N N . GLY B 1 166 ? 70.328 16.177 -20.200 1.00 48.47 165 GLY B N 1
ATOM 3059 C CA . GLY B 1 166 ? 69.544 14.982 -19.898 1.00 45.42 165 GLY B CA 1
ATOM 3060 C C . GLY B 1 166 ? 69.148 14.799 -18.449 1.00 44.84 165 GLY B C 1
ATOM 3061 O O . GLY B 1 166 ? 68.631 13.744 -18.068 1.00 50.94 165 GLY B O 1
ATOM 3062 N N . SER B 1 167 ? 69.389 15.799 -17.608 1.00 38.93 166 SER B N 1
ATOM 3063 C CA . SER B 1 167 ? 68.849 15.703 -16.249 1.00 39.64 166 SER B CA 1
ATOM 3064 C C . SER B 1 167 ? 67.375 16.202 -16.319 1.00 31.16 166 SER B C 1
ATOM 3065 O O . SER B 1 167 ? 67.035 16.968 -17.280 1.00 30.18 166 SER B O 1
ATOM 3068 N N . LEU B 1 168 ? 66.564 15.825 -15.322 1.00 25.96 167 LEU B N 1
ATOM 3069 C CA . LEU B 1 168 ? 65.203 16.470 -15.166 1.00 22.42 167 LEU B CA 1
ATOM 3070 C C . LEU B 1 168 ? 65.238 17.995 -14.992 1.00 22.17 167 LEU B C 1
ATOM 3071 O O . LEU B 1 168 ? 65.925 18.536 -14.116 1.00 20.52 167 LEU B O 1
ATOM 3076 N N . LEU B 1 169 ? 64.461 18.696 -15.805 1.00 18.59 168 LEU B N 1
ATOM 3077 C CA . LEU B 1 169 ? 64.292 20.127 -15.628 1.00 17.01 168 LEU B CA 1
ATOM 3078 C C . LEU B 1 169 ? 63.561 20.450 -14.349 1.00 18.54 168 LEU B C 1
ATOM 3079 O O . LEU B 1 169 ? 62.553 19.816 -14.054 1.00 16.28 168 LEU B O 1
ATOM 3084 N N . HIS B 1 170 ? 64.040 21.465 -13.618 1.00 17.62 169 HIS B N 1
ATOM 3085 C CA . HIS B 1 170 ? 63.358 21.977 -12.451 1.00 18.21 169 HIS B CA 1
ATOM 3086 C C . HIS B 1 170 ? 62.854 23.360 -12.808 1.00 19.50 169 HIS B C 1
ATOM 3087 O O . HIS B 1 170 ? 63.589 24.219 -13.346 1.00 19.97 169 HIS B O 1
ATOM 3094 N N . THR B 1 171 ? 61.587 23.619 -12.571 1.00 15.20 170 THR B N 1
ATOM 3095 C CA . THR B 1 171 ? 61.050 24.957 -12.799 1.00 16.10 170 THR B CA 1
ATOM 3096 C C . THR B 1 171 ? 61.474 26.019 -11.765 1.00 15.86 170 THR B C 1
ATOM 3097 O O . THR B 1 171 ? 62.138 25.697 -10.762 1.00 17.54 170 THR B O 1
ATOM 3101 N N . ASP B 1 172 ? 61.003 27.269 -11.946 1.00 16.37 171 ASP B N 1
ATOM 3102 C CA . ASP B 1 172 ? 61.281 28.426 -11.053 1.00 19.38 171 ASP B CA 1
ATOM 3103 C C . ASP B 1 172 ? 60.821 28.043 -9.616 1.00 21.10 171 ASP B C 1
ATOM 3104 O O . ASP B 1 172 ? 61.448 28.403 -8.610 1.00 20.96 171 ASP B O 1
ATOM 3109 N N . SER B 1 173 ? 59.752 27.247 -9.519 1.00 17.04 172 SER B N 1
ATOM 3110 C CA . SER B 1 173 ? 59.197 26.845 -8.229 1.00 18.42 172 SER B CA 1
ATOM 3111 C C . SER B 1 173 ? 59.688 25.490 -7.757 1.00 19.79 172 SER B C 1
ATOM 3112 O O . SER B 1 173 ? 59.074 24.906 -6.836 1.00 20.88 172 SER B O 1
ATOM 3115 N N . ASP B 1 174 ? 60.741 24.979 -8.388 1.00 18.25 173 ASP B N 1
ATOM 3116 C CA . ASP B 1 174 ? 61.284 23.653 -8.101 1.00 21.05 173 ASP B CA 1
ATOM 3117 C C . ASP B 1 174 ? 60.388 22.411 -8.319 1.00 21.00 173 ASP B C 1
ATOM 3118 O O . ASP B 1 174 ? 60.503 21.401 -7.613 1.00 23.06 173 ASP B O 1
ATOM 3123 N N . ASN B 1 175 ? 59.544 22.501 -9.346 1.00 16.05 174 ASN B N 1
ATOM 3124 C CA . ASN B 1 175 ? 58.692 21.356 -9.770 1.00 14.98 174 ASN B CA 1
ATOM 3125 C C . ASN B 1 175 ? 59.240 20.781 -11.030 1.00 14.12 174 ASN B C 1
ATOM 3126 O O . ASN B 1 175 ? 60.196 21.310 -11.611 1.00 15.50 174 ASN B O 1
ATOM 3131 N N . TYR B 1 176 ? 58.666 19.663 -11.453 1.00 13.67 175 TYR B N 1
ATOM 3132 C CA . TYR B 1 176 ? 59.027 19.063 -12.746 1.00 12.97 175 TYR B CA 1
ATOM 3133 C C . TYR B 1 176 ? 57.968 19.468 -13.806 1.00 13.35 175 TYR B C 1
ATOM 3134 O O . TYR B 1 176 ? 56.918 20.035 -13.454 1.00 11.53 175 TYR B O 1
ATOM 3143 N N . ILE B 1 177 ? 58.301 19.259 -15.082 1.00 12.54 176 ILE B N 1
ATOM 3144 C CA A ILE B 1 177 ? 57.346 19.409 -16.193 0.50 13.44 176 ILE B CA 1
ATOM 3145 C CA B ILE B 1 177 ? 57.312 19.391 -16.146 0.50 13.28 176 ILE B CA 1
ATOM 3146 C C . ILE B 1 177 ? 57.142 18.043 -16.837 1.00 13.74 176 ILE B C 1
ATOM 3147 O O . ILE B 1 177 ? 58.153 17.302 -17.150 1.00 13.88 176 ILE B O 1
ATOM 3156 N N . ILE B 1 178 ? 55.862 17.655 -17.051 1.00 14.06 177 ILE B N 1
ATOM 3157 C CA . ILE B 1 178 ? 55.566 16.485 -17.857 1.00 13.73 177 ILE B CA 1
ATOM 3158 C C . ILE B 1 178 ? 54.929 17.090 -19.111 1.00 14.40 177 ILE B C 1
ATOM 3159 O O . ILE B 1 178 ? 53.901 17.804 -18.991 1.00 14.72 177 ILE B O 1
ATOM 3164 N N . ASP B 1 179 ? 55.499 16.817 -20.310 1.00 13.65 178 ASP B N 1
ATOM 3165 C CA . ASP B 1 179 ? 54.849 17.246 -21.540 1.00 13.78 178 ASP B CA 1
ATOM 3166 C C . ASP B 1 179 ? 53.949 16.129 -22.055 1.00 13.69 178 ASP B C 1
ATOM 3167 O O . ASP B 1 179 ? 54.325 14.953 -22.081 1.00 14.80 178 ASP B O 1
ATOM 3172 N N . LEU B 1 180 ? 52.764 16.500 -22.523 1.00 11.63 179 LEU B N 1
ATOM 3173 C CA . LEU B 1 180 ? 51.817 15.489 -23.023 1.00 11.50 179 LEU B CA 1
ATOM 3174 C C . LEU B 1 180 ? 51.804 15.594 -24.551 1.00 13.80 179 LEU B C 1
ATOM 3175 O O . LEU B 1 180 ? 51.599 16.696 -25.122 1.00 15.51 179 LEU B O 1
ATOM 3180 N N . HIS B 1 181 ? 52.061 14.467 -25.226 1.00 14.94 180 HIS B N 1
ATOM 3181 C CA . HIS B 1 181 ? 52.172 14.501 -26.728 1.00 15.16 180 HIS B CA 1
ATOM 3182 C C . HIS B 1 181 ? 50.835 14.065 -27.295 1.00 15.53 180 HIS B C 1
ATOM 3183 O O . HIS B 1 181 ? 50.549 12.898 -27.637 1.00 15.75 180 HIS B O 1
ATOM 3190 N N . LEU B 1 182 ? 49.944 15.027 -27.347 1.00 15.90 181 LEU B N 1
ATOM 3191 C CA . LEU B 1 182 ? 48.528 14.686 -27.615 1.00 16.56 181 LEU B CA 1
ATOM 3192 C C . LEU B 1 182 ? 48.083 14.678 -29.078 1.00 18.64 181 LEU B C 1
ATOM 3193 O O . LEU B 1 182 ? 47.058 14.075 -29.419 1.00 20.46 181 LEU B O 1
ATOM 3198 N N . GLY B 1 183 ? 48.779 15.410 -29.937 1.00 19.98 182 GLY B N 1
ATOM 3199 C CA . GLY B 1 183 ? 48.448 15.427 -31.360 1.00 19.48 182 GLY B CA 1
ATOM 3200 C C . GLY B 1 183 ? 47.313 16.390 -31.698 1.00 20.32 182 GLY B C 1
ATOM 3201 O O . GLY B 1 183 ? 47.458 17.268 -32.571 1.00 21.71 182 GLY B O 1
ATOM 3202 N N . LYS B 1 184 ? 46.182 16.214 -31.028 1.00 20.12 183 LYS B N 1
ATOM 3203 C CA . LYS B 1 184 ? 44.982 17.049 -31.271 1.00 21.74 183 LYS B CA 1
ATOM 3204 C C . LYS B 1 184 ? 44.178 17.103 -29.998 1.00 21.15 183 LYS B C 1
ATOM 3205 O O . LYS B 1 184 ? 43.902 16.043 -29.361 1.00 23.30 183 LYS B O 1
ATOM 3211 N N . ILE B 1 185 ? 43.811 18.327 -29.605 1.00 18.12 184 ILE B N 1
ATOM 3212 C CA . ILE B 1 185 ? 43.044 18.566 -28.379 1.00 17.52 1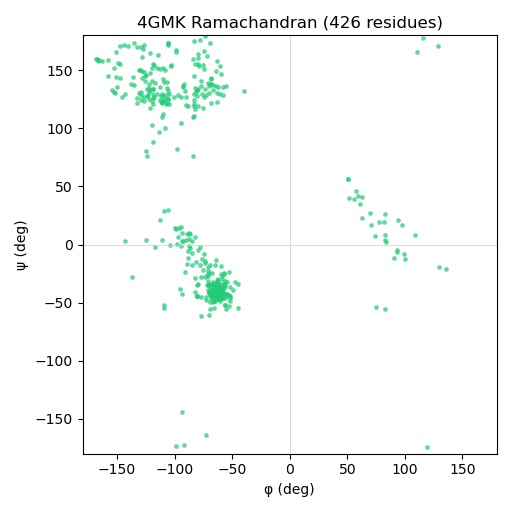84 ILE B CA 1
ATOM 3213 C C . ILE B 1 185 ? 41.730 19.211 -28.803 1.00 19.07 184 ILE B C 1
ATOM 3214 O O . ILE B 1 185 ? 41.621 20.418 -28.848 1.00 19.42 184 ILE B O 1
ATOM 3219 N N . GLU B 1 186 ? 40.722 18.381 -29.113 1.00 20.21 185 GLU B N 1
ATOM 3220 C CA . GLU B 1 186 ? 39.448 18.907 -29.584 1.00 24.13 185 GLU B CA 1
ATOM 3221 C C . GLU B 1 186 ? 38.677 19.615 -28.462 1.00 22.48 185 GLU B C 1
ATOM 3222 O O . GLU B 1 186 ? 37.965 20.593 -28.703 1.00 22.46 185 GLU B O 1
ATOM 3228 N N . ASN B 1 187 ? 38.850 19.139 -27.222 1.00 19.76 186 ASN B N 1
ATOM 3229 C CA . ASN B 1 187 ? 38.142 19.703 -26.071 1.00 17.65 186 ASN B CA 1
ATOM 3230 C C . ASN B 1 187 ? 39.106 20.180 -24.949 1.00 16.63 186 ASN B C 1
ATOM 3231 O O . ASN B 1 187 ? 39.286 19.466 -23.918 1.00 16.16 186 ASN B O 1
ATOM 3236 N N . PRO B 1 188 ? 39.748 21.346 -25.156 1.00 15.58 187 PRO B N 1
ATOM 3237 C CA . PRO B 1 188 ? 40.762 21.747 -24.181 1.00 14.98 187 PRO B CA 1
ATOM 3238 C C . PRO B 1 188 ? 40.186 22.060 -22.817 1.00 15.63 187 PRO B C 1
ATOM 3239 O O . PRO B 1 188 ? 40.857 21.841 -21.804 1.00 14.43 187 PRO B O 1
ATOM 3243 N N . LYS B 1 189 ? 38.969 22.587 -22.746 1.00 15.55 188 LYS B N 1
ATOM 3244 C CA . LYS B 1 189 ? 38.395 22.830 -21.438 1.00 15.53 188 LYS B CA 1
ATOM 3245 C C . LYS B 1 189 ? 38.201 21.567 -20.637 1.00 15.10 188 LYS B C 1
ATOM 3246 O O . LYS B 1 189 ? 38.433 21.585 -19.424 1.00 15.99 188 LYS B O 1
ATOM 3252 N N . GLU B 1 190 ? 37.782 20.462 -21.297 1.00 15.43 189 GLU B N 1
ATOM 3253 C CA . GLU B 1 190 ? 37.626 19.175 -20.560 1.00 15.33 189 GLU B CA 1
ATOM 3254 C C . GLU B 1 190 ? 39.015 18.701 -20.074 1.00 15.41 189 GLU B C 1
ATOM 3255 O O . GLU B 1 190 ? 39.123 18.293 -18.938 1.00 15.78 189 GLU B O 1
ATOM 3261 N N . LEU B 1 191 ? 40.015 18.752 -20.945 1.00 14.61 190 LEU B N 1
ATOM 3262 C CA . LEU B 1 191 ? 41.380 18.304 -20.584 1.00 13.66 190 LEU B CA 1
ATOM 3263 C C . LEU B 1 191 ? 41.949 19.165 -19.437 1.00 14.00 190 LEU B C 1
ATOM 3264 O O . LEU B 1 191 ? 42.510 18.609 -18.474 1.00 11.14 190 LEU B O 1
ATOM 3269 N N . GLY B 1 192 ? 41.783 20.486 -19.537 1.00 12.41 191 GLY B N 1
ATOM 3270 C CA . GLY B 1 192 ? 42.278 21.386 -18.440 1.00 12.63 191 GLY B CA 1
ATOM 3271 C C . GLY B 1 192 ? 41.613 21.059 -17.085 1.00 13.68 191 GLY B C 1
ATOM 3272 O O . GLY B 1 192 ? 42.275 21.018 -16.031 1.00 14.30 191 GLY B O 1
ATOM 3273 N N . ASP B 1 193 ? 40.302 20.768 -17.125 1.00 13.35 192 ASP B N 1
ATOM 3274 C CA . ASP B 1 193 ? 39.610 20.393 -15.907 1.00 13.67 192 ASP B CA 1
ATOM 3275 C C . ASP B 1 193 ? 40.117 19.092 -15.336 1.00 14.22 192 ASP B C 1
ATOM 3276 O O . ASP B 1 193 ? 40.374 18.992 -14.146 1.00 15.62 192 ASP B O 1
ATOM 3281 N N . TYR B 1 194 ? 40.321 18.108 -16.205 1.00 12.64 193 TYR B N 1
ATOM 3282 C CA . TYR B 1 194 ? 40.912 16.839 -15.768 1.00 11.68 193 TYR B CA 1
ATOM 3283 C C . TYR B 1 194 ? 42.275 17.100 -15.082 1.00 11.96 193 TYR B C 1
ATOM 3284 O O . TYR B 1 194 ? 42.548 16.611 -13.964 1.00 12.47 193 TYR B O 1
ATOM 3293 N N . LEU B 1 195 ? 43.125 17.837 -15.797 1.00 11.00 194 LEU B N 1
ATOM 3294 C CA . LEU B 1 195 ? 44.529 18.043 -15.298 1.00 10.14 194 LEU B CA 1
ATOM 3295 C C . LEU B 1 195 ? 44.575 18.785 -13.965 1.00 11.72 194 LEU B C 1
ATOM 3296 O O . LEU B 1 195 ? 45.259 18.334 -13.050 1.00 10.63 194 LEU B O 1
ATOM 3301 N N . ILE B 1 196 ? 43.825 19.879 -13.829 1.00 11.56 195 ILE B N 1
ATOM 3302 C CA . ILE B 1 196 ? 43.973 20.686 -12.608 1.00 11.97 195 ILE B CA 1
ATOM 3303 C C . ILE B 1 196 ? 43.376 19.930 -11.417 1.00 12.24 195 ILE B C 1
ATOM 3304 O O . ILE B 1 196 ? 43.785 20.147 -10.264 1.00 13.23 195 ILE B O 1
ATOM 3309 N N . ASN B 1 197 ? 42.461 18.990 -11.678 1.00 11.86 196 ASN B N 1
ATOM 3310 C CA . ASN B 1 197 ? 41.871 18.259 -10.570 1.00 14.04 196 ASN B CA 1
ATOM 3311 C C . ASN B 1 197 ? 42.687 17.036 -10.177 1.00 13.89 196 ASN B C 1
ATOM 3312 O O . ASN B 1 197 ? 42.302 16.299 -9.238 1.00 17.41 196 ASN B O 1
ATOM 3317 N N . GLN B 1 198 ? 43.775 16.766 -10.875 1.00 12.12 197 GLN B N 1
ATOM 3318 C CA . GLN B 1 198 ? 44.696 15.687 -10.430 1.00 12.26 197 GLN B CA 1
ATOM 3319 C C . GLN B 1 198 ? 45.630 16.171 -9.309 1.00 12.44 197 GLN B C 1
ATOM 3320 O O . GLN B 1 198 ? 46.264 17.249 -9.431 1.00 13.85 197 GLN B O 1
ATOM 3326 N N . VAL B 1 199 ? 45.662 15.429 -8.218 1.00 11.45 198 VAL B N 1
ATOM 3327 C CA A VAL B 1 199 ? 46.558 15.703 -7.079 0.50 11.97 198 VAL B CA 1
ATOM 3328 C CA B VAL B 1 199 ? 46.551 15.815 -7.117 0.50 12.47 198 VAL B CA 1
ATOM 3329 C C . VAL B 1 199 ? 48.003 15.783 -7.563 1.00 11.86 198 VAL B C 1
ATOM 3330 O O . VAL B 1 199 ? 48.469 14.867 -8.326 1.00 13.81 198 VAL B O 1
ATOM 3337 N N . GLY B 1 200 ? 48.709 16.826 -7.150 1.00 11.44 199 GLY B N 1
ATOM 3338 C CA . GLY B 1 200 ? 50.118 16.983 -7.527 1.00 12.26 199 GLY B CA 1
ATOM 3339 C C . GLY B 1 200 ? 50.310 17.775 -8.841 1.00 12.93 199 GLY B C 1
ATOM 3340 O O . GLY B 1 200 ? 51.452 18.203 -9.143 1.00 13.21 199 GLY B O 1
ATOM 3341 N N . VAL B 1 201 ? 49.236 18.033 -9.613 1.00 10.57 200 VAL B N 1
ATOM 3342 C CA . VAL B 1 201 ? 49.370 18.950 -10.776 1.00 11.22 200 VAL B CA 1
ATOM 3343 C C . VAL B 1 201 ? 49.258 20.390 -10.264 1.00 12.74 200 VAL B C 1
ATOM 3344 O O . VAL B 1 201 ? 48.243 20.747 -9.679 1.00 11.55 200 VAL B O 1
ATOM 3348 N N . VAL B 1 202 ? 50.320 21.191 -10.406 1.00 10.69 201 VAL B N 1
ATOM 3349 C CA . VAL B 1 202 ? 50.334 22.552 -9.897 1.00 11.31 201 VAL B CA 1
ATOM 3350 C C . VAL B 1 202 ? 49.581 23.467 -10.906 1.00 12.10 201 VAL B C 1
ATOM 3351 O O . VAL B 1 202 ? 48.760 24.322 -10.526 1.00 12.84 201 VAL B O 1
ATOM 3355 N N . GLU B 1 203 ? 49.878 23.274 -12.198 1.00 11.71 202 GLU B N 1
ATOM 3356 C CA . GLU B 1 203 ? 49.289 24.138 -13.245 1.00 11.67 202 GLU B CA 1
ATOM 3357 C C . GLU B 1 203 ? 49.553 23.477 -14.580 1.00 11.32 202 GLU B C 1
ATOM 3358 O O . GLU B 1 203 ? 50.416 22.602 -14.648 1.00 12.05 202 GLU B O 1
ATOM 3364 N N . HIS B 1 204 ? 48.795 23.832 -15.605 1.00 11.19 203 HIS B N 1
ATOM 3365 C CA . HIS B 1 204 ? 49.055 23.279 -16.934 1.00 11.53 203 HIS B CA 1
ATOM 3366 C C . HIS B 1 204 ? 49.209 24.421 -17.944 1.00 12.56 203 HIS B C 1
ATOM 3367 O O . HIS B 1 204 ? 48.898 25.593 -17.688 1.00 13.81 203 HIS B O 1
ATOM 3374 N N . GLY B 1 205 ? 49.622 24.053 -19.153 1.00 12.19 204 GLY B N 1
ATOM 3375 C CA . GLY B 1 205 ? 49.958 25.057 -20.166 1.00 12.82 204 GLY B CA 1
ATOM 3376 C C . GLY B 1 205 ? 48.806 25.404 -21.086 1.00 12.27 204 GLY B C 1
ATOM 3377 O O . GLY B 1 205 ? 49.064 26.131 -22.075 1.00 12.88 204 GLY B O 1
ATOM 3378 N N . LEU B 1 206 ? 47.570 24.949 -20.779 1.00 12.59 205 LEU B N 1
ATOM 3379 C CA . LEU B 1 206 ? 46.385 25.431 -21.553 1.00 11.32 205 LEU B CA 1
ATOM 3380 C C . LEU B 1 206 ? 45.980 26.814 -21.019 1.00 11.96 205 LEU B C 1
ATOM 3381 O O . LEU B 1 206 ? 45.660 26.969 -19.846 1.00 12.68 205 LEU B O 1
ATOM 3386 N N . PHE B 1 207 ? 46.009 27.828 -21.865 1.00 11.83 206 PHE B N 1
ATOM 3387 C CA . PHE B 1 207 ? 45.635 29.164 -21.388 1.00 13.03 206 PHE B CA 1
ATOM 3388 C C . PHE B 1 207 ? 44.263 29.447 -22.039 1.00 12.53 206 PHE B C 1
ATOM 3389 O O . PHE B 1 207 ? 44.132 29.747 -23.266 1.00 14.50 206 PHE B O 1
ATOM 3397 N N . LEU B 1 208 ? 43.221 29.242 -21.230 1.00 13.92 207 LEU B N 1
ATOM 3398 C CA . LEU B 1 208 ? 41.854 29.145 -21.778 1.00 14.35 207 LEU B CA 1
ATOM 3399 C C . LEU B 1 208 ? 41.051 30.412 -21.429 1.00 14.66 207 LEU B C 1
ATOM 3400 O O . LEU B 1 208 ? 40.996 30.803 -20.232 1.00 16.60 207 LEU B O 1
ATOM 3405 N N . ASP B 1 209 ? 40.423 31.028 -22.445 1.00 16.22 208 ASP B N 1
ATOM 3406 C CA . ASP B 1 209 ? 39.597 32.258 -22.255 1.00 19.33 208 ASP B CA 1
ATOM 3407 C C . ASP B 1 209 ? 40.422 33.356 -21.574 1.00 19.04 208 ASP B C 1
ATOM 3408 O O . ASP B 1 209 ? 39.954 34.056 -20.643 1.00 17.18 208 ASP B O 1
ATOM 3413 N N . ILE B 1 210 ? 41.696 33.450 -21.985 1.00 16.13 209 ILE B N 1
ATOM 3414 C CA . ILE B 1 210 ? 42.637 34.438 -21.446 1.00 17.37 209 ILE B CA 1
ATOM 3415 C C . ILE B 1 210 ? 42.966 35.512 -22.456 1.00 15.47 209 ILE B C 1
ATOM 3416 O O . ILE B 1 210 ? 42.869 36.713 -22.127 1.00 16.79 209 ILE B O 1
ATOM 3421 N N . VAL B 1 211 ? 43.371 35.128 -23.671 1.00 15.21 210 VAL B N 1
ATOM 3422 C CA . VAL B 1 211 ? 43.915 36.169 -24.580 1.00 13.23 210 VAL B CA 1
ATOM 3423 C C . VAL B 1 211 ? 42.760 37.056 -25.120 1.00 14.95 210 VAL B C 1
ATOM 3424 O O . VAL B 1 211 ? 41.678 36.548 -25.487 1.00 15.83 210 VAL B O 1
ATOM 3428 N N . ASN B 1 212 ? 42.978 38.359 -25.092 1.00 13.90 211 ASN B N 1
ATOM 3429 C CA . ASN B 1 212 ? 41.960 39.328 -25.628 1.00 14.78 211 ASN B CA 1
ATOM 3430 C C . ASN B 1 212 ? 42.239 39.746 -27.084 1.00 16.02 211 ASN B C 1
ATOM 3431 O O . ASN B 1 212 ? 41.285 39.908 -27.869 1.00 17.24 211 ASN B O 1
ATOM 3436 N N . THR B 1 213 ? 43.512 39.927 -27.427 1.00 16.30 212 THR B N 1
ATOM 3437 C CA . THR B 1 213 ? 43.952 40.438 -28.738 1.00 15.75 212 THR B CA 1
ATOM 3438 C C . THR B 1 213 ? 45.141 39.651 -29.194 1.00 15.88 212 THR B C 1
ATOM 3439 O O . THR B 1 213 ? 46.046 39.371 -28.370 1.00 14.28 212 THR B O 1
ATOM 3443 N N . VAL B 1 214 ? 45.188 39.301 -30.479 1.00 14.57 213 VAL B N 1
ATOM 3444 C CA . VAL B 1 214 ? 46.384 38.624 -31.022 1.00 14.37 213 VAL B CA 1
ATOM 3445 C C . VAL B 1 214 ? 46.955 39.425 -32.180 1.00 16.23 213 VAL B C 1
ATOM 3446 O O . VAL B 1 214 ? 46.179 39.950 -32.997 1.00 17.21 213 VAL B O 1
ATOM 3450 N N . ILE B 1 215 ? 48.267 39.607 -32.209 1.00 13.94 214 ILE B N 1
ATOM 3451 C CA . ILE B 1 215 ? 48.914 40.213 -33.403 1.00 16.83 214 ILE B CA 1
ATOM 3452 C C . ILE B 1 215 ? 49.732 39.093 -34.054 1.00 16.65 214 ILE B C 1
ATOM 3453 O O . ILE B 1 215 ? 50.652 38.479 -33.399 1.00 15.97 214 ILE B O 1
ATOM 3458 N N . VAL B 1 216 ? 49.408 38.834 -35.330 1.00 17.05 215 VAL B N 1
ATOM 3459 C CA . VAL B 1 216 ? 50.021 37.748 -36.111 1.00 18.48 215 VAL B CA 1
ATOM 3460 C C . VAL B 1 216 ? 50.889 38.352 -37.201 1.00 19.07 215 VAL B C 1
ATOM 3461 O O . VAL B 1 216 ? 50.364 39.182 -37.983 1.00 19.03 215 VAL B O 1
ATOM 3465 N N . GLY B 1 217 ? 52.143 37.908 -37.259 1.00 18.49 216 GLY B N 1
ATOM 3466 C CA . GLY B 1 217 ? 53.122 38.282 -38.302 1.00 20.14 216 GLY B CA 1
ATOM 3467 C C . GLY B 1 217 ? 52.917 37.429 -39.522 1.00 22.27 216 GLY B C 1
ATOM 3468 O O . GLY B 1 217 ? 53.204 36.233 -39.484 1.00 25.05 216 GLY B O 1
ATOM 3469 N N . ARG B 1 218 ? 52.427 38.051 -40.616 1.00 20.61 217 ARG B N 1
ATOM 3470 C CA . ARG B 1 218 ? 52.188 37.367 -41.903 1.00 19.26 217 ARG B CA 1
ATOM 3471 C C . ARG B 1 218 ? 53.148 37.960 -42.931 1.00 21.03 217 ARG B C 1
ATOM 3472 O O . ARG B 1 218 ? 53.714 38.988 -42.702 1.00 20.67 217 ARG B O 1
ATOM 3480 N N . GLN B 1 219 ? 53.350 37.279 -44.065 1.00 21.96 218 GLN B N 1
ATOM 3481 C CA . GLN B 1 219 ? 54.282 37.761 -45.093 1.00 24.48 218 GLN B CA 1
ATOM 3482 C C . GLN B 1 219 ? 53.933 39.156 -45.590 1.00 25.76 218 GLN B C 1
ATOM 3483 O O . GLN B 1 219 ? 54.813 39.872 -46.057 1.00 29.62 218 GLN B O 1
ATOM 3489 N N . ASP B 1 220 ? 52.663 39.533 -45.476 1.00 30.09 219 ASP B N 1
ATOM 3490 C CA . ASP B 1 220 ? 52.256 40.875 -45.925 1.00 34.34 219 ASP B CA 1
ATOM 3491 C C . ASP B 1 220 ? 52.140 41.886 -44.777 1.00 34.74 219 ASP B C 1
ATOM 3492 O O . ASP B 1 220 ? 51.578 42.955 -44.984 1.00 32.80 219 ASP B O 1
ATOM 3497 N N . GLY B 1 221 ? 52.659 41.556 -43.581 1.00 27.56 220 GLY B N 1
ATOM 3498 C CA . GLY B 1 221 ? 52.597 42.471 -42.425 1.00 27.89 220 GLY B CA 1
ATOM 3499 C C . GLY B 1 221 ? 51.765 41.938 -41.260 1.00 27.36 220 GLY B C 1
ATOM 3500 O O . GLY B 1 221 ? 51.150 40.871 -41.360 1.00 25.08 220 GLY B O 1
ATOM 3501 N N . PRO B 1 222 ? 51.705 42.707 -40.164 1.00 28.26 221 PRO B N 1
ATOM 3502 C CA . PRO B 1 222 ? 50.993 42.299 -38.943 1.00 26.38 221 PRO B CA 1
ATOM 3503 C C . PRO B 1 222 ? 49.489 42.315 -39.143 1.00 26.48 221 PRO B C 1
ATOM 3504 O O . PRO B 1 222 ? 48.974 43.265 -39.742 1.00 25.31 221 PRO B O 1
ATOM 3508 N N . GLU B 1 223 ? 48.767 41.327 -38.633 1.00 23.88 222 GLU B N 1
ATOM 3509 C CA . GLU B 1 223 ? 47.303 41.364 -38.657 1.00 22.62 222 GLU B CA 1
ATOM 3510 C C . GLU B 1 223 ? 46.831 41.330 -37.209 1.00 21.87 222 GLU B C 1
ATOM 3511 O O . GLU B 1 223 ? 47.365 40.531 -36.421 1.00 21.21 222 GLU B O 1
ATOM 3517 N N . VAL B 1 224 ? 45.896 42.199 -36.876 1.00 19.87 223 VAL B N 1
ATOM 3518 C CA . VAL B 1 224 ? 45.290 42.247 -35.507 1.00 19.39 223 VAL B CA 1
ATOM 3519 C C . VAL B 1 224 ? 43.983 41.482 -35.461 1.00 19.97 223 VAL B C 1
ATOM 3520 O O . VAL B 1 224 ? 43.087 41.673 -36.325 1.00 23.41 223 VAL B O 1
ATOM 3524 N N . LEU B 1 225 ? 43.856 40.584 -34.492 1.00 16.42 224 LEU B N 1
ATOM 3525 C CA . LEU B 1 225 ? 42.635 39.789 -34.353 1.00 18.16 224 LEU B CA 1
ATOM 3526 C C . LEU B 1 225 ? 42.118 40.017 -32.970 1.00 18.72 224 LEU B C 1
ATOM 3527 O O . LEU B 1 225 ? 42.889 39.882 -31.976 1.00 19.28 224 LEU B O 1
ATOM 3532 N N . GLU B 1 226 ? 40.813 40.258 -32.858 1.00 16.32 225 GLU B N 1
ATOM 3533 C CA . GLU B 1 226 ? 40.208 40.431 -31.531 1.00 17.61 225 GLU B CA 1
ATOM 3534 C C . GLU B 1 226 ? 39.510 39.119 -31.110 1.00 18.05 225 GLU B C 1
ATOM 3535 O O . GLU B 1 226 ? 38.700 38.553 -31.856 1.00 19.82 225 GLU B O 1
ATOM 3541 N N . ALA B 1 227 ? 39.858 38.625 -29.916 1.00 17.60 226 ALA B N 1
ATOM 3542 C CA . ALA B 1 227 ? 39.351 37.347 -29.421 1.00 19.08 226 ALA B CA 1
ATOM 3543 C C . ALA B 1 227 ? 38.146 37.443 -28.493 1.00 20.83 226 ALA B C 1
ATOM 3544 O O . ALA B 1 227 ? 37.157 36.720 -28.684 1.00 24.27 226 ALA B O 1
ATOM 3546 N N A ARG B 1 228 ? 38.224 38.233 -27.435 0.50 19.34 227 ARG B N 1
ATOM 3547 N N B ARG B 1 228 ? 38.264 38.375 -27.534 0.50 20.23 227 ARG B N 1
ATOM 3548 C CA A ARG B 1 228 ? 37.193 38.222 -26.381 0.50 19.32 227 ARG B CA 1
ATOM 3549 C CA B ARG B 1 228 ? 37.317 38.630 -26.435 0.50 20.94 227 ARG B CA 1
ATOM 3550 C C A ARG B 1 228 ? 37.455 39.493 -25.527 0.40 17.84 227 ARG B C 1
ATOM 3551 C C B ARG B 1 228 ? 37.654 39.930 -25.637 0.60 19.87 227 ARG B C 1
ATOM 3552 O O A ARG B 1 228 ? 36.795 39.783 -24.513 0.40 14.39 227 ARG B O 1
ATOM 3553 O O B ARG B 1 228 ? 38.795 40.370 -25.619 0.60 16.24 227 ARG B O 1
#

Secondary structure (DSSP, 8-state):
-HHHHHHHHHHHHHGGG--TT-EEEE--SHHHHHHHHHHHHHHHHH----EEEESSHHHHHHHHHTT--B--GGGSS-EEEEEE--SEE-TTS-EE--TTS-HHHHHHHHHHEEEEEEEEEGGGB-SSS-SSPEEEEE-STTHHHHHHHHHHTT--EEE-B-TTSSBP--TTS-EEEEE--S--S-HHHHHHHHHTSTTEEEESEE-S---EEEEEETTEEEEEE--/-HHHHHHHHHHGGG--TT-EEEE--SHHHHHHHHHHHHHHHHH----EEEESSHHHHHHHHHTT-EE--GGGSS-EEEEEE--SEE-TT--EE--TTS-HHHHHHHHHHEEEEEEEEEGGGB-SSS-SSPEEEEE-STTHHHHHHHHHHHT--EEE-B-TTSSBP--TTS-EEEEE--S--S-HHHHHHHHHTSTTEEEESEE-S---EEEEEETTEEEEEE--

Solvent-accessible surface area: 19046 Å² total; per-residue (Å²): 116,73,72,62,110,8,23,83,60,0,0,74,58,0,8,114,78,3,146,93,64,24,25,0,0,0,0,10,35,65,6,2,100,50,0,0,59,15,0,2,128,54,28,105,122,104,52,6,98,17,30,0,0,14,0,2,101,124,7,24,113,35,0,160,85,42,49,7,84,55,86,58,1,56,120,10,131,67,0,37,12,2,0,3,8,7,28,8,0,4,77,84,42,10,0,0,6,4,27,33,12,9,0,4,32,6,20,9,0,8,64,34,14,95,110,7,1,3,0,0,2,59,76,40,48,40,102,64,4,0,160,68,34,1,0,0,2,0,0,43,39,2,7,26,13,7,42,132,65,0,90,160,111,50,15,90,17,94,38,41,110,48,168,113,47,57,54,29,100,12,64,22,86,4,38,0,0,11,0,81,38,51,98,12,138,81,23,113,118,24,5,76,51,0,13,73,41,24,2,2,2,8,14,0,3,0,36,78,40,0,26,12,0,0,0,0,74,121,142,16,49,71,57,40,124,26,109,112,128,26,45,95,96,0,0,72,73,0,8,112,85,6,149,83,54,20,25,0,0,0,0,37,47,54,4,1,92,62,0,0,70,15,0,0,130,49,24,94,131,107,60,13,90,11,30,0,1,17,2,25,123,190,5,13,91,22,0,106,101,52,51,6,84,42,88,73,1,56,133,12,126,62,0,36,16,2,0,5,9,6,35,7,3,11,85,92,42,3,0,0,8,3,25,74,14,15,0,4,39,10,12,11,0,8,56,30,12,97,112,8,0,3,0,0,18,68,89,48,50,39,113,67,2,1,150,69,35,0,0,0,2,0,2,43,36,1,6,31,16,5,45,102,55,0,90,129,99,48,17,90,19,87,38,44,110,54,192,122,48,54,59,28,102,13,79,20,87,4,37,0,0,10,0,80,37,40,114,11,133,89,21,109,96,13,4,77,43,0,12,78,35,12,3,3,2,7,13,0,1,1,38,75,36,0,25,16,0,0,0,2,66,146,151,15,49,71,59,49,124,29,110

Radius of gyration: 24.81 Å; Cα contacts (8 Å, |Δi|>4): 1086; chains: 2; bounding box: 44×69×76 Å

InterPro domains:
  IPR004788 Ribose 5-phosphate isomerase, type A [PF06026] (51-220)
  IPR004788 Ribose 5-phosphate isomerase, type A [PTHR11934] (2-223)
  IPR004788 Ribose 5-phosphate isomerase, type A [TIGR00021] (7-220)
  IPR004788 Ribose 5-phosphate isomerase, type A [cd01398] (6-216)
  IPR020672 Ribose-5-phosphate isomerase, type A, subgroup [MF_00170] (3-224)
  IPR037171 NagB/RpiA transferase-like [SSF100950] (1-149)

Organism: Ligilactobacillus salivarius (strain UCC118) (NCBI:txid362948)

CATH classification: 3.40.50.1360 (+1 more: 3.30.70.260)